Protein AF-0000000080418034 (afdb_homodimer)

Solvent-accessible surface area (backbone atoms only — not comparable to full-atom values): 25223 Å² total; per-residue (Å²): 136,82,79,76,77,75,76,73,76,72,72,72,68,65,73,65,66,76,70,78,61,50,70,44,74,30,42,49,64,51,35,71,76,60,42,58,56,52,62,92,48,43,54,36,32,68,77,41,82,47,77,46,70,57,94,84,42,49,42,38,51,41,26,34,36,29,15,27,78,34,50,16,15,33,41,22,18,31,19,52,29,92,88,34,47,28,36,52,63,53,64,70,66,67,30,55,44,38,30,34,53,46,83,36,33,82,81,27,55,90,40,37,77,34,57,44,50,44,63,61,56,52,50,47,31,73,74,72,41,75,78,56,81,56,22,30,46,33,39,36,39,59,44,38,80,28,55,92,36,48,51,67,31,34,13,90,39,47,84,45,46,41,28,39,21,55,27,68,62,26,50,50,49,49,59,70,65,74,28,52,46,28,42,29,27,22,27,75,43,63,26,60,46,84,75,46,60,46,54,49,56,38,23,66,67,67,20,31,36,34,26,28,25,34,68,80,65,92,71,66,58,66,34,40,28,37,47,41,42,47,40,32,54,82,19,26,25,14,42,28,31,31,38,37,37,83,137,82,78,77,78,74,74,72,76,71,70,71,66,66,74,66,65,76,70,79,61,49,70,44,74,31,41,50,62,52,34,72,75,59,41,57,54,50,61,93,50,42,54,37,33,70,76,40,82,48,77,46,71,58,94,85,42,50,40,37,51,40,25,34,36,29,17,26,76,32,51,17,16,33,41,22,18,30,19,53,28,91,87,34,48,26,36,53,62,53,64,70,68,68,28,53,45,38,29,35,53,46,82,36,35,82,82,26,54,90,42,36,78,34,57,44,51,45,62,61,58,50,50,48,29,73,74,72,40,76,79,57,82,55,22,31,45,33,41,37,40,61,43,38,80,29,57,90,35,46,52,67,30,35,13,90,40,48,83,44,47,41,28,38,22,54,28,66,64,27,51,51,49,51,59,69,66,74,27,52,45,29,42,30,29,24,29,76,44,61,24,59,46,85,76,46,60,48,53,50,56,38,24,68,67,68,21,32,36,36,27,29,25,35,68,80,66,90,72,65,58,64,35,40,30,37,48,41,43,47,40,31,55,81,19,27,24,14,41,28,31,32,39,36,36,83

Nearest PDB structures (foldseek):
  5nmp-assembly5_J  TM=9.209E-01  e=5.733E-23  Ralstonia pseudosolanacearum GMI1000
  4m8d-assembly2_C  TM=9.110E-01  e=1.224E-21  Roseibium aggregatum IAM 12614
  5nna-assembly1_B  TM=8.949E-01  e=2.551E-21  Roseibium aggregatum
  8f9x-assembly2_D  TM=8.580E-01  e=1.053E-17  Ruegeria pomeroyi DSS-3
  8hmo-assembly3_F  TM=8.437E-01  e=5.761E-15  Bacillus smithii

Radius of gyration: 23.84 Å; Cα contacts (8 Å, |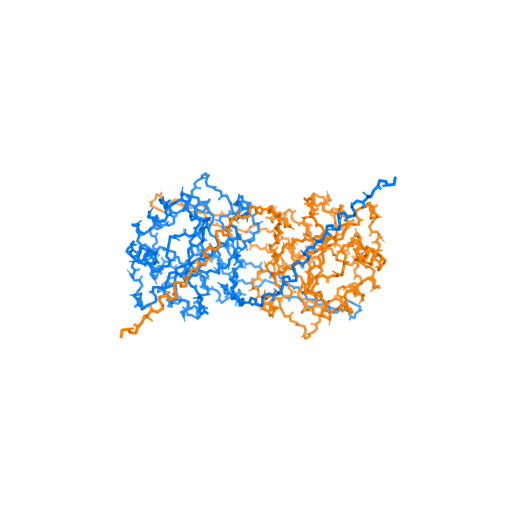Δi|>4): 1241; chains: 2; bounding box: 73×64×50 Å

Structure (mmCIF, N/CA/C/O backbone):
data_AF-0000000080418034-model_v1
#
loop_
_entity.id
_entity.type
_entity.pdbx_description
1 polymer 'Putative metal-dependent hydrolase'
#
loop_
_atom_site.group_PDB
_atom_site.id
_atom_site.type_symbol
_atom_site.label_atom_id
_atom_site.label_alt_id
_atom_site.label_comp_id
_atom_site.label_asym_id
_atom_site.label_entity_id
_atom_site.label_seq_id
_atom_site.pdbx_PDB_ins_code
_atom_site.Cartn_x
_atom_site.Cartn_y
_atom_site.Cartn_z
_atom_site.occupancy
_atom_site.B_iso_or_equiv
_atom_site.auth_seq_id
_atom_site.auth_comp_id
_atom_site.auth_asym_id
_atom_site.auth_atom_id
_atom_site.pdbx_PDB_model_num
ATOM 1 N N . MET A 1 1 ? -52.969 31.906 0.32 1 28.3 1 MET A N 1
ATOM 2 C CA . MET A 1 1 ? -52.375 31.172 1.429 1 28.3 1 MET A CA 1
ATOM 3 C C . MET A 1 1 ? -51.625 29.938 0.923 1 28.3 1 MET A C 1
ATOM 5 O O . MET A 1 1 ? -52.219 28.891 0.682 1 28.3 1 MET A O 1
ATOM 9 N N . LEU A 1 2 ? -50.656 30.109 0.024 1 31.52 2 LEU A N 1
ATOM 10 C CA . LEU A 1 2 ? -49.906 29.125 -0.752 1 31.52 2 LEU A CA 1
ATOM 11 C C . LEU A 1 2 ? -49.031 28.297 0.152 1 31.52 2 LEU A C 1
ATOM 13 O O . LEU A 1 2 ? -48.188 28.828 0.893 1 31.52 2 LEU A O 1
ATOM 17 N N . GLY A 1 3 ? -49.469 27.109 0.587 1 27.91 3 GLY A N 1
ATOM 18 C CA . GLY A 1 3 ? -48.875 26.109 1.45 1 27.91 3 GLY A CA 1
ATOM 19 C C . GLY A 1 3 ? -47.5 25.641 0.947 1 27.91 3 GLY A C 1
ATOM 20 O O . GLY A 1 3 ? -47.406 25.141 -0.176 1 27.91 3 GLY A O 1
ATOM 21 N N . VAL A 1 4 ? -46.406 26.281 1.321 1 25.56 4 VAL A N 1
ATOM 22 C CA . VAL A 1 4 ? -45.031 25.875 1.043 1 25.56 4 VAL A CA 1
ATOM 23 C C . VAL A 1 4 ? -44.781 24.484 1.608 1 25.56 4 VAL A C 1
ATOM 25 O O . VAL A 1 4 ? -44.844 24.281 2.82 1 25.56 4 VAL A O 1
ATOM 28 N N . LYS A 1 5 ? -45.125 23.453 0.783 1 34.12 5 LYS A N 1
ATOM 29 C CA . LYS A 1 5 ? -44.719 22.094 1.113 1 34.12 5 LYS A CA 1
ATOM 30 C C . LYS A 1 5 ? -43.219 22.031 1.426 1 34.12 5 LYS A C 1
ATOM 32 O O . LYS A 1 5 ? -42.406 22.375 0.584 1 34.12 5 LYS A O 1
ATOM 37 N N . GLU A 1 6 ? -42.844 22.188 2.686 1 27.59 6 GLU A N 1
ATOM 38 C CA . GLU A 1 6 ? -41.531 21.922 3.203 1 27.59 6 GLU A CA 1
ATOM 39 C C . GLU A 1 6 ? -41.062 20.516 2.859 1 27.59 6 GLU A C 1
ATOM 41 O O . GLU A 1 6 ? -41.688 19.531 3.277 1 27.59 6 GLU A O 1
ATOM 46 N N . VAL A 1 7 ? -40.688 20.266 1.647 1 27.78 7 VAL A N 1
ATOM 47 C CA . VAL A 1 7 ? -40.094 18.969 1.401 1 27.78 7 VAL A CA 1
ATOM 48 C C . VAL A 1 7 ? -38.875 18.797 2.309 1 27.78 7 VAL A C 1
ATOM 50 O O . VAL A 1 7 ? -37.875 19.516 2.162 1 27.78 7 VAL A O 1
ATOM 53 N N . ALA A 1 8 ? -39.094 18.406 3.518 1 27.05 8 ALA A N 1
ATOM 54 C CA . ALA A 1 8 ? -38 17.906 4.352 1 27.05 8 ALA A CA 1
ATOM 55 C C . ALA A 1 8 ? -37.25 16.766 3.658 1 27.05 8 ALA A C 1
ATOM 57 O O . ALA A 1 8 ? -37.844 15.719 3.373 1 27.05 8 ALA A O 1
ATOM 58 N N . ILE A 1 9 ? -36.312 17.125 2.846 1 25.12 9 ILE A N 1
ATOM 59 C CA . ILE A 1 9 ? -35.375 16.109 2.391 1 25.12 9 ILE A CA 1
ATOM 60 C C . ILE A 1 9 ? -34.812 15.359 3.592 1 25.12 9 ILE A C 1
ATOM 62 O O . ILE A 1 9 ? -34.094 15.938 4.414 1 25.12 9 ILE A O 1
ATOM 66 N N . VAL A 1 10 ? -35.562 14.445 4.133 1 24.62 10 VAL A N 1
ATOM 67 C CA . VAL A 1 10 ? -35 13.492 5.078 1 24.62 10 VAL A CA 1
ATOM 68 C C . VAL A 1 10 ? -33.75 12.852 4.484 1 24.62 10 VAL A C 1
ATOM 70 O O . VAL A 1 10 ? -33.812 12.18 3.449 1 24.62 10 VAL A O 1
ATOM 73 N N . VAL A 1 11 ? -32.656 13.516 4.5 1 26.27 11 VAL A N 1
ATOM 74 C CA . VAL A 1 11 ? -31.391 12.812 4.312 1 26.27 11 VAL A CA 1
ATOM 75 C C . VAL A 1 11 ? -31.359 11.562 5.184 1 26.27 11 VAL A C 1
ATOM 77 O O . VAL A 1 11 ? -31.391 11.648 6.414 1 26.27 11 VAL A O 1
ATOM 80 N N . ALA A 1 12 ? -32.062 10.578 4.773 1 28.56 12 ALA A N 1
ATOM 81 C CA . ALA A 1 12 ? -31.812 9.281 5.387 1 28.56 12 ALA A CA 1
ATOM 82 C C . ALA A 1 12 ? -30.328 9.062 5.652 1 28.56 12 ALA A C 1
ATOM 84 O O . ALA A 1 12 ? -29.531 8.922 4.715 1 28.56 12 ALA A O 1
ATOM 85 N N . ILE A 1 13 ? -29.797 9.875 6.531 1 29.72 13 ILE A N 1
ATOM 86 C CA . ILE A 1 13 ? -28.531 9.383 7.051 1 29.72 13 ILE A CA 1
ATOM 87 C C . ILE A 1 13 ? -28.641 7.898 7.379 1 29.72 13 ILE A C 1
ATOM 89 O O . ILE A 1 13 ? -29.375 7.508 8.297 1 29.72 13 ILE A O 1
ATOM 93 N N . SER A 1 14 ? -29.031 7.105 6.426 1 30.34 14 SER A N 1
ATOM 94 C CA . SER A 1 14 ? -28.906 5.703 6.809 1 30.34 14 SER A CA 1
ATOM 95 C C . SER A 1 14 ? -27.812 5.512 7.859 1 30.34 14 SER A C 1
ATOM 97 O O . SER A 1 14 ? -26.703 6.004 7.695 1 30.34 14 SER A O 1
ATOM 99 N N . LEU A 1 15 ? -28.203 5.586 9.039 1 32.34 15 LEU A N 1
ATOM 100 C CA . LEU A 1 15 ? -27.375 4.996 10.094 1 32.34 15 LEU A CA 1
ATOM 101 C C . LEU A 1 15 ? -26.578 3.805 9.57 1 32.34 15 LEU A C 1
ATOM 103 O O . LEU A 1 15 ? -27.141 2.723 9.367 1 32.34 15 LEU A O 1
ATOM 107 N N . CYS A 1 16 ? -25.953 3.955 8.5 1 34.62 16 CYS A N 1
ATOM 108 C CA . CYS A 1 16 ? -25.047 2.881 8.102 1 34.62 16 CYS A CA 1
ATOM 109 C C . CYS A 1 16 ? -24.438 2.201 9.328 1 34.62 16 CYS A C 1
ATOM 111 O O . CYS A 1 16 ? -23.672 2.822 10.07 1 34.62 16 CYS A O 1
ATOM 113 N N . LEU A 1 17 ? -25.312 1.579 10.125 1 37.91 17 LEU A N 1
ATOM 114 C CA . LEU A 1 17 ? -24.719 0.619 11.055 1 37.91 17 LEU A CA 1
ATOM 115 C C . LEU A 1 17 ? -23.297 0.264 10.641 1 37.91 17 LEU A C 1
ATOM 117 O O . LEU A 1 17 ? -23.062 -0.203 9.523 1 37.91 17 LEU A O 1
ATOM 121 N N . ALA A 1 18 ? -22.406 0.981 11.031 1 45.59 18 ALA A N 1
ATOM 122 C CA . ALA A 1 18 ? -20.984 0.674 10.852 1 45.59 18 ALA A CA 1
ATOM 123 C C . ALA A 1 18 ? -20.75 -0.833 10.789 1 45.59 18 ALA A C 1
ATOM 125 O O . ALA A 1 18 ? -20.859 -1.53 11.797 1 45.59 18 ALA A O 1
ATOM 126 N N . GLU A 1 19 ? -21.516 -1.604 9.969 1 56.12 19 GLU A N 1
ATOM 127 C CA . GLU A 1 19 ? -21.266 -3.033 9.82 1 56.12 19 GLU A CA 1
ATOM 128 C C . GLU A 1 19 ? -19.797 -3.365 10.047 1 56.12 19 GLU A C 1
ATOM 130 O O . GLU A 1 19 ? -18.922 -2.662 9.562 1 56.12 19 GLU A O 1
ATOM 135 N N . SER A 1 20 ? -19.562 -3.9 11.203 1 83.25 20 SER A N 1
ATOM 136 C CA . SER A 1 20 ? -18.25 -4.355 11.641 1 83.25 20 SER A CA 1
ATOM 137 C C . SER A 1 20 ? -17.641 -5.344 10.648 1 83.25 20 SER A C 1
ATOM 139 O O . SER A 1 20 ? -18.266 -6.355 10.312 1 83.25 20 SER A O 1
ATOM 141 N N . PHE A 1 21 ? -16.812 -4.891 9.859 1 93.69 21 PHE A N 1
ATOM 142 C CA . PHE A 1 21 ? -16.078 -5.734 8.922 1 93.69 21 PHE A CA 1
ATOM 143 C C . PHE A 1 21 ? -14.984 -6.52 9.641 1 93.69 21 PHE A C 1
ATOM 145 O O . PHE A 1 21 ? -14.469 -6.082 10.672 1 93.69 21 PHE A O 1
ATOM 152 N N . THR A 1 22 ? -14.859 -7.75 9.172 1 96.88 22 THR A N 1
ATOM 153 C CA . THR A 1 22 ? -13.641 -8.484 9.492 1 96.88 22 THR A CA 1
ATOM 154 C C . THR A 1 22 ? -12.555 -8.195 8.461 1 96.88 22 THR A C 1
ATOM 156 O O . THR A 1 22 ? -12.789 -8.289 7.254 1 96.88 22 THR A O 1
ATOM 159 N N . PHE A 1 23 ? -11.391 -7.773 8.984 1 98.06 23 PHE A N 1
ATOM 160 C CA . PHE A 1 23 ? -10.273 -7.473 8.109 1 98.06 23 PHE A CA 1
ATOM 161 C C . PHE A 1 23 ? -9.203 -8.555 8.195 1 98.06 23 PHE A C 1
ATOM 163 O O . PHE A 1 23 ? -8.93 -9.07 9.281 1 98.06 23 PHE A O 1
ATOM 170 N N . VAL A 1 24 ? -8.609 -8.898 7.027 1 98.69 24 VAL A N 1
ATOM 171 C CA . VAL A 1 24 ? -7.539 -9.883 6.969 1 98.69 24 VAL A CA 1
ATOM 172 C C . VAL A 1 24 ? -6.363 -9.328 6.168 1 98.69 24 VAL A C 1
ATOM 174 O O . VAL A 1 24 ? -6.539 -8.844 5.051 1 98.69 24 VAL A O 1
ATOM 177 N N . ASP A 1 25 ? -5.238 -9.336 6.816 1 98.81 25 ASP A N 1
ATOM 178 C CA . ASP A 1 25 ? -4 -8.961 6.137 1 98.81 25 ASP A CA 1
ATOM 179 C C . ASP A 1 25 ? -3.475 -10.102 5.277 1 98.81 25 ASP A C 1
ATOM 181 O O . ASP A 1 25 ? -3.154 -11.18 5.797 1 98.81 25 ASP A O 1
ATOM 185 N N . LEU A 1 26 ? -3.312 -9.852 3.982 1 98.94 26 LEU A N 1
ATOM 186 C CA . LEU A 1 26 ? -2.898 -10.914 3.078 1 98.94 26 LEU A CA 1
ATOM 187 C C . LEU A 1 26 ? -1.453 -10.719 2.633 1 98.94 26 LEU A C 1
ATOM 189 O O . LEU A 1 26 ? -1.019 -11.312 1.644 1 98.94 26 LEU A O 1
ATOM 193 N N . SER A 1 27 ? -0.727 -9.883 3.324 1 98.88 27 SER A N 1
ATOM 194 C CA . SER A 1 27 ? 0.665 -9.586 3.002 1 98.88 27 SER A CA 1
ATOM 195 C C . SER A 1 27 ? 1.607 -10.109 4.078 1 98.88 27 SER A C 1
ATOM 197 O O . SER A 1 27 ? 1.301 -10.031 5.27 1 98.88 27 SER A O 1
ATOM 199 N N . HIS A 1 28 ? 2.705 -10.609 3.625 1 98.75 28 HIS A N 1
ATOM 200 C CA . HIS A 1 28 ? 3.785 -10.938 4.547 1 98.75 28 HIS A CA 1
ATOM 201 C C . HIS A 1 28 ? 4.566 -9.695 4.949 1 98.75 28 HIS A C 1
ATOM 203 O O . HIS A 1 28 ? 4.688 -8.75 4.16 1 98.75 28 HIS A O 1
ATOM 209 N N . GLY A 1 29 ? 5.098 -9.727 6.168 1 98.56 29 GLY A N 1
ATOM 210 C CA . GLY A 1 29 ? 5.992 -8.656 6.578 1 98.56 29 GLY A CA 1
ATOM 211 C C . GLY A 1 29 ? 7.328 -8.688 5.859 1 98.56 29 GLY A C 1
ATOM 212 O O . GLY A 1 29 ? 7.844 -9.758 5.535 1 98.56 29 GLY A O 1
ATOM 213 N N . LEU A 1 30 ? 7.832 -7.504 5.586 1 98.62 30 LEU A N 1
ATOM 214 C CA . LEU A 1 30 ? 9.195 -7.391 5.082 1 98.62 30 LEU A CA 1
ATOM 215 C C . LEU A 1 30 ? 10.203 -7.422 6.23 1 98.62 30 LEU A C 1
ATOM 217 O O . LEU A 1 30 ? 10.461 -6.398 6.863 1 98.62 30 LEU A O 1
ATOM 221 N N . VAL A 1 31 ? 10.758 -8.57 6.422 1 97.56 31 VAL A N 1
ATOM 222 C CA . VAL A 1 31 ? 11.68 -8.82 7.523 1 97.56 31 VAL A CA 1
ATOM 223 C C . VAL A 1 31 ? 13.117 -8.672 7.043 1 97.56 31 VAL A C 1
ATOM 225 O O . VAL A 1 31 ? 13.484 -9.195 5.988 1 97.56 31 VAL A O 1
ATOM 228 N N . ASN A 1 32 ? 13.906 -8.031 7.844 1 96.31 32 ASN A N 1
ATOM 229 C CA . ASN A 1 32 ? 15.312 -7.801 7.523 1 96.31 32 ASN A CA 1
ATOM 230 C C . ASN A 1 32 ? 16.047 -9.109 7.254 1 96.31 32 ASN A C 1
ATOM 232 O O . ASN A 1 32 ? 16.172 -9.953 8.141 1 96.31 32 ASN A O 1
ATOM 236 N N . PHE A 1 33 ? 16.484 -9.305 6.023 1 91.94 33 PHE A N 1
ATOM 237 C CA . PHE A 1 33 ? 17.234 -10.461 5.539 1 91.94 33 PHE A CA 1
ATOM 238 C C . PHE A 1 33 ? 16.406 -11.734 5.691 1 91.94 33 PHE A C 1
ATOM 240 O O . PHE A 1 33 ? 16.953 -12.836 5.789 1 91.94 33 PHE A O 1
ATOM 247 N N . GLY A 1 34 ? 15.133 -11.562 5.695 1 93.31 34 GLY A N 1
ATOM 248 C CA . GLY A 1 34 ? 14.328 -12.734 6 1 93.31 34 GLY A CA 1
ATOM 249 C C . GLY A 1 34 ? 13.258 -13.008 4.965 1 93.31 34 GLY A C 1
ATOM 250 O O . GLY A 1 34 ? 12.461 -13.938 5.117 1 93.31 34 GLY A O 1
ATOM 251 N N . VAL A 1 35 ? 13.195 -12.25 3.916 1 96.38 35 VAL A N 1
ATOM 252 C CA . VAL A 1 35 ? 12.172 -12.414 2.887 1 96.38 35 VAL A CA 1
ATOM 253 C C . VAL A 1 35 ? 12.688 -13.359 1.801 1 96.38 35 VAL A C 1
ATOM 255 O O . VAL A 1 35 ? 13.727 -13.102 1.189 1 96.38 35 VAL A O 1
ATOM 258 N N . PRO A 1 36 ? 12.008 -14.5 1.563 1 96.25 36 PRO A N 1
ATOM 259 C CA . PRO A 1 36 ? 12.445 -15.391 0.484 1 96.25 36 PRO A CA 1
ATOM 260 C C . PRO A 1 36 ? 12.336 -14.742 -0.895 1 96.25 36 PRO A C 1
ATOM 262 O O . PRO A 1 36 ? 11.383 -14 -1.156 1 96.25 36 PRO A O 1
ATOM 265 N N . THR A 1 37 ? 13.305 -14.969 -1.678 1 94.25 37 THR A N 1
ATOM 266 C CA . THR A 1 37 ? 13.312 -14.438 -3.037 1 94.25 37 THR A CA 1
ATOM 267 C C . THR A 1 37 ? 13.891 -15.461 -4.012 1 94.25 37 THR A C 1
ATOM 269 O O . THR A 1 37 ? 14.609 -16.375 -3.605 1 94.25 37 THR A O 1
ATOM 272 N N . VAL A 1 38 ? 13.5 -15.367 -5.266 1 91.38 38 VAL A N 1
ATOM 273 C CA . VAL A 1 38 ? 14.211 -16.078 -6.32 1 91.38 38 VAL A CA 1
ATOM 274 C C . VAL A 1 38 ? 15.578 -15.438 -6.547 1 91.38 38 VAL A C 1
ATOM 276 O O . VAL A 1 38 ? 15.875 -14.375 -5.996 1 91.38 38 VAL A O 1
ATOM 279 N N . ASP A 1 39 ? 16.281 -16.062 -7.461 1 84.94 39 ASP A N 1
ATOM 280 C CA . ASP A 1 39 ? 17.625 -15.57 -7.766 1 84.94 39 ASP A CA 1
ATOM 281 C C . ASP A 1 39 ? 17.562 -14.188 -8.414 1 84.94 39 ASP A C 1
ATOM 283 O O . ASP A 1 39 ? 16.562 -13.836 -9.055 1 84.94 39 ASP A O 1
ATOM 287 N N . ASP A 1 40 ? 18.422 -13.281 -8.195 1 84.56 40 ASP A N 1
ATOM 288 C CA . ASP A 1 40 ? 18.656 -11.984 -8.836 1 84.56 40 ASP A CA 1
ATOM 289 C C . ASP A 1 40 ? 17.766 -10.906 -8.227 1 84.56 40 ASP A C 1
ATOM 291 O O . ASP A 1 40 ? 17.859 -9.734 -8.594 1 84.56 40 ASP A O 1
ATOM 295 N N . VAL A 1 41 ? 16.781 -11.359 -7.441 1 89.69 41 VAL A N 1
ATOM 296 C CA . VAL A 1 41 ? 15.992 -10.359 -6.738 1 89.69 41 VAL A CA 1
ATOM 297 C C . VAL A 1 41 ? 16.703 -9.945 -5.449 1 89.69 41 VAL A C 1
ATOM 299 O O . VAL A 1 41 ? 17.047 -10.805 -4.625 1 89.69 41 VAL A O 1
ATOM 302 N N . THR A 1 42 ? 16.906 -8.664 -5.328 1 94.62 42 THR A N 1
ATOM 303 C CA . THR A 1 42 ? 17.516 -8.164 -4.105 1 94.62 42 THR A CA 1
ATOM 304 C C . THR A 1 42 ? 16.594 -8.383 -2.908 1 94.62 42 THR A C 1
ATOM 306 O O . THR A 1 42 ? 15.422 -8.016 -2.943 1 94.62 42 THR A O 1
ATOM 309 N N . VAL A 1 43 ? 17.141 -9.016 -1.907 1 95.56 43 VAL A N 1
ATOM 310 C CA . VAL A 1 43 ? 16.391 -9.281 -0.685 1 95.56 43 VAL A CA 1
ATOM 311 C C . VAL A 1 43 ? 16.109 -7.969 0.04 1 95.56 43 VAL A C 1
ATOM 313 O O . VAL A 1 43 ? 16.781 -6.961 -0.193 1 95.56 43 VAL A O 1
ATOM 316 N N . PHE A 1 44 ? 15.156 -7.977 0.838 1 98.31 44 PHE A N 1
ATOM 317 C CA . PHE A 1 44 ? 14.898 -6.812 1.676 1 98.31 44 PHE A CA 1
ATOM 318 C C . PHE A 1 44 ? 15.938 -6.699 2.785 1 98.31 44 PHE A C 1
ATOM 320 O O . PHE A 1 44 ? 16.188 -7.664 3.508 1 98.31 44 PHE A O 1
ATOM 327 N N . ARG A 1 45 ? 16.438 -5.488 2.959 1 97.94 45 ARG A N 1
ATOM 328 C CA . ARG A 1 45 ? 17.328 -5.23 4.09 1 97.94 45 ARG A CA 1
ATOM 329 C C . ARG A 1 45 ? 17.281 -3.762 4.5 1 97.94 45 ARG A C 1
ATOM 331 O O . ARG A 1 45 ? 17.203 -2.875 3.645 1 97.94 45 ARG A O 1
ATOM 338 N N . TYR A 1 46 ? 17.281 -3.566 5.773 1 98.06 46 TYR A N 1
ATOM 339 C CA . TYR A 1 46 ? 17.547 -2.219 6.266 1 98.06 46 TYR A CA 1
ATOM 340 C C . TYR A 1 46 ? 19 -1.833 6.059 1 98.06 46 TYR A C 1
ATOM 342 O O . TYR A 1 46 ? 19.906 -2.6 6.395 1 98.06 46 TYR A O 1
ATOM 350 N N . THR A 1 47 ? 19.219 -0.694 5.512 1 97.56 47 THR A N 1
ATOM 351 C CA . THR A 1 47 ? 20.578 -0.24 5.25 1 97.56 47 THR A CA 1
ATOM 352 C C . THR A 1 47 ? 21.016 0.772 6.301 1 97.56 47 THR A C 1
ATOM 354 O O . THR A 1 47 ? 22.219 1.049 6.441 1 97.56 47 THR A O 1
ATOM 357 N N . LYS A 1 48 ? 20.094 1.39 6.934 1 95.75 48 LYS A N 1
ATOM 358 C CA . LYS A 1 48 ? 20.312 2.332 8.031 1 95.75 48 LYS A CA 1
ATOM 359 C C . LYS A 1 48 ? 19.172 2.268 9.039 1 95.75 48 LYS A C 1
ATOM 361 O O . LYS A 1 48 ? 18 2.238 8.656 1 95.75 48 LYS A O 1
ATOM 366 N N . MET A 1 49 ? 19.5 2.111 10.234 1 94.94 49 MET A N 1
ATOM 367 C CA . MET A 1 49 ? 18.578 2.268 11.352 1 94.94 49 MET A CA 1
ATOM 368 C C . MET A 1 49 ? 19.094 3.305 12.344 1 94.94 49 MET A C 1
ATOM 370 O O . MET A 1 49 ? 20.094 3.072 13.023 1 94.94 49 MET A O 1
ATOM 374 N N . ALA A 1 50 ? 18.328 4.371 12.367 1 94.06 50 ALA A N 1
ATOM 375 C CA . ALA A 1 50 ? 18.844 5.512 13.125 1 94.06 50 ALA A CA 1
ATOM 376 C C . ALA A 1 50 ? 17.906 5.871 14.273 1 94.06 50 ALA A C 1
ATOM 378 O O . ALA A 1 50 ? 16.688 5.711 14.156 1 94.06 50 ALA A O 1
ATOM 379 N N . GLN A 1 51 ? 18.438 6.254 15.336 1 93.12 51 GLN A N 1
ATOM 380 C CA . GLN A 1 51 ? 17.797 6.859 16.484 1 93.12 51 GLN A CA 1
ATOM 381 C C . GLN A 1 51 ? 18.547 8.102 16.953 1 93.12 51 GLN A C 1
ATOM 383 O O . GLN A 1 51 ? 19.75 8.047 17.234 1 93.12 51 GLN A O 1
ATOM 388 N N . GLU A 1 52 ? 17.797 9.125 16.953 1 89.25 52 GLU A N 1
ATOM 389 C CA . GLU A 1 52 ? 18.422 10.383 17.359 1 89.25 52 GLU A CA 1
ATOM 390 C C . GLU A 1 52 ? 17.562 11.109 18.391 1 89.25 52 GLU A C 1
ATOM 392 O O . GLU A 1 52 ? 16.391 10.766 18.594 1 89.25 52 GLU A O 1
ATOM 397 N N . ASP A 1 53 ? 18.25 11.961 19.141 1 82.88 5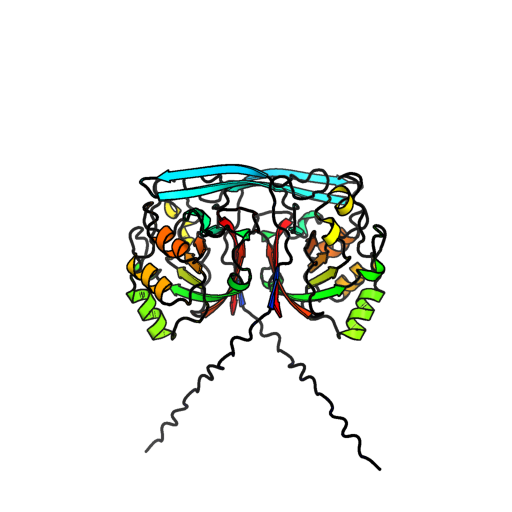3 ASP A N 1
ATOM 398 C CA . ASP A 1 53 ? 17.594 12.859 20.078 1 82.88 53 ASP A CA 1
ATOM 399 C C . ASP A 1 53 ? 17.953 14.312 19.781 1 82.88 53 ASP A C 1
ATOM 401 O O . ASP A 1 53 ? 19.125 14.68 19.75 1 82.88 53 ASP A O 1
ATOM 405 N N . SER A 1 54 ? 16.969 14.969 19.359 1 72.06 54 SER A N 1
ATOM 406 C CA . SER A 1 54 ? 17.172 16.391 19.172 1 72.06 54 SER A CA 1
ATOM 407 C C . SER A 1 54 ? 16.406 17.203 20.203 1 72.06 54 SER A C 1
ATOM 409 O O . SER A 1 54 ? 15.188 17.328 20.125 1 72.06 54 SER A O 1
ATOM 411 N N . GLN A 1 55 ? 17.188 17.844 21.062 1 75.81 55 GLN A N 1
ATOM 412 C CA . GLN A 1 55 ? 16.625 18.703 22.094 1 75.81 55 GLN A CA 1
ATOM 413 C C . GLN A 1 55 ? 15.539 17.969 22.875 1 75.81 55 GLN A C 1
ATOM 415 O O . GLN A 1 55 ? 14.438 18.5 23.078 1 75.81 55 GLN A O 1
ATOM 420 N N . GLY A 1 56 ? 15.758 16.734 23.156 1 79.94 56 GLY A N 1
ATOM 421 C CA . GLY A 1 56 ? 14.859 16 24.031 1 79.94 56 GLY A CA 1
ATOM 422 C C . GLY A 1 56 ? 13.781 15.242 23.266 1 79.94 56 GLY A C 1
ATOM 423 O O . GLY A 1 56 ? 12.977 14.523 23.875 1 79.94 56 GLY A O 1
ATOM 424 N N . THR A 1 57 ? 13.734 15.43 22 1 82.62 57 THR A N 1
ATOM 425 C CA . THR A 1 57 ? 12.727 14.719 21.219 1 82.62 57 THR A CA 1
ATOM 426 C C . THR A 1 57 ? 13.359 13.562 20.453 1 82.62 57 THR A C 1
ATOM 428 O O . THR A 1 57 ? 14.258 13.773 19.641 1 82.62 57 THR A O 1
ATOM 431 N N . LEU A 1 58 ? 12.906 12.414 20.812 1 88.31 58 LEU A N 1
ATOM 432 C CA . LEU A 1 58 ? 13.344 11.195 20.141 1 88.31 58 LEU A CA 1
ATOM 433 C C . LEU A 1 58 ? 12.797 11.117 18.719 1 88.31 58 LEU A C 1
ATOM 435 O O . LEU A 1 58 ? 11.641 11.477 18.484 1 88.31 58 LEU A O 1
ATOM 439 N N . PHE A 1 59 ? 13.609 10.781 17.75 1 91.25 59 PHE A N 1
ATOM 440 C CA . PHE A 1 59 ? 13.07 10.461 16.438 1 91.25 59 PHE A CA 1
ATOM 441 C C . PHE A 1 59 ? 13.867 9.336 15.789 1 91.25 59 PHE A C 1
ATOM 443 O O . PHE A 1 59 ? 15.086 9.266 15.945 1 91.25 59 PHE A O 1
ATOM 450 N N . ARG A 1 60 ? 13.18 8.43 15.266 1 95.88 60 ARG A N 1
ATOM 451 C CA . ARG A 1 60 ? 13.719 7.234 14.625 1 95.88 60 ARG A CA 1
ATOM 452 C C . ARG A 1 60 ? 13.336 7.191 13.148 1 95.88 60 ARG A C 1
ATOM 454 O O . ARG A 1 60 ? 12.227 7.594 12.773 1 95.88 60 ARG A O 1
ATOM 461 N N . TYR A 1 61 ? 14.234 6.719 12.328 1 96.5 61 TYR A N 1
ATOM 462 C CA . TYR A 1 61 ? 13.992 6.535 10.898 1 96.5 61 TYR A CA 1
ATOM 463 C C . TYR A 1 61 ? 14.938 5.484 10.32 1 96.5 61 TYR A C 1
ATOM 465 O O . TYR A 1 61 ? 16.062 5.336 10.781 1 96.5 61 TYR A O 1
ATOM 473 N N . ASN A 1 62 ? 14.445 4.758 9.398 1 97.94 62 ASN A N 1
ATOM 474 C CA . ASN A 1 62 ? 15.234 3.721 8.734 1 97.94 62 ASN A CA 1
ATOM 475 C C . ASN A 1 62 ? 15.273 3.928 7.227 1 97.94 62 ASN A C 1
ATOM 477 O O . ASN A 1 62 ? 14.406 4.594 6.66 1 97.94 62 ASN A O 1
ATOM 481 N N . ASP A 1 63 ? 16.328 3.424 6.617 1 97.94 63 ASP A N 1
ATOM 482 C CA . ASP A 1 63 ? 16.469 3.248 5.176 1 97.94 63 ASP A CA 1
ATOM 483 C C . ASP A 1 63 ? 16.531 1.768 4.805 1 97.94 63 ASP A C 1
ATOM 485 O O . ASP A 1 63 ? 16.953 0.939 5.609 1 97.94 63 ASP A O 1
ATOM 489 N N . TYR A 1 64 ? 16.047 1.481 3.596 1 98.5 64 TYR A N 1
ATOM 490 C CA . TYR A 1 64 ? 16.094 0.081 3.193 1 98.5 64 TYR A CA 1
ATOM 491 C C . TYR A 1 64 ? 16.344 -0.049 1.696 1 98.5 64 TYR A C 1
ATOM 493 O O . TYR A 1 64 ? 16.297 0.941 0.963 1 98.5 64 TYR A O 1
ATOM 501 N N . GLN A 1 65 ? 16.75 -1.218 1.316 1 98.38 65 GLN A N 1
ATOM 502 C CA . GLN A 1 65 ? 16.938 -1.646 -0.066 1 98.38 65 GLN A CA 1
ATOM 503 C C . GLN A 1 65 ? 16.203 -2.963 -0.333 1 98.38 65 GLN A C 1
ATOM 505 O O . GLN A 1 65 ? 16.156 -3.84 0.535 1 98.38 65 GLN A O 1
ATOM 510 N N . THR A 1 66 ? 15.703 -3.096 -1.586 1 98.5 66 THR A N 1
ATOM 511 C CA . THR A 1 66 ? 14.977 -4.309 -1.928 1 98.5 66 THR A CA 1
ATOM 512 C C . THR A 1 66 ? 14.695 -4.371 -3.428 1 98.5 66 THR A C 1
ATOM 514 O O . THR A 1 66 ? 14.883 -3.381 -4.137 1 98.5 66 THR A O 1
ATOM 517 N N . GLY A 1 67 ? 14.359 -5.539 -3.873 1 98.31 67 GLY A N 1
ATOM 518 C CA . GLY A 1 67 ? 13.828 -5.676 -5.219 1 98.31 67 GLY A CA 1
ATOM 519 C C . GLY A 1 67 ? 12.336 -5.426 -5.297 1 98.31 67 GLY A C 1
ATOM 520 O O . GLY A 1 67 ? 11.594 -5.75 -4.363 1 98.31 67 GLY A O 1
ATOM 521 N N . GLU A 1 68 ? 11.859 -5 -6.516 1 97.69 68 GLU A N 1
ATOM 522 C CA . GLU A 1 68 ? 10.445 -4.707 -6.723 1 97.69 68 GLU A CA 1
ATOM 523 C C . GLU A 1 68 ? 9.586 -5.957 -6.535 1 97.69 68 GLU A C 1
ATOM 525 O O . GLU A 1 68 ? 8.414 -5.867 -6.156 1 97.69 68 GLU A O 1
ATOM 530 N N . HIS A 1 69 ? 10.172 -7.066 -6.773 1 97.69 69 HIS A N 1
ATOM 531 C CA . HIS A 1 69 ? 9.43 -8.32 -6.746 1 97.69 69 HIS A CA 1
ATOM 532 C C . HIS A 1 69 ? 9.766 -9.133 -5.496 1 97.69 69 HIS A C 1
ATOM 534 O O . HIS A 1 69 ? 9.758 -10.359 -5.527 1 97.69 69 HIS A O 1
ATOM 540 N N . CYS A 1 70 ? 10.188 -8.469 -4.473 1 98.06 70 CYS A N 1
ATOM 541 C CA . CYS A 1 70 ? 10.461 -9.062 -3.168 1 98.06 70 CYS A CA 1
ATOM 542 C C . CYS A 1 70 ? 9.234 -9.008 -2.275 1 98.06 70 CYS A C 1
ATOM 544 O O . CYS A 1 70 ? 8.562 -7.973 -2.193 1 98.06 70 CYS A O 1
ATOM 546 N N . GLY A 1 71 ? 8.922 -10.211 -1.561 1 98.31 71 GLY A N 1
ATOM 547 C CA . GLY A 1 71 ? 7.77 -10.242 -0.672 1 98.31 71 GLY A CA 1
ATOM 548 C C . GLY A 1 71 ? 6.445 -10.242 -1.411 1 98.31 71 GLY A C 1
ATOM 549 O O . GLY A 1 71 ? 6.387 -10.609 -2.588 1 98.31 71 GLY A O 1
ATOM 550 N N . SER A 1 72 ? 5.371 -10.016 -0.668 1 98.88 72 SER A N 1
ATOM 551 C CA . SER A 1 72 ? 4.086 -9.812 -1.33 1 98.88 72 SER A CA 1
ATOM 552 C C . SER A 1 72 ? 4.145 -8.648 -2.312 1 98.88 72 SER A C 1
ATOM 554 O O . SER A 1 72 ? 4.461 -7.523 -1.927 1 98.88 72 SER A O 1
ATOM 556 N N . HIS A 1 73 ? 3.904 -8.953 -3.588 1 98.94 73 HIS A N 1
ATOM 557 C CA . HIS A 1 73 ? 4.094 -7.914 -4.594 1 98.94 73 HIS A CA 1
ATOM 558 C C . HIS A 1 73 ? 3.154 -8.117 -5.777 1 98.94 73 HIS A C 1
ATOM 560 O O . HIS A 1 73 ? 2.525 -9.172 -5.902 1 98.94 73 HIS A O 1
ATOM 566 N N . MET A 1 74 ? 3.066 -7.062 -6.551 1 98.94 74 MET A N 1
ATOM 567 C CA . MET A 1 74 ? 2.303 -7.066 -7.793 1 98.94 74 MET A CA 1
ATOM 568 C C . MET A 1 74 ? 3.23 -7.004 -9 1 98.94 74 MET A C 1
ATOM 570 O O . MET A 1 74 ? 4.18 -6.219 -9.023 1 98.94 74 MET A O 1
ATOM 574 N N . ASP A 1 75 ? 3.016 -7.883 -9.922 1 98.75 75 ASP A N 1
ATOM 575 C CA . ASP A 1 75 ? 3.676 -7.801 -11.219 1 98.75 75 ASP A CA 1
ATOM 576 C C . ASP A 1 75 ? 2.842 -6.988 -12.211 1 98.75 75 ASP A C 1
ATOM 578 O O . ASP A 1 75 ? 1.664 -7.285 -12.422 1 98.75 75 ASP A O 1
ATOM 582 N N . ALA A 1 76 ? 3.447 -5.977 -12.789 1 98.88 76 ALA A N 1
ATOM 583 C CA . ALA A 1 76 ? 2.799 -5.227 -13.867 1 98.88 76 ALA A CA 1
ATOM 584 C C . ALA A 1 76 ? 3.051 -5.883 -15.219 1 98.88 76 ALA A C 1
ATOM 586 O O . ALA A 1 76 ? 4.02 -6.625 -15.391 1 98.88 76 ALA A O 1
ATOM 587 N N . PRO A 1 77 ? 2.207 -5.582 -16.203 1 98.69 77 PRO A N 1
ATOM 588 C CA . PRO A 1 77 ? 2.416 -6.125 -17.547 1 98.69 77 PRO A CA 1
ATOM 589 C C . PRO A 1 77 ? 3.811 -5.828 -18.094 1 98.69 77 PRO A C 1
ATOM 591 O O . PRO A 1 77 ? 4.418 -6.684 -18.734 1 98.69 77 PRO A O 1
ATOM 594 N N . TYR A 1 78 ? 4.395 -4.75 -17.766 1 98.31 78 TYR A N 1
ATOM 595 C CA . TYR A 1 78 ? 5.703 -4.332 -18.25 1 98.31 78 TYR A CA 1
ATOM 596 C C . TYR A 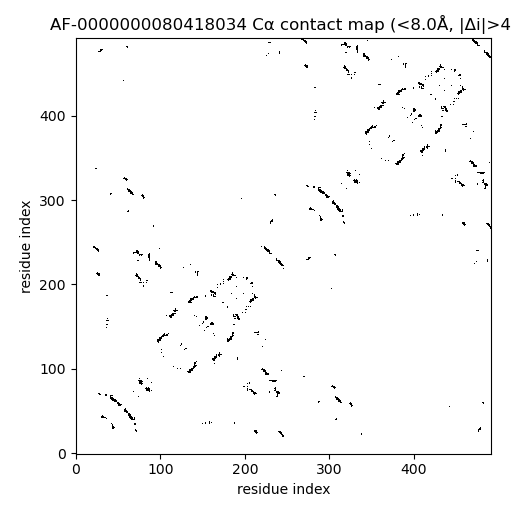1 78 ? 6.789 -5.297 -17.797 1 98.31 78 TYR A C 1
ATOM 598 O O . TYR A 1 78 ? 7.887 -5.324 -18.359 1 98.31 78 TYR A O 1
ATOM 606 N N . HIS A 1 79 ? 6.543 -6.055 -16.797 1 97.75 79 HIS A N 1
ATOM 607 C CA . HIS A 1 79 ? 7.465 -7.062 -16.281 1 97.75 79 HIS A CA 1
ATOM 608 C C . HIS A 1 79 ? 7.887 -8.031 -17.375 1 97.75 79 HIS A C 1
ATOM 610 O O . HIS A 1 79 ? 9.055 -8.414 -17.469 1 97.75 79 HIS A O 1
ATOM 616 N N . LEU A 1 80 ? 6.949 -8.328 -18.359 1 96.69 80 LEU A N 1
ATOM 617 C CA . LEU A 1 80 ? 7.266 -9.312 -19.391 1 96.69 80 LEU A CA 1
ATOM 618 C C . LEU A 1 80 ? 6.832 -8.812 -20.766 1 96.69 80 LEU A C 1
ATOM 620 O O . LEU A 1 80 ? 7.281 -9.344 -21.781 1 96.69 80 LEU A O 1
ATOM 624 N N . ILE A 1 81 ? 5.934 -7.875 -20.766 1 96.56 81 ILE A N 1
ATOM 625 C CA . ILE A 1 81 ? 5.324 -7.461 -22.031 1 96.56 81 ILE A CA 1
ATOM 626 C C . ILE A 1 81 ? 5.922 -6.129 -22.484 1 96.56 81 ILE A C 1
ATOM 628 O O . ILE A 1 81 ? 5.824 -5.129 -21.766 1 96.56 81 ILE A O 1
ATOM 632 N N . GLU A 1 82 ? 6.582 -6 -23.578 1 92.06 82 GLU A N 1
ATOM 633 C CA . GLU A 1 82 ? 7.344 -4.852 -24.062 1 92.06 82 GLU A CA 1
ATOM 634 C C . GLU A 1 82 ? 6.512 -3.576 -24.016 1 92.06 82 GLU A C 1
ATOM 636 O O . GLU A 1 82 ? 6.973 -2.549 -23.516 1 92.06 82 GLU A O 1
ATOM 641 N N . CYS A 1 83 ? 5.281 -3.545 -24.391 1 94.12 83 CYS A N 1
ATOM 642 C CA . CYS A 1 83 ? 4.457 -2.34 -24.391 1 94.12 83 CYS A CA 1
ATOM 643 C C . CYS A 1 83 ? 3.367 -2.43 -23.328 1 94.12 83 CYS A C 1
ATOM 645 O O . CYS A 1 83 ? 2.344 -1.749 -23.422 1 94.12 83 CYS A O 1
ATOM 647 N N . GLY A 1 84 ? 3.707 -3.271 -22.375 1 97.56 84 GLY A N 1
ATOM 648 C CA . GLY A 1 84 ? 2.748 -3.389 -21.281 1 97.56 84 GLY A CA 1
ATOM 649 C C . GLY A 1 84 ? 2.803 -2.227 -20.312 1 97.56 84 GLY A C 1
ATOM 650 O O . GLY A 1 84 ? 3.803 -1.507 -20.25 1 97.56 84 GLY A O 1
ATOM 651 N N . ARG A 1 85 ? 1.775 -2.049 -19.531 1 98.38 85 ARG A N 1
ATOM 652 C CA . ARG A 1 85 ? 1.711 -0.992 -18.531 1 98.38 85 ARG A CA 1
ATOM 653 C C . ARG A 1 85 ? 2.75 -1.215 -17.438 1 98.38 85 ARG A C 1
ATOM 655 O O . ARG A 1 85 ? 2.941 -2.342 -16.969 1 98.38 85 ARG A O 1
ATOM 662 N N . THR A 1 86 ? 3.463 -0.102 -17.094 1 98.69 86 THR A N 1
ATOM 663 C CA . THR A 1 86 ? 4.25 -0.104 -15.859 1 98.69 86 THR A CA 1
ATOM 664 C C . THR A 1 86 ? 3.344 -0.053 -14.633 1 98.69 86 THR A C 1
ATOM 666 O O . THR A 1 86 ? 2.137 0.169 -14.758 1 98.69 86 THR A O 1
ATOM 669 N N . ILE A 1 87 ? 3.951 -0.38 -13.477 1 98.88 87 ILE A N 1
ATOM 670 C CA . ILE A 1 87 ? 3.168 -0.527 -12.258 1 98.88 87 ILE A CA 1
ATOM 671 C C . ILE A 1 87 ? 2.441 0.781 -11.945 1 98.88 87 ILE A C 1
ATOM 673 O O . ILE A 1 87 ? 1.309 0.77 -11.461 1 98.88 87 ILE A O 1
ATOM 677 N N . ASP A 1 88 ? 3.01 1.979 -12.219 1 98.75 88 ASP A N 1
ATOM 678 C CA . ASP A 1 88 ? 2.422 3.279 -11.914 1 98.75 88 ASP A CA 1
ATOM 679 C C . ASP A 1 88 ? 1.311 3.629 -12.898 1 98.75 88 ASP A C 1
ATOM 681 O O . ASP A 1 88 ? 0.528 4.551 -12.664 1 98.75 88 ASP A O 1
ATOM 685 N N . GLU A 1 89 ? 1.2 2.854 -13.969 1 98.62 89 GLU A N 1
ATOM 686 C CA . GLU A 1 89 ? 0.229 3.154 -15.016 1 98.62 89 GLU A CA 1
ATOM 687 C C . GLU A 1 89 ? -1.028 2.301 -14.859 1 98.62 89 GLU A C 1
ATOM 689 O O . GLU A 1 89 ? -2.037 2.549 -15.523 1 98.62 89 GLU A O 1
ATOM 694 N N . ILE A 1 90 ? -0.951 1.272 -14.016 1 98.81 90 ILE A N 1
ATOM 695 C CA . ILE A 1 90 ? -2.148 0.464 -13.812 1 98.81 90 ILE A CA 1
ATOM 696 C C . ILE A 1 90 ? -3.271 1.335 -13.25 1 98.81 90 ILE A C 1
ATOM 698 O O . ILE A 1 90 ? -3.074 2.053 -12.273 1 98.81 90 ILE A O 1
ATOM 702 N N . PRO A 1 91 ? -4.469 1.286 -13.883 1 98.38 91 PRO A N 1
ATOM 703 C CA . PRO A 1 91 ? -5.57 2.111 -13.383 1 98.38 91 PRO A CA 1
ATOM 704 C C . PRO A 1 91 ? -5.91 1.818 -11.922 1 98.38 91 PRO A C 1
ATOM 706 O O . PRO A 1 91 ? -6.051 0.654 -11.539 1 98.38 91 PRO A O 1
ATOM 709 N N . ILE A 1 92 ? -6.102 2.822 -11.133 1 97.69 92 ILE A N 1
ATOM 710 C CA . ILE A 1 92 ? -6.188 2.689 -9.688 1 97.69 92 ILE A CA 1
ATOM 711 C C . ILE A 1 92 ? -7.488 1.99 -9.305 1 97.69 92 ILE A C 1
ATOM 713 O O . ILE A 1 92 ? -7.578 1.364 -8.25 1 97.69 92 ILE A O 1
ATOM 717 N N . GLU A 1 93 ? -8.508 2.059 -10.156 1 96.75 93 GLU A N 1
ATOM 718 C CA . GLU A 1 93 ? -9.781 1.41 -9.859 1 96.75 93 GLU A CA 1
ATOM 719 C C . GLU A 1 93 ? -9.633 -0.107 -9.812 1 96.75 93 GLU A C 1
ATOM 721 O O . GLU A 1 93 ? -10.5 -0.808 -9.289 1 96.75 93 GLU A O 1
ATOM 726 N N . ARG A 1 94 ? -8.547 -0.579 -10.383 1 98.38 94 ARG A N 1
ATOM 727 C CA . ARG A 1 94 ? -8.328 -2.02 -10.43 1 98.38 94 ARG A CA 1
ATOM 728 C C . ARG A 1 94 ? -7.777 -2.535 -9.102 1 98.38 94 ARG A C 1
ATOM 730 O O . ARG A 1 94 ? -7.699 -3.748 -8.883 1 98.38 94 ARG A O 1
ATOM 737 N N . PHE A 1 95 ? -7.43 -1.62 -8.211 1 98.69 95 PHE A N 1
ATOM 738 C CA . PHE A 1 95 ? -6.75 -2.021 -6.984 1 98.69 95 PHE A CA 1
ATOM 739 C C . PHE A 1 95 ? -7.75 -2.281 -5.863 1 98.69 95 PHE A C 1
ATOM 741 O O . PHE A 1 95 ? -7.406 -2.871 -4.84 1 98.69 95 PHE A O 1
ATOM 748 N N . ILE A 1 96 ? -8.945 -1.762 -5.957 1 98.19 96 ILE A N 1
ATOM 749 C CA . ILE A 1 96 ? -9.992 -1.968 -4.961 1 98.19 96 ILE A CA 1
ATOM 750 C C . ILE A 1 96 ? -11.234 -2.549 -5.633 1 98.19 96 ILE A C 1
ATOM 752 O O . ILE A 1 96 ? -11.969 -1.836 -6.32 1 98.19 96 ILE A O 1
ATOM 756 N N . THR A 1 97 ? -11.5 -3.775 -5.391 1 97.38 97 THR A N 1
ATOM 757 C CA . THR A 1 97 ? -12.602 -4.48 -6.035 1 97.38 97 THR A CA 1
ATOM 758 C C . THR A 1 97 ? -12.961 -5.742 -5.262 1 97.38 97 THR A C 1
ATOM 760 O O . THR A 1 97 ? -12.57 -5.898 -4.102 1 97.38 97 THR A O 1
ATOM 763 N N . THR A 1 98 ? -13.758 -6.582 -5.898 1 98.31 98 THR A N 1
ATOM 764 C CA . THR A 1 98 ? -14.148 -7.855 -5.297 1 98.31 98 THR A CA 1
ATOM 765 C C . THR A 1 98 ? -13.047 -8.898 -5.477 1 98.31 98 THR A C 1
ATOM 767 O O . THR A 1 98 ? -12.445 -9 -6.551 1 98.31 98 THR A O 1
ATOM 770 N N . GLY A 1 99 ? -12.711 -9.523 -4.352 1 98.81 99 GLY A N 1
ATOM 771 C CA . GLY A 1 99 ? -11.852 -10.695 -4.406 1 98.81 99 GLY A CA 1
ATOM 772 C C . GLY A 1 99 ? -12.609 -12 -4.281 1 98.81 99 GLY A C 1
ATOM 773 O O . GLY A 1 99 ? -13.641 -12.062 -3.602 1 98.81 99 GLY A O 1
ATOM 774 N N . ILE A 1 100 ? -12.133 -13.023 -4.941 1 98.88 100 ILE A N 1
ATOM 775 C CA . ILE A 1 100 ? -12.664 -14.367 -4.723 1 98.88 100 ILE A CA 1
ATOM 776 C C . ILE A 1 100 ? -11.531 -15.32 -4.359 1 98.88 100 ILE A C 1
ATOM 778 O O . ILE A 1 100 ? -10.383 -15.117 -4.77 1 98.88 100 ILE A O 1
ATOM 782 N N . LEU A 1 101 ? -11.867 -16.312 -3.574 1 98.94 101 LEU A N 1
ATOM 783 C CA . LEU A 1 101 ? -10.875 -17.281 -3.127 1 98.94 101 LEU A CA 1
ATOM 784 C C . LEU A 1 101 ? -11.156 -18.656 -3.723 1 98.94 101 LEU A C 1
ATOM 786 O O . LEU A 1 101 ? -12.242 -19.219 -3.543 1 98.94 101 LEU A O 1
ATOM 790 N N . VAL A 1 102 ? -10.219 -19.156 -4.48 1 98.88 102 VAL A N 1
ATOM 791 C CA . VAL A 1 102 ? -10.211 -20.547 -4.918 1 98.88 102 VAL A CA 1
ATOM 792 C C . VAL A 1 102 ? -9.281 -21.359 -4.02 1 98.88 102 VAL A C 1
ATOM 794 O O . VAL A 1 102 ? -8.055 -21.203 -4.07 1 98.88 102 VAL A O 1
ATOM 797 N N . ASN A 1 103 ? -9.836 -22.203 -3.234 1 98.75 103 ASN A N 1
ATOM 798 C CA . ASN A 1 103 ? -9.062 -23.031 -2.311 1 98.75 103 ASN A CA 1
ATOM 799 C C . ASN A 1 103 ? -8.609 -24.328 -2.961 1 98.75 103 ASN A C 1
ATOM 801 O O . ASN A 1 103 ? -9.43 -25.188 -3.275 1 98.75 103 ASN A O 1
ATOM 805 N N . ALA A 1 104 ? -7.32 -24.484 -3.174 1 98.81 104 ALA A N 1
ATOM 806 C CA . ALA A 1 104 ? -6.762 -25.703 -3.777 1 98.81 104 ALA A CA 1
ATOM 807 C C . ALA A 1 104 ? -5.789 -26.391 -2.824 1 98.81 104 ALA A C 1
ATOM 809 O O . ALA A 1 104 ? -4.91 -27.141 -3.258 1 98.81 104 ALA A O 1
ATOM 810 N N . THR A 1 105 ? -5.84 -26.141 -1.553 1 98.62 105 THR A N 1
ATOM 811 C CA . THR A 1 105 ? -4.898 -26.641 -0.558 1 98.62 105 THR A CA 1
ATOM 812 C C . THR A 1 105 ? -4.918 -28.172 -0.513 1 98.62 105 THR A C 1
ATOM 814 O O . THR A 1 105 ? -3.865 -28.812 -0.456 1 98.62 105 THR A O 1
ATOM 817 N N . ALA A 1 106 ? -6.125 -28.703 -0.562 1 98.25 106 ALA A N 1
ATOM 818 C CA . ALA A 1 106 ? -6.258 -30.156 -0.456 1 98.25 106 ALA A CA 1
ATOM 819 C C . ALA A 1 106 ? -5.68 -30.859 -1.687 1 98.25 106 ALA A C 1
ATOM 821 O O . ALA A 1 106 ? -5.02 -31.891 -1.569 1 98.25 106 ALA A O 1
ATOM 822 N N . GLU A 1 107 ? -5.922 -30.312 -2.84 1 98.5 107 GLU A N 1
ATOM 823 C CA . GLU A 1 107 ? -5.449 -30.922 -4.086 1 98.5 107 GLU A CA 1
ATOM 824 C C . GLU A 1 107 ? -3.941 -30.75 -4.242 1 98.5 107 GLU A C 1
ATOM 826 O O . GLU A 1 107 ? -3.25 -31.672 -4.684 1 98.5 107 GLU A O 1
ATOM 831 N N . ALA A 1 108 ? -3.42 -29.547 -3.871 1 98.31 108 ALA A N 1
ATOM 832 C CA . ALA A 1 108 ? -1.992 -29.266 -4.004 1 98.31 108 ALA A CA 1
ATOM 833 C C . ALA A 1 108 ? -1.181 -30.031 -2.971 1 98.31 108 ALA A C 1
ATOM 835 O O . ALA A 1 108 ? -0.139 -30.609 -3.295 1 98.31 108 ALA A O 1
ATOM 836 N N . GLY A 1 109 ? -1.714 -30.109 -1.753 1 97.31 109 GLY A N 1
ATOM 837 C CA . GLY A 1 109 ? -0.916 -30.688 -0.688 1 97.31 109 GLY A CA 1
ATOM 838 C C . GLY A 1 109 ? 0.49 -30.125 -0.615 1 97.31 109 GLY A C 1
ATOM 839 O O . GLY A 1 109 ? 0.674 -28.906 -0.562 1 97.31 109 GLY A O 1
ATOM 840 N N . ASN A 1 110 ? 1.461 -31.016 -0.652 1 96.75 110 ASN A N 1
ATOM 841 C CA . ASN A 1 110 ? 2.857 -30.594 -0.679 1 96.75 110 ASN A CA 1
ATOM 842 C C . ASN A 1 110 ? 3.486 -30.828 -2.049 1 96.75 110 ASN A C 1
ATOM 844 O O . ASN A 1 110 ? 4.711 -30.891 -2.174 1 96.75 110 ASN A O 1
ATOM 848 N N . ASN A 1 111 ? 2.609 -31 -3.07 1 97.88 111 ASN A N 1
ATOM 849 C CA . ASN A 1 111 ? 3.086 -31.297 -4.418 1 97.88 111 ASN A CA 1
ATOM 850 C C . ASN A 1 111 ? 3.471 -30.031 -5.168 1 97.88 111 ASN A C 1
ATOM 852 O O . ASN A 1 111 ? 2.6 -29.312 -5.656 1 97.88 111 ASN A O 1
ATOM 856 N N . PRO A 1 112 ? 4.723 -29.797 -5.383 1 97.25 112 PRO A N 1
ATOM 857 C CA . PRO A 1 112 ? 5.141 -28.578 -6.074 1 97.25 112 PRO A CA 1
ATOM 858 C C . PRO A 1 112 ? 4.824 -28.609 -7.57 1 97.25 112 PRO A C 1
ATOM 860 O O . PRO A 1 112 ? 4.98 -27.609 -8.258 1 97.25 112 PRO A O 1
ATOM 863 N N . ASN A 1 113 ? 4.355 -29.766 -8.055 1 96.94 113 ASN A N 1
ATOM 864 C CA . ASN A 1 113 ? 4.059 -29.906 -9.477 1 96.94 113 ASN A CA 1
ATOM 865 C C . ASN A 1 113 ? 2.561 -29.844 -9.75 1 96.94 113 ASN A C 1
ATOM 867 O O . ASN A 1 113 ? 2.117 -30.062 -10.875 1 96.94 113 ASN A O 1
ATOM 871 N N . TYR A 1 114 ? 1.829 -29.562 -8.695 1 98.38 114 TYR A N 1
ATOM 872 C CA . TYR A 1 114 ? 0.39 -29.438 -8.898 1 98.38 114 TYR A CA 1
ATOM 873 C C . TYR A 1 114 ? 0.066 -28.297 -9.844 1 98.38 114 TYR A C 1
ATOM 875 O O . TYR A 1 114 ? 0.56 -27.172 -9.664 1 98.38 114 TYR A O 1
ATOM 883 N N . SER A 1 115 ? -0.716 -28.578 -10.875 1 98.56 115 SER A N 1
ATOM 884 C CA . SER A 1 115 ? -1.198 -27.625 -11.875 1 98.56 115 SER A CA 1
ATOM 885 C C . SER A 1 115 ? -2.707 -27.438 -11.766 1 98.56 115 SER A C 1
ATOM 887 O O . SER A 1 115 ? -3.48 -28.344 -12.055 1 98.56 115 SER A O 1
ATOM 889 N N . LEU A 1 116 ? -3.16 -26.266 -11.266 1 98.81 116 LEU A N 1
ATOM 890 C CA . LEU A 1 116 ? -4.586 -26.031 -11.086 1 98.81 116 LEU A CA 1
ATOM 891 C C . LEU A 1 116 ? -5.332 -26.125 -12.414 1 98.81 116 LEU A C 1
ATOM 893 O O . LEU A 1 116 ? -5.078 -25.344 -13.336 1 98.81 116 LEU A O 1
ATOM 897 N N . PRO A 1 117 ? -6.176 -27.062 -12.523 1 98.81 117 PRO A N 1
ATOM 898 C CA . PRO A 1 117 ? -6.914 -27.234 -13.773 1 98.81 117 PRO A CA 1
ATOM 899 C C . PRO A 1 117 ? -8.078 -26.25 -13.906 1 98.81 117 PRO A C 1
ATOM 901 O O . PRO A 1 117 ? -8.539 -25.688 -12.898 1 98.81 117 PRO A O 1
ATOM 904 N N . VAL A 1 118 ? -8.516 -26.047 -15.148 1 98.81 118 VAL A N 1
ATOM 905 C CA . VAL A 1 118 ? -9.625 -25.141 -15.438 1 98.81 118 VAL A CA 1
ATOM 906 C C . VAL A 1 118 ? -10.875 -25.609 -14.703 1 98.81 118 VAL A C 1
ATOM 908 O O . VAL A 1 118 ? -11.688 -24.781 -14.266 1 98.81 118 VAL A O 1
ATOM 911 N N . GLU A 1 119 ? -11.047 -26.891 -14.438 1 98.75 119 GLU A N 1
ATOM 912 C CA . GLU A 1 119 ? -12.211 -27.469 -13.773 1 98.75 119 GLU A CA 1
ATOM 913 C C . GLU A 1 119 ? -12.359 -26.922 -12.352 1 98.75 119 GLU A C 1
ATOM 915 O O . GLU A 1 119 ? -13.469 -26.812 -11.836 1 98.75 119 GLU A O 1
ATOM 920 N N . LYS A 1 120 ? -11.219 -26.625 -11.672 1 98.81 120 LYS A N 1
ATOM 921 C CA . LYS A 1 120 ? -11.273 -26.047 -10.328 1 98.81 120 LYS A CA 1
ATOM 922 C C . LYS A 1 120 ? -11.977 -24.703 -10.336 1 98.81 120 LYS A C 1
ATOM 924 O O . LYS A 1 120 ? -12.734 -24.391 -9.406 1 98.81 120 LYS A O 1
ATOM 929 N N . LEU A 1 121 ? -11.75 -23.891 -11.359 1 98.88 121 LEU A N 1
ATOM 930 C CA . LEU A 1 121 ? -12.406 -22.594 -11.5 1 98.88 121 LEU A CA 1
ATOM 931 C C . LEU A 1 121 ? -13.883 -22.766 -11.836 1 98.88 121 LEU A C 1
ATOM 933 O O . LEU A 1 121 ? -14.734 -22.062 -11.281 1 98.88 121 LEU A O 1
ATOM 937 N N . GLN A 1 122 ? -14.133 -23.719 -12.688 1 98.62 122 GLN A N 1
ATOM 938 C CA . GLN A 1 122 ? -15.516 -24 -13.062 1 98.62 122 GLN A CA 1
ATOM 939 C C . GLN A 1 122 ? -16.328 -24.5 -11.867 1 98.62 122 GLN A C 1
ATOM 941 O O . GLN A 1 122 ? -17.484 -24.125 -11.688 1 98.62 122 GLN A O 1
ATOM 946 N N . LYS A 1 123 ? -15.742 -25.344 -11.141 1 98.62 123 LYS A N 1
ATOM 947 C CA . LYS A 1 123 ? -16.391 -25.844 -9.93 1 98.62 123 LYS A CA 1
ATOM 948 C C . LYS A 1 123 ? -16.672 -24.719 -8.945 1 98.62 123 LYS A C 1
ATOM 950 O O . LYS A 1 123 ? -17.719 -24.703 -8.297 1 98.62 123 LYS A O 1
ATOM 955 N N . TRP A 1 124 ? -15.711 -23.797 -8.82 1 98.75 124 TRP A N 1
ATOM 956 C CA . TRP A 1 124 ? -15.938 -22.641 -7.949 1 98.75 124 TRP A CA 1
ATOM 957 C C . TRP A 1 124 ? -17.188 -21.891 -8.367 1 98.75 124 TRP A C 1
ATOM 959 O O . TRP A 1 124 ? -18.031 -21.547 -7.531 1 98.75 124 TRP A O 1
ATOM 969 N N . GLU A 1 125 ? -17.297 -21.609 -9.672 1 98.75 125 GLU A N 1
ATOM 970 C CA . GLU A 1 125 ? -18.469 -20.875 -10.172 1 98.75 125 GLU A CA 1
ATOM 971 C C . GLU A 1 125 ? -19.75 -21.672 -9.961 1 98.75 125 GLU A C 1
ATOM 973 O O . GLU A 1 125 ? -20.797 -21.078 -9.688 1 98.75 125 GLU A O 1
ATOM 978 N N . ALA A 1 126 ? -19.703 -22.984 -10.133 1 98.56 126 ALA A N 1
ATOM 979 C CA . ALA A 1 126 ? -20.875 -23.812 -9.906 1 98.56 126 ALA A CA 1
ATOM 980 C C . ALA A 1 126 ? -21.359 -23.688 -8.461 1 98.56 126 ALA A C 1
ATOM 982 O O . ALA A 1 126 ? -22.562 -23.719 -8.203 1 98.56 126 ALA A O 1
ATOM 983 N N . GLU A 1 127 ? -20.453 -23.531 -7.562 1 98.44 127 GLU A N 1
ATOM 984 C CA . GLU A 1 127 ? -20.766 -23.5 -6.137 1 98.44 127 GLU A CA 1
ATOM 985 C C . GLU A 1 127 ? -21.141 -22.094 -5.68 1 98.44 127 GLU A C 1
ATOM 987 O O . GLU A 1 127 ? -21.953 -21.938 -4.762 1 98.44 127 GLU A O 1
ATOM 992 N N . ASN A 1 128 ? -20.562 -21.094 -6.324 1 98.56 128 ASN A N 1
ATOM 993 C CA . ASN A 1 128 ? -20.672 -19.75 -5.762 1 98.56 128 ASN A CA 1
ATOM 994 C C . ASN A 1 128 ? -21.375 -18.797 -6.727 1 98.56 128 ASN A C 1
ATOM 996 O O . ASN A 1 128 ? -21.672 -17.656 -6.363 1 98.56 128 ASN A O 1
ATOM 1000 N N . GLY A 1 129 ? -21.641 -19.219 -7.922 1 98.25 129 GLY A N 1
ATOM 1001 C CA . GLY A 1 129 ? -22.156 -18.344 -8.969 1 98.25 129 GLY A CA 1
ATOM 1002 C C . GLY A 1 129 ? -21.062 -17.812 -9.883 1 98.25 129 GLY A C 1
ATOM 1003 O O . GLY A 1 129 ? -19.891 -18.141 -9.711 1 98.25 129 GLY A O 1
ATOM 1004 N N . PRO A 1 130 ? -21.516 -17.016 -10.891 1 97.88 130 PRO A N 1
ATOM 1005 C CA . PRO A 1 130 ? -20.531 -16.484 -11.82 1 97.88 130 PRO A CA 1
ATOM 1006 C C . PRO A 1 130 ? -19.5 -15.586 -11.141 1 97.88 130 PRO A C 1
ATOM 1008 O O . PRO A 1 130 ? -19.812 -14.953 -10.125 1 97.88 130 PRO A O 1
ATOM 1011 N N . LEU A 1 131 ? -18.344 -15.539 -11.742 1 98.31 131 LEU A N 1
ATOM 1012 C CA . LEU A 1 131 ? -17.328 -14.609 -11.234 1 98.31 131 LEU A CA 1
ATOM 1013 C C . LEU A 1 131 ? -17.875 -13.188 -11.164 1 98.31 131 LEU A C 1
ATOM 1015 O O . LEU A 1 131 ? -18.562 -12.742 -12.086 1 98.31 131 LEU A O 1
ATOM 1019 N N . PRO A 1 132 ? -17.609 -12.523 -10.094 1 98 132 PRO A N 1
ATOM 1020 C CA . PRO A 1 132 ? -17.922 -11.094 -10.086 1 98 132 PRO A CA 1
ATOM 1021 C C . PRO A 1 132 ? -17.219 -10.32 -11.195 1 98 132 PRO A C 1
ATOM 1023 O O . PRO A 1 132 ? -16.141 -10.727 -11.648 1 98 132 PRO A O 1
ATOM 1026 N N . ASN A 1 133 ? -17.875 -9.266 -11.594 1 97.06 133 ASN A N 1
ATOM 1027 C CA . ASN A 1 133 ? -17.328 -8.391 -12.617 1 97.06 133 ASN A CA 1
ATOM 1028 C C . ASN A 1 133 ? -17.25 -6.945 -12.141 1 97.06 133 ASN A C 1
ATOM 1030 O O . ASN A 1 133 ? -18.266 -6.262 -12.039 1 97.06 133 ASN A O 1
ATOM 1034 N N . PRO A 1 134 ? -16.047 -6.559 -11.992 1 97.56 134 PRO A N 1
ATOM 1035 C CA . PRO A 1 134 ? -14.727 -7.18 -12.062 1 97.56 134 PRO A CA 1
ATOM 1036 C C . PRO A 1 134 ? -14.352 -7.914 -10.773 1 97.56 134 PRO A C 1
ATOM 1038 O O . PRO A 1 134 ? -15.047 -7.785 -9.758 1 97.56 134 PRO A O 1
ATOM 1041 N N . CYS A 1 135 ? -13.258 -8.672 -10.797 1 98.62 135 CYS A N 1
ATOM 1042 C CA . CYS A 1 135 ? -12.758 -9.32 -9.586 1 98.62 135 CYS A CA 1
ATOM 1043 C C . CYS A 1 135 ? -11.258 -9.578 -9.688 1 98.62 135 CYS A C 1
ATOM 1045 O O . CYS A 1 135 ? -10.656 -9.367 -10.75 1 98.62 135 CYS A O 1
ATOM 1047 N N . VAL A 1 136 ? -10.688 -9.867 -8.57 1 98.94 136 VAL A N 1
ATOM 1048 C CA . VAL A 1 136 ? -9.359 -10.445 -8.438 1 98.94 136 VAL A CA 1
ATOM 1049 C C . VAL A 1 136 ? -9.477 -11.883 -7.922 1 98.94 136 VAL A C 1
ATOM 1051 O O . VAL A 1 136 ? -10.18 -12.141 -6.941 1 98.94 136 VAL A O 1
ATOM 1054 N N . VAL A 1 137 ? -8.828 -12.773 -8.57 1 99 137 VAL A N 1
ATOM 1055 C CA . VAL A 1 137 ? -8.898 -14.18 -8.211 1 99 137 VAL A CA 1
ATOM 1056 C C . VAL A 1 137 ? -7.672 -14.57 -7.387 1 99 137 VAL A C 1
ATOM 1058 O O . VAL A 1 137 ? -6.543 -14.492 -7.871 1 99 137 VAL A O 1
ATOM 1061 N N . LEU A 1 138 ? -7.906 -14.93 -6.156 1 98.94 138 LEU A N 1
ATOM 1062 C CA . LEU A 1 138 ? -6.836 -15.461 -5.316 1 98.94 138 LEU A CA 1
ATOM 1063 C C . LEU A 1 138 ? -6.895 -16.984 -5.254 1 98.94 138 LEU A C 1
ATOM 1065 O O . LEU A 1 138 ? -7.965 -17.562 -5.035 1 98.94 138 LEU A O 1
ATOM 1069 N N . ILE A 1 139 ? -5.797 -17.609 -5.504 1 98.94 139 ILE A N 1
ATOM 1070 C CA . ILE A 1 139 ? -5.684 -19.062 -5.434 1 98.94 139 ILE A CA 1
ATOM 1071 C C . ILE A 1 139 ? -4.805 -19.453 -4.25 1 98.94 139 ILE A C 1
ATOM 1073 O O . ILE A 1 139 ? -3.637 -19.078 -4.18 1 98.94 139 ILE A O 1
ATOM 1077 N N . ASP A 1 140 ? -5.375 -20.219 -3.387 1 98.88 140 ASP A N 1
ATOM 1078 C CA . ASP A 1 140 ? -4.691 -20.703 -2.191 1 98.88 140 ASP A CA 1
ATOM 1079 C C . ASP A 1 140 ? -4.207 -22.141 -2.377 1 98.88 140 ASP A C 1
ATOM 1081 O O . ASP A 1 140 ? -5.008 -23.078 -2.377 1 98.88 140 ASP A O 1
ATOM 1085 N N . PHE A 1 141 ? -2.893 -22.281 -2.484 1 98.88 141 PHE A N 1
ATOM 1086 C CA . PHE A 1 141 ? -2.311 -23.609 -2.619 1 98.88 141 PHE A CA 1
ATOM 1087 C C . PHE A 1 141 ? -1.877 -24.141 -1.261 1 98.88 141 PHE A C 1
ATOM 1089 O O . PHE A 1 141 ? -1.451 -25.297 -1.152 1 98.88 141 PHE A O 1
ATOM 1096 N N . GLY A 1 142 ? -1.977 -23.344 -0.23 1 98.75 142 GLY A N 1
ATOM 1097 C CA . GLY A 1 142 ? -1.479 -23.703 1.088 1 98.75 142 GLY A CA 1
ATOM 1098 C C . GLY A 1 142 ? 0.026 -23.562 1.218 1 98.75 142 GLY A C 1
ATOM 1099 O O . GLY A 1 142 ? 0.622 -24.047 2.178 1 98.75 142 GLY A O 1
ATOM 1100 N N . TRP A 1 143 ? 0.616 -22.938 0.282 1 98.62 143 TRP A N 1
ATOM 1101 C CA . TRP A 1 143 ? 2.07 -22.859 0.221 1 98.62 143 TRP A CA 1
ATOM 1102 C C . TRP A 1 143 ? 2.604 -21.828 1.222 1 98.62 143 TRP A C 1
ATOM 1104 O O . TRP A 1 143 ? 3.773 -21.875 1.609 1 98.62 143 TRP A O 1
ATOM 1114 N N . HIS A 1 144 ? 1.72 -20.859 1.621 1 98.12 144 HIS A N 1
ATOM 1115 C CA . HIS A 1 144 ? 2.074 -19.844 2.613 1 98.12 144 HIS A CA 1
ATOM 1116 C C . HIS A 1 144 ? 2.645 -20.484 3.873 1 98.12 144 HIS A C 1
ATOM 1118 O O . HIS A 1 144 ? 3.418 -19.859 4.602 1 98.12 144 HIS A O 1
ATOM 1124 N N . ARG A 1 145 ? 2.309 -21.734 4.141 1 97.81 145 ARG A N 1
ATOM 1125 C CA . ARG A 1 145 ? 2.777 -22.406 5.34 1 97.81 145 ARG A CA 1
ATOM 1126 C C . ARG A 1 145 ? 4.289 -22.609 5.301 1 97.81 145 ARG A C 1
ATOM 1128 O O . ARG A 1 145 ? 4.918 -22.844 6.336 1 97.81 145 ARG A O 1
ATOM 1135 N N . PHE A 1 146 ? 4.867 -22.547 4.152 1 97.88 146 PHE A N 1
ATOM 1136 C CA . PHE A 1 146 ? 6.293 -22.781 3.986 1 97.88 146 PHE A CA 1
ATOM 1137 C C . PHE A 1 146 ? 7.066 -21.469 3.984 1 97.88 146 PHE A C 1
ATOM 1139 O O . PHE A 1 146 ? 8.297 -21.469 3.896 1 97.88 146 PHE A O 1
ATOM 1146 N N . TYR A 1 147 ? 6.457 -20.328 4.152 1 97.75 147 TYR A N 1
ATOM 1147 C CA . TYR A 1 147 ? 7.062 -19.016 3.977 1 97.75 147 TYR A CA 1
ATOM 1148 C C . TYR A 1 147 ? 8.266 -18.844 4.895 1 97.75 147 TYR A C 1
ATOM 1150 O O . TYR A 1 147 ? 9.242 -18.172 4.531 1 97.75 147 TYR A O 1
ATOM 1158 N N . GLY A 1 148 ? 8.289 -19.438 5.98 1 95.62 148 GLY A N 1
ATOM 1159 C CA . GLY A 1 148 ? 9.367 -19.281 6.949 1 95.62 148 GLY A CA 1
ATOM 1160 C C . GLY A 1 148 ? 10.594 -20.109 6.609 1 95.62 148 GLY A C 1
ATOM 1161 O O . GLY A 1 148 ? 11.633 -19.984 7.258 1 95.62 148 GLY A O 1
ATOM 1162 N N . ASP A 1 149 ? 10.492 -20.922 5.598 1 95.56 149 ASP A N 1
ATOM 1163 C CA . ASP A 1 149 ? 11.578 -21.766 5.113 1 95.56 149 ASP A CA 1
ATOM 1164 C C . ASP A 1 149 ? 11.797 -21.578 3.613 1 95.56 149 ASP A C 1
ATOM 1166 O O . ASP A 1 149 ? 11.062 -22.125 2.797 1 95.56 149 ASP A O 1
ATOM 1170 N N . SER A 1 150 ? 12.836 -20.875 3.281 1 93.94 150 SER A N 1
ATOM 1171 C CA . SER A 1 150 ? 13.078 -20.484 1.9 1 93.94 150 SER A CA 1
ATOM 1172 C C . SER A 1 150 ? 13.219 -21.688 0.987 1 93.94 150 SER A C 1
ATOM 1174 O O . SER A 1 150 ? 12.773 -21.656 -0.162 1 93.94 150 SER A O 1
ATOM 1176 N N . GLN A 1 151 ? 13.867 -22.719 1.465 1 94.31 151 GLN A N 1
ATOM 1177 C CA . GLN A 1 151 ? 14.047 -23.906 0.641 1 94.31 151 GLN A CA 1
ATOM 1178 C C . GLN A 1 151 ? 12.711 -24.578 0.331 1 94.31 151 GLN A C 1
ATOM 1180 O O . GLN A 1 151 ? 12.5 -25.078 -0.778 1 94.31 151 GLN A O 1
ATOM 1185 N N . LEU A 1 152 ? 11.867 -24.609 1.307 1 95.5 152 LEU A N 1
ATOM 1186 C CA . LEU A 1 152 ? 10.547 -25.203 1.096 1 95.5 152 LEU A CA 1
ATOM 1187 C C . LEU A 1 152 ? 9.648 -24.25 0.305 1 95.5 152 LEU A C 1
ATOM 1189 O O . LEU A 1 152 ? 8.859 -24.703 -0.534 1 95.5 152 LEU A O 1
ATOM 1193 N N . PHE A 1 153 ? 9.781 -23 0.525 1 97.69 153 PHE A N 1
ATOM 1194 C CA . PHE A 1 153 ? 8.891 -22.016 -0.081 1 97.69 153 PHE A CA 1
ATOM 1195 C C . PHE A 1 153 ? 9.281 -21.75 -1.531 1 97.69 153 PHE A C 1
ATOM 1197 O O . PHE A 1 153 ? 8.414 -21.656 -2.404 1 97.69 153 PHE A O 1
ATOM 1204 N N . VAL A 1 154 ? 10.539 -21.594 -1.808 1 96.31 154 VAL A N 1
ATOM 1205 C CA . VAL A 1 154 ? 11.031 -21.219 -3.129 1 96.31 154 VAL A CA 1
ATOM 1206 C C . VAL A 1 154 ? 11.422 -22.469 -3.916 1 96.31 154 VAL A C 1
ATOM 1208 O O . VAL A 1 154 ? 10.984 -22.641 -5.055 1 96.31 154 VAL A O 1
ATOM 1211 N N . GLY A 1 155 ? 12.156 -23.344 -3.316 1 93.88 155 GLY A N 1
ATOM 1212 C CA . GLY A 1 155 ? 12.75 -24.516 -3.947 1 93.88 155 GLY A CA 1
ATOM 1213 C C . GLY A 1 155 ? 14.156 -24.812 -3.455 1 93.88 155 GLY A C 1
ATOM 1214 O O . GLY A 1 155 ? 14.688 -24.078 -2.615 1 93.88 155 GLY A O 1
ATOM 1215 N N . PRO A 1 156 ? 14.727 -25.891 -4.043 1 90.19 156 PRO A N 1
ATOM 1216 C CA . PRO A 1 156 ? 16.047 -26.312 -3.568 1 90.19 156 PRO A CA 1
ATOM 1217 C C . PRO A 1 156 ? 17.109 -25.234 -3.764 1 90.19 156 PRO A C 1
ATOM 1219 O O . PRO A 1 156 ? 18.016 -25.094 -2.943 1 90.19 156 PRO A O 1
ATOM 1222 N N . THR A 1 157 ? 16.984 -24.578 -4.828 1 88.12 157 THR A N 1
ATOM 1223 C CA . THR A 1 157 ? 17.812 -23.406 -5.09 1 88.12 157 THR A CA 1
ATOM 1224 C C . THR A 1 157 ? 16.969 -22.25 -5.609 1 88.12 157 THR A C 1
ATOM 1226 O O . THR A 1 157 ? 15.898 -22.453 -6.172 1 88.12 157 THR A O 1
ATOM 1229 N N . PRO A 1 158 ? 17.453 -21.016 -5.336 1 85.25 158 PRO A N 1
ATOM 1230 C CA . PRO A 1 158 ? 16.672 -19.859 -5.742 1 85.25 158 PRO A CA 1
ATOM 1231 C C . PRO A 1 158 ? 16.484 -19.75 -7.254 1 85.25 158 PRO A C 1
ATOM 1233 O O . PRO A 1 158 ? 15.648 -18.984 -7.73 1 85.25 158 PRO A O 1
ATOM 1236 N N . ASP A 1 159 ? 17.219 -20.453 -7.984 1 87.25 159 ASP A N 1
ATOM 1237 C CA . ASP A 1 159 ? 17.125 -20.391 -9.438 1 87.25 159 ASP A CA 1
ATOM 1238 C C . ASP A 1 159 ? 16.25 -21.547 -9.969 1 87.25 159 ASP A C 1
ATOM 1240 O O . ASP A 1 159 ? 16.031 -21.641 -11.18 1 87.25 159 ASP A O 1
ATOM 1244 N N . GLU A 1 160 ? 15.742 -22.312 -9.078 1 89 160 GLU A N 1
ATOM 1245 C CA . GLU A 1 160 ? 14.867 -23.438 -9.438 1 89 160 GLU A CA 1
ATOM 1246 C C . GLU A 1 160 ? 13.625 -23.469 -8.555 1 89 160 GLU A C 1
ATOM 1248 O O . GLU A 1 160 ? 13.43 -24.406 -7.777 1 89 160 GLU A O 1
ATOM 1253 N N . PRO A 1 161 ? 12.797 -22.484 -8.797 1 93.62 161 PRO A N 1
ATOM 1254 C CA . PRO A 1 161 ? 11.57 -22.484 -7.996 1 93.62 161 PRO A CA 1
ATOM 1255 C C . PRO A 1 161 ? 10.727 -23.734 -8.227 1 93.62 161 PRO A C 1
ATOM 1257 O O . PRO A 1 161 ? 10.617 -24.219 -9.359 1 93.62 161 PRO A O 1
ATOM 1260 N N . GLN A 1 162 ? 10.25 -24.344 -7.078 1 95.75 162 GLN A N 1
ATOM 1261 C CA . GLN A 1 162 ? 9.367 -25.516 -7.086 1 95.75 162 GLN A CA 1
ATOM 1262 C C . GLN A 1 162 ? 8.094 -25.25 -6.293 1 95.75 162 GLN A C 1
ATOM 1264 O O . GLN A 1 162 ? 8.086 -25.359 -5.066 1 95.75 162 GLN A O 1
ATOM 1269 N N . ASN A 1 163 ? 7.109 -24.906 -6.914 1 97.81 163 ASN A N 1
ATOM 1270 C CA . ASN A 1 163 ? 5.809 -24.625 -6.324 1 97.81 163 ASN A CA 1
ATOM 1271 C C . ASN A 1 163 ? 4.668 -24.938 -7.289 1 97.81 163 ASN A C 1
ATOM 1273 O O . ASN A 1 163 ? 4.871 -24.969 -8.5 1 97.81 163 ASN A O 1
ATOM 1277 N N . PRO A 1 164 ? 3.449 -25.219 -6.746 1 98.38 164 PRO A N 1
ATOM 1278 C CA . PRO A 1 164 ? 2.283 -25.344 -7.625 1 98.38 164 PRO A CA 1
ATOM 1279 C C . PRO A 1 164 ? 1.941 -24.047 -8.352 1 98.38 164 PRO A C 1
ATOM 1281 O O . PRO A 1 164 ? 2.432 -22.969 -7.973 1 98.38 164 PRO A O 1
ATOM 1284 N N . GLY A 1 165 ? 1.193 -24.125 -9.414 1 98.44 165 GLY A N 1
ATOM 1285 C CA . GLY A 1 165 ? 0.778 -22.984 -10.234 1 98.44 165 GLY A CA 1
ATOM 1286 C C . GLY A 1 165 ? -0.472 -23.266 -11.047 1 98.44 165 GLY A C 1
ATOM 1287 O O . GLY A 1 165 ? -1.177 -24.25 -10.789 1 98.44 165 GLY A O 1
ATOM 1288 N N . LEU A 1 166 ? -0.778 -22.406 -11.898 1 98.56 166 LEU A N 1
ATOM 1289 C CA . LEU A 1 166 ? -1.948 -22.547 -12.758 1 98.56 166 LEU A CA 1
ATOM 1290 C C . LEU A 1 166 ? -1.592 -23.297 -14.039 1 98.56 166 LEU A C 1
ATOM 1292 O O . LEU A 1 166 ? -0.481 -23.156 -14.555 1 98.56 166 LEU A O 1
ATOM 1296 N N . SER A 1 167 ? -2.561 -24.078 -14.547 1 98.38 167 SER A N 1
ATOM 1297 C CA . SER A 1 167 ? -2.426 -24.594 -15.906 1 98.38 167 SER A CA 1
ATOM 1298 C C . SER A 1 167 ? -2.666 -23.484 -16.938 1 98.38 167 SER A C 1
ATOM 1300 O O . SER A 1 167 ? -3.301 -22.469 -16.625 1 98.38 167 SER A O 1
ATOM 1302 N N . LYS A 1 168 ? -2.119 -23.703 -18.125 1 98.19 168 LYS A N 1
ATOM 1303 C CA . LYS A 1 168 ? -2.375 -22.781 -19.219 1 98.19 168 LYS A CA 1
ATOM 1304 C C . LYS A 1 168 ? -3.871 -22.672 -19.516 1 98.19 168 LYS A C 1
ATOM 1306 O O . LYS A 1 168 ? -4.371 -21.578 -19.797 1 98.19 168 LYS A O 1
ATOM 1311 N N . GLU A 1 169 ? -4.598 -23.75 -19.438 1 98.62 169 GLU A N 1
ATOM 1312 C CA . GLU A 1 169 ? -6.039 -23.75 -19.656 1 98.62 169 GLU A CA 1
ATOM 1313 C C . GLU A 1 169 ? -6.758 -22.875 -18.625 1 98.62 169 GLU A C 1
ATOM 1315 O O . GLU A 1 169 ? -7.688 -22.141 -18.969 1 98.62 169 GLU A O 1
ATOM 1320 N N . ALA A 1 170 ? -6.344 -23 -17.375 1 98.88 170 ALA A N 1
ATOM 1321 C CA . ALA A 1 170 ? -6.941 -22.172 -16.312 1 98.88 170 ALA A CA 1
ATOM 1322 C C . ALA A 1 170 ? -6.68 -20.688 -16.562 1 98.88 170 ALA A C 1
ATOM 1324 O O . ALA A 1 170 ? -7.586 -19.875 -16.422 1 98.88 170 ALA A O 1
ATOM 1325 N N . ALA A 1 171 ? -5.434 -20.359 -16.922 1 98.88 171 ALA A N 1
ATOM 1326 C CA . ALA A 1 171 ? -5.09 -18.969 -17.219 1 98.88 171 ALA A CA 1
ATOM 1327 C C . ALA A 1 171 ? -5.906 -18.438 -18.391 1 98.88 171 ALA A C 1
ATOM 1329 O O . ALA A 1 171 ? -6.449 -17.328 -18.312 1 98.88 171 ALA A O 1
ATOM 1330 N N . ASP A 1 172 ? -5.98 -19.234 -19.422 1 98.88 172 ASP A N 1
ATOM 1331 C CA . ASP A 1 172 ? -6.754 -18.844 -20.594 1 98.88 172 ASP A CA 1
ATOM 1332 C C . ASP A 1 172 ? -8.219 -18.625 -20.25 1 98.88 172 ASP A C 1
ATOM 1334 O O . ASP A 1 172 ? -8.859 -17.688 -20.75 1 98.88 172 ASP A O 1
ATOM 1338 N N . TYR A 1 173 ? -8.719 -19.453 -19.422 1 98.88 173 TYR A N 1
ATOM 1339 C CA . TYR A 1 173 ? -10.102 -19.328 -18.984 1 98.88 173 TYR A CA 1
ATOM 1340 C C . TYR A 1 173 ? -10.328 -18 -18.281 1 98.88 173 TYR A C 1
ATOM 1342 O O . TYR A 1 173 ? -11.273 -17.281 -18.609 1 98.88 173 TYR A O 1
ATOM 1350 N N . LEU A 1 174 ? -9.484 -17.641 -17.328 1 98.94 174 LEU A N 1
ATOM 1351 C CA . LEU A 1 174 ? -9.602 -16.375 -16.609 1 98.94 174 LEU A CA 1
ATOM 1352 C C . LEU A 1 174 ? -9.547 -15.195 -17.578 1 98.94 174 LEU A C 1
ATOM 1354 O O . LEU A 1 174 ? -10.297 -14.227 -17.438 1 98.94 174 LEU A O 1
ATOM 1358 N N . VAL A 1 175 ? -8.664 -15.258 -18.594 1 98.94 175 VAL A N 1
ATOM 1359 C CA . VAL A 1 175 ? -8.531 -14.203 -19.609 1 98.94 175 VAL A CA 1
ATOM 1360 C C . VAL A 1 175 ? -9.836 -14.07 -20.391 1 98.94 175 VAL A C 1
ATOM 1362 O O . VAL A 1 175 ? -10.32 -12.961 -20.609 1 98.94 175 VAL A O 1
ATOM 1365 N N . GLN A 1 176 ? -10.398 -15.148 -20.734 1 98.69 176 GLN A N 1
ATOM 1366 C CA . GLN A 1 176 ? -11.562 -15.18 -21.609 1 98.69 176 GLN A CA 1
ATOM 1367 C C . GLN A 1 176 ? -12.789 -14.609 -20.906 1 98.69 176 GLN A C 1
ATOM 1369 O O . GLN A 1 176 ? -13.703 -14.094 -21.562 1 98.69 176 GLN A O 1
ATOM 1374 N N . THR A 1 177 ? -12.828 -14.703 -19.625 1 98.38 177 THR A N 1
ATOM 1375 C CA . THR A 1 177 ? -13.977 -14.18 -18.891 1 98.38 177 THR A CA 1
ATOM 1376 C C . THR A 1 177 ? -14.094 -12.672 -19.062 1 98.38 177 THR A C 1
ATOM 1378 O O . THR A 1 177 ? -15.188 -12.117 -18.969 1 98.38 177 THR A O 1
ATOM 1381 N N . LYS A 1 178 ? -12.977 -11.953 -19.219 1 98.25 178 LYS A N 1
ATOM 1382 C CA . LYS A 1 178 ? -12.867 -10.508 -19.344 1 98.25 178 LYS A CA 1
ATOM 1383 C C . LYS A 1 178 ? -13.328 -9.805 -18.062 1 98.25 178 LYS A C 1
ATOM 1385 O O . LYS A 1 178 ? -13.711 -8.633 -18.094 1 98.25 178 LYS A O 1
ATOM 1390 N N . LYS A 1 179 ? -13.281 -10.562 -16.953 1 98.44 179 LYS A N 1
ATOM 1391 C CA . LYS A 1 179 ? -13.797 -10.047 -15.695 1 98.44 179 LYS A CA 1
ATOM 1392 C C . LYS A 1 179 ? -12.68 -9.867 -14.672 1 98.44 179 LYS A C 1
ATOM 1394 O O . LYS A 1 179 ? -12.875 -9.25 -13.625 1 98.44 179 LYS A O 1
ATOM 1399 N N . VAL A 1 180 ? -11.516 -10.305 -14.992 1 98.88 180 VAL A N 1
ATOM 1400 C CA . VAL A 1 180 ? -10.461 -10.461 -13.992 1 98.88 180 VAL A CA 1
ATOM 1401 C C . VAL A 1 180 ? -9.445 -9.328 -14.141 1 98.88 180 VAL A C 1
ATOM 1403 O O . VAL A 1 180 ? -8.859 -9.148 -15.203 1 98.88 180 VAL A O 1
ATOM 1406 N N . TYR A 1 181 ? -9.195 -8.547 -13.055 1 98.81 181 TYR A N 1
ATOM 1407 C CA . TYR A 1 181 ? -8.195 -7.492 -13.016 1 98.81 181 TYR A CA 1
ATOM 1408 C C . TYR A 1 181 ? -6.828 -8.055 -12.625 1 98.81 181 TYR A C 1
ATOM 1410 O O . TYR A 1 181 ? -5.793 -7.535 -13.047 1 98.81 181 TYR A O 1
ATOM 1418 N N . GLY A 1 182 ? -6.844 -9.07 -11.789 1 98.94 182 GLY A N 1
ATOM 1419 C CA . GLY A 1 182 ? -5.613 -9.641 -11.266 1 98.94 182 GLY A CA 1
ATOM 1420 C C . GLY A 1 182 ? -5.781 -11.062 -10.758 1 98.94 182 GLY A C 1
ATOM 1421 O O . GLY A 1 182 ? -6.898 -11.492 -10.469 1 98.94 182 GLY A O 1
ATOM 1422 N N . VAL A 1 183 ? -4.711 -11.773 -10.695 1 99 183 VAL A N 1
ATOM 1423 C CA . VAL A 1 183 ? -4.648 -13.117 -10.133 1 99 183 VAL A CA 1
ATOM 1424 C C . VAL A 1 183 ? -3.547 -13.18 -9.07 1 99 183 VAL A C 1
ATOM 1426 O O . VAL A 1 183 ? -2.43 -12.711 -9.305 1 99 183 VAL A O 1
ATOM 1429 N N . GLY A 1 184 ? -3.883 -13.711 -7.922 1 98.94 184 GLY A N 1
ATOM 1430 C CA . GLY A 1 184 ? -2.934 -13.805 -6.824 1 98.94 184 GLY A CA 1
ATOM 1431 C C . GLY A 1 184 ? -2.729 -15.219 -6.328 1 98.94 184 GLY A C 1
ATOM 1432 O O . GLY A 1 184 ? -3.656 -16.031 -6.352 1 98.94 184 GLY A O 1
ATOM 1433 N N . VAL A 1 185 ? -1.531 -15.484 -5.836 1 98.94 185 VAL A N 1
ATOM 1434 C CA . VAL A 1 185 ? -1.178 -16.812 -5.32 1 98.94 185 VAL A CA 1
ATOM 1435 C C . VAL A 1 185 ? -0.337 -16.656 -4.051 1 98.94 185 VAL A C 1
ATOM 1437 O O . VAL A 1 185 ? 0.24 -15.594 -3.803 1 98.94 185 VAL A O 1
ATOM 1440 N N . ASP A 1 186 ? -0.282 -17.75 -3.27 1 98.88 186 ASP A N 1
ATOM 1441 C CA . ASP A 1 186 ? 0.536 -17.75 -2.061 1 98.88 186 ASP A CA 1
ATOM 1442 C C . ASP A 1 186 ? 1.904 -18.375 -2.32 1 98.88 186 ASP A C 1
ATOM 1444 O O . ASP A 1 186 ? 2.604 -18.766 -1.384 1 98.88 186 ASP A O 1
ATOM 1448 N N . THR A 1 187 ? 2.328 -18.516 -3.58 1 98.5 187 THR A N 1
ATOM 1449 C CA . THR A 1 187 ? 3.605 -19.094 -3.98 1 98.5 187 THR A CA 1
ATOM 1450 C C . THR A 1 187 ? 4.562 -18 -4.461 1 98.5 187 THR A C 1
ATOM 1452 O O . THR A 1 187 ? 4.152 -16.859 -4.684 1 98.5 187 THR A O 1
ATOM 1455 N N . ILE A 1 188 ? 5.824 -18.375 -4.633 1 97.56 188 ILE A N 1
ATOM 1456 C CA . ILE A 1 188 ? 6.863 -17.438 -5.059 1 97.56 188 ILE A CA 1
ATOM 1457 C C . ILE A 1 188 ? 6.605 -17 -6.496 1 97.56 188 ILE A C 1
ATOM 1459 O O . ILE A 1 188 ? 6.953 -15.883 -6.879 1 97.56 188 ILE A O 1
ATOM 1463 N N . THR A 1 189 ? 6.055 -17.828 -7.27 1 96.75 189 THR A N 1
ATOM 1464 C CA . THR A 1 189 ? 5.66 -17.516 -8.641 1 96.75 189 THR A CA 1
ATOM 1465 C C . THR A 1 189 ? 4.355 -18.234 -9 1 96.75 189 THR A C 1
ATOM 1467 O O . THR A 1 189 ? 4.039 -19.281 -8.438 1 96.75 189 THR A O 1
ATOM 1470 N N . ILE A 1 190 ? 3.66 -17.656 -9.891 1 98 190 ILE A N 1
ATOM 1471 C CA . ILE A 1 190 ? 2.365 -18.172 -10.312 1 98 190 ILE A CA 1
ATOM 1472 C C . ILE A 1 190 ? 2.566 -19.328 -11.289 1 98 190 ILE A C 1
ATOM 1474 O O . ILE A 1 190 ? 1.638 -20.109 -11.555 1 98 190 ILE A O 1
ATOM 1478 N N . ASP A 1 191 ? 3.734 -19.484 -11.859 1 96.81 191 ASP A N 1
ATOM 1479 C CA . ASP A 1 191 ? 4.086 -20.547 -12.789 1 96.81 191 ASP A CA 1
ATOM 1480 C C . ASP A 1 191 ? 4.574 -21.781 -12.039 1 96.81 191 ASP A C 1
ATOM 1482 O O . ASP A 1 191 ? 4.93 -21.703 -10.867 1 96.81 191 ASP A O 1
ATOM 1486 N N . ILE A 1 192 ? 4.469 -22.906 -12.688 1 95.06 192 ILE A N 1
ATOM 1487 C CA . ILE A 1 192 ? 5.227 -24.094 -12.281 1 95.06 192 ILE A CA 1
ATOM 1488 C C . ILE A 1 192 ? 6.598 -24.078 -12.953 1 95.06 192 ILE A C 1
ATOM 1490 O O . ILE A 1 192 ? 6.699 -24.25 -14.172 1 95.06 192 ILE A O 1
ATOM 1494 N N . GLY A 1 193 ? 7.633 -23.828 -12.195 1 83.44 193 GLY A N 1
ATOM 1495 C CA . GLY A 1 193 ? 8.961 -23.656 -12.766 1 83.44 193 GLY A CA 1
ATOM 1496 C C . GLY A 1 193 ? 9.18 -22.281 -13.352 1 83.44 193 GLY A C 1
ATOM 1497 O O . GLY A 1 193 ? 8.547 -21.312 -12.93 1 83.44 193 GLY A O 1
ATOM 1498 N N . LEU A 1 194 ? 10.133 -22.156 -14.281 1 77.19 194 LEU A N 1
ATOM 1499 C CA . LEU A 1 194 ? 10.547 -20.828 -14.711 1 77.19 194 LEU A CA 1
ATOM 1500 C C . LEU A 1 194 ? 10.172 -20.594 -16.172 1 77.19 194 LEU A C 1
ATOM 1502 O O . LEU A 1 194 ? 10.758 -19.734 -16.828 1 77.19 194 LEU A O 1
ATOM 1506 N N . GLU A 1 195 ? 9.227 -21.359 -16.719 1 80.75 195 GLU A N 1
ATOM 1507 C CA . GLU A 1 195 ? 8.859 -21.172 -18.125 1 80.75 195 GLU A CA 1
ATOM 1508 C C . GLU A 1 195 ? 8.047 -19.891 -18.312 1 80.75 195 GLU A C 1
ATOM 1510 O O . GLU A 1 195 ? 7.934 -19.375 -19.422 1 80.75 195 GLU A O 1
ATOM 1515 N N . LEU A 1 196 ? 7.508 -19.266 -17.375 1 92.56 196 LEU A N 1
ATOM 1516 C CA . LEU A 1 196 ? 6.824 -17.984 -17.297 1 92.56 196 LEU A CA 1
ATOM 1517 C C . LEU A 1 196 ? 5.637 -17.938 -18.25 1 92.56 196 LEU A C 1
ATOM 1519 O O . LEU A 1 196 ? 5.297 -16.875 -18.781 1 92.56 196 LEU A O 1
ATOM 1523 N N . THR A 1 197 ? 5.066 -19.109 -18.625 1 94.5 197 THR A N 1
ATOM 1524 C CA . THR A 1 197 ? 3.934 -19.219 -19.547 1 94.5 197 THR A CA 1
ATOM 1525 C C . THR A 1 197 ? 2.699 -18.531 -18.953 1 94.5 197 THR A C 1
ATOM 1527 O O . THR A 1 197 ? 2.002 -17.797 -19.656 1 94.5 197 THR A O 1
ATOM 1530 N N . ILE A 1 198 ? 2.455 -18.75 -17.719 1 97.62 198 ILE A N 1
ATOM 1531 C CA . ILE A 1 198 ? 1.277 -18.188 -17.062 1 97.62 198 ILE A CA 1
ATOM 1532 C C . ILE A 1 198 ? 1.448 -16.672 -16.906 1 97.62 198 ILE A C 1
ATOM 1534 O O . ILE A 1 198 ? 0.521 -15.906 -17.172 1 97.62 198 ILE A O 1
ATOM 1538 N N . HIS A 1 199 ? 2.643 -16.25 -16.531 1 97.25 199 HIS A N 1
ATOM 1539 C CA . HIS A 1 199 ? 2.963 -14.836 -16.5 1 97.25 199 HIS A CA 1
ATOM 1540 C C . HIS A 1 199 ? 2.631 -14.164 -17.828 1 97.25 199 HIS A C 1
ATOM 1542 O O . HIS A 1 199 ? 1.917 -13.164 -17.859 1 97.25 199 HIS A O 1
ATOM 1548 N N . THR A 1 200 ? 3.186 -14.758 -18.859 1 96.44 200 THR A N 1
ATOM 1549 C CA . THR A 1 200 ? 3.039 -14.172 -20.188 1 96.44 200 THR A CA 1
ATOM 1550 C C . THR A 1 200 ? 1.569 -14.102 -20.594 1 96.44 200 THR A C 1
ATOM 1552 O O . THR A 1 200 ? 1.115 -13.094 -21.141 1 96.44 200 THR A O 1
ATOM 1555 N N . THR A 1 201 ? 0.833 -15.109 -20.312 1 98.12 201 THR A N 1
ATOM 1556 C CA . THR A 1 201 ? -0.579 -15.172 -20.672 1 98.12 201 THR A CA 1
ATOM 1557 C C . THR A 1 201 ? -1.375 -14.094 -19.953 1 98.12 201 THR A C 1
ATOM 1559 O O . THR A 1 201 ? -2.109 -13.328 -20.578 1 98.12 201 THR A O 1
ATOM 1562 N N . LEU A 1 202 ? -1.246 -13.984 -18.672 1 98.81 202 LEU A N 1
ATOM 1563 C CA . LEU A 1 202 ? -2.064 -13.086 -17.875 1 98.81 202 LEU A CA 1
ATOM 1564 C C . LEU A 1 202 ? -1.615 -11.641 -18.047 1 98.81 202 LEU A C 1
ATOM 1566 O O . LEU A 1 202 ? -2.43 -10.766 -18.344 1 98.81 202 LEU A O 1
ATOM 1570 N N . LEU A 1 203 ? -0.33 -11.391 -17.922 1 98.69 203 LEU A N 1
ATOM 1571 C CA . LEU A 1 203 ? 0.183 -10.031 -18.094 1 98.69 203 LEU A CA 1
ATOM 1572 C C . LEU A 1 203 ? -0.056 -9.531 -19.516 1 98.69 203 LEU A C 1
ATOM 1574 O O . LEU A 1 203 ? -0.313 -8.344 -19.719 1 98.69 203 LEU A O 1
ATOM 1578 N N . GLY A 1 204 ? 0.094 -10.438 -20.438 1 98.31 204 GLY A N 1
ATOM 1579 C CA . GLY A 1 204 ? -0.141 -10.078 -21.828 1 98.31 204 GLY A CA 1
ATOM 1580 C C . GLY A 1 204 ? -1.567 -9.641 -22.094 1 98.31 204 GLY A C 1
ATOM 1581 O O . GLY A 1 204 ? -1.847 -9.016 -23.125 1 98.31 204 GLY A O 1
ATOM 1582 N N . ASN A 1 205 ? -2.445 -9.984 -21.234 1 98.75 205 ASN A N 1
ATOM 1583 C CA . ASN A 1 205 ? -3.842 -9.586 -21.359 1 98.75 205 ASN A CA 1
ATOM 1584 C C . ASN A 1 205 ? -4.219 -8.555 -20.297 1 98.75 205 ASN A C 1
ATOM 1586 O O . ASN A 1 205 ? -5.387 -8.445 -19.922 1 98.75 205 ASN A O 1
ATOM 1590 N N . ASP A 1 206 ? -3.254 -7.879 -19.766 1 98.62 206 ASP A N 1
ATOM 1591 C CA . ASP A 1 206 ? -3.385 -6.746 -18.844 1 98.62 206 ASP A CA 1
ATOM 1592 C C . ASP A 1 206 ? -4.008 -7.176 -17.516 1 98.62 206 ASP A C 1
ATOM 1594 O O . ASP A 1 206 ? -4.797 -6.434 -16.938 1 98.62 206 ASP A O 1
ATOM 1598 N N . ILE A 1 207 ? -3.775 -8.414 -17.141 1 98.88 207 ILE A N 1
ATOM 1599 C CA . ILE A 1 207 ? -4.125 -8.945 -15.82 1 98.88 207 ILE A CA 1
ATOM 1600 C C . ILE A 1 207 ? -2.889 -8.945 -14.922 1 98.88 207 ILE A C 1
ATOM 1602 O O . ILE A 1 207 ? -1.924 -9.664 -15.188 1 98.88 207 ILE A O 1
ATOM 1606 N N . TYR A 1 208 ? -2.896 -8.07 -13.852 1 98.94 208 TYR A N 1
ATOM 1607 C CA . TYR A 1 208 ? -1.719 -8.016 -12.992 1 98.94 208 TYR A CA 1
ATOM 1608 C C . TYR A 1 208 ? -1.639 -9.25 -12.102 1 98.94 208 TYR A C 1
ATOM 1610 O O . TYR A 1 208 ? -2.631 -9.961 -11.922 1 98.94 208 TYR A O 1
ATOM 1618 N N . LEU A 1 209 ? -0.475 -9.5 -11.586 1 98.94 209 LEU A N 1
ATOM 1619 C CA . LEU A 1 209 ? -0.262 -10.664 -10.734 1 98.94 209 LEU A CA 1
ATOM 1620 C C . LEU A 1 209 ? 0.064 -10.242 -9.305 1 98.94 209 LEU A C 1
ATOM 1622 O O . LEU A 1 209 ? 0.732 -9.234 -9.094 1 98.94 209 LEU A O 1
ATOM 1626 N N . LEU A 1 210 ? -0.418 -11.008 -8.383 1 98.94 210 LEU A N 1
ATOM 1627 C CA . LEU A 1 210 ? 0.001 -10.945 -6.992 1 98.94 210 LEU A CA 1
ATOM 1628 C C . LEU A 1 210 ? 0.688 -12.234 -6.566 1 98.94 210 LEU A C 1
ATOM 1630 O O . LEU A 1 210 ? 0.113 -13.32 -6.695 1 98.94 210 LEU A O 1
ATOM 1634 N N . GLU A 1 211 ? 1.894 -12.078 -6.109 1 98.81 211 GLU A N 1
ATOM 1635 C CA . GLU A 1 211 ? 2.643 -13.258 -5.676 1 98.81 211 GLU A CA 1
ATOM 1636 C C . GLU A 1 211 ? 3.066 -13.133 -4.215 1 98.81 211 GLU A C 1
ATOM 1638 O O . GLU A 1 211 ? 3.127 -12.031 -3.672 1 98.81 211 GLU A O 1
ATOM 1643 N N . THR A 1 212 ? 3.328 -14.297 -3.59 1 98.75 212 THR A N 1
ATOM 1644 C CA . THR A 1 212 ? 3.793 -14.391 -2.211 1 98.75 212 THR A CA 1
ATOM 1645 C C . THR A 1 212 ? 2.773 -13.789 -1.251 1 98.75 212 THR A C 1
ATOM 1647 O O . THR A 1 212 ? 3.135 -13.023 -0.35 1 98.75 212 THR A O 1
ATOM 1650 N N . LEU A 1 213 ? 1.509 -14.156 -1.455 1 98.94 213 LEU A N 1
ATOM 1651 C CA . LEU A 1 213 ? 0.464 -13.703 -0.543 1 98.94 213 LEU A CA 1
ATOM 1652 C C . LEU A 1 213 ? 0.415 -14.578 0.706 1 98.94 213 LEU A C 1
ATOM 1654 O O . LEU A 1 213 ? 0.759 -15.758 0.656 1 98.94 213 LEU A O 1
ATOM 1658 N N . ASP A 1 214 ? 0.04 -13.984 1.788 1 98.94 214 ASP A N 1
ATOM 1659 C CA . ASP A 1 214 ? -0.271 -14.711 3.012 1 98.94 214 ASP A CA 1
ATOM 1660 C C . ASP A 1 214 ? -1.749 -15.094 3.064 1 98.94 214 ASP A C 1
ATOM 1662 O O . ASP A 1 214 ? -2.586 -14.289 3.482 1 98.94 214 ASP A O 1
ATOM 1666 N N . LEU A 1 215 ? -2.043 -16.312 2.699 1 98.88 215 LEU A N 1
ATOM 1667 C CA . LEU A 1 215 ? -3.428 -16.766 2.678 1 98.88 215 LEU A CA 1
ATOM 1668 C C . LEU A 1 215 ? -3.697 -17.75 3.82 1 98.88 215 LEU A C 1
ATOM 1670 O O . LEU A 1 215 ? -4.484 -18.688 3.67 1 98.88 215 LEU A O 1
ATOM 1674 N N . SER A 1 216 ? -2.996 -17.516 4.922 1 98.5 216 SER A N 1
ATOM 1675 C CA . SER A 1 216 ? -3.078 -18.406 6.074 1 98.5 216 SER A CA 1
ATOM 1676 C C . SER A 1 216 ? -4.379 -18.203 6.844 1 98.5 216 SER A C 1
ATOM 1678 O O . SER A 1 216 ? -4.816 -19.094 7.582 1 98.5 216 SER A O 1
ATOM 1680 N N . THR A 1 217 ? -5.008 -17.016 6.781 1 98.31 217 THR A N 1
ATOM 1681 C CA . THR A 1 217 ? -6.266 -16.719 7.465 1 98.31 217 THR A CA 1
ATOM 1682 C C . THR A 1 217 ? -7.453 -17.078 6.578 1 98.31 217 THR A C 1
ATOM 1684 O O . THR A 1 217 ? -7.52 -16.672 5.422 1 98.31 217 THR A O 1
ATOM 1687 N N . PRO A 1 218 ? -8.398 -17.875 7.105 1 96.88 218 PRO A N 1
ATOM 1688 C CA . PRO A 1 218 ? -9.555 -18.281 6.301 1 96.88 218 PRO A CA 1
ATOM 1689 C C . PRO A 1 218 ? -10.359 -17.078 5.781 1 96.88 218 PRO A C 1
ATOM 1691 O O . PRO A 1 218 ? -10.539 -16.094 6.5 1 96.88 218 PRO A O 1
ATOM 1694 N N . LEU A 1 219 ? -10.742 -17.156 4.59 1 98.38 219 LEU A N 1
ATOM 1695 C CA . LEU A 1 219 ? -11.578 -16.156 3.926 1 98.38 219 LEU A CA 1
ATOM 1696 C C . LEU A 1 219 ? -12.852 -16.797 3.373 1 98.38 219 LEU A C 1
ATOM 1698 O O . LEU A 1 219 ? -12.852 -17.984 3.021 1 98.38 219 LEU A O 1
ATOM 1702 N N . PRO A 1 220 ? -13.969 -16.047 3.352 1 98.38 220 PRO A N 1
ATOM 1703 C CA . PRO A 1 220 ? -15.109 -16.516 2.555 1 98.38 220 PRO A CA 1
ATOM 1704 C C . PRO A 1 220 ? -14.805 -16.547 1.058 1 98.38 220 PRO A C 1
ATOM 1706 O O . PRO A 1 220 ? -13.773 -16.016 0.622 1 98.38 220 PRO A O 1
ATOM 1709 N N . PRO A 1 221 ? -15.664 -17.172 0.284 1 98.69 221 PRO A N 1
ATOM 1710 C CA . PRO A 1 221 ? -15.375 -17.312 -1.146 1 98.69 221 PRO A CA 1
ATOM 1711 C C . PRO A 1 221 ? -15.367 -15.961 -1.867 1 98.69 221 PRO A C 1
ATOM 1713 O O . PRO A 1 221 ? -14.742 -15.828 -2.922 1 98.69 221 PRO A O 1
ATOM 1716 N N . ILE A 1 222 ? -16.172 -14.984 -1.321 1 98.75 222 ILE A N 1
ATOM 1717 C CA . ILE A 1 222 ? -16.266 -13.656 -1.906 1 98.75 222 ILE A CA 1
ATOM 1718 C C . ILE A 1 222 ? -16.062 -12.602 -0.823 1 98.75 222 ILE A C 1
ATOM 1720 O O . ILE A 1 222 ? -16.625 -12.703 0.269 1 98.75 222 ILE A O 1
ATOM 1724 N N . PHE A 1 223 ? -15.242 -11.586 -1.064 1 98.62 223 PHE A N 1
ATOM 1725 C CA . PHE A 1 223 ? -14.914 -10.547 -0.097 1 98.62 223 PHE A CA 1
ATOM 1726 C C . PHE A 1 223 ? -14.5 -9.258 -0.804 1 98.62 223 PHE A C 1
ATOM 1728 O O . PHE A 1 223 ? -14.297 -9.25 -2.02 1 98.62 223 PHE A O 1
ATOM 1735 N N . ASN A 1 224 ? -14.375 -8.141 -0.089 1 98.19 224 ASN A N 1
ATOM 1736 C CA . ASN A 1 224 ? -13.766 -6.922 -0.596 1 98.19 224 ASN A CA 1
ATOM 1737 C C . ASN A 1 224 ? -12.242 -7 -0.552 1 98.19 224 ASN A C 1
ATOM 1739 O O . ASN A 1 224 ? -11.672 -7.594 0.363 1 98.19 224 ASN A O 1
ATOM 1743 N N . LEU A 1 225 ? -11.664 -6.422 -1.542 1 98.75 225 LEU A N 1
ATOM 1744 C CA . LEU A 1 225 ? -10.211 -6.539 -1.636 1 98.75 225 LEU A CA 1
ATOM 1745 C C . LEU A 1 225 ? -9.578 -5.211 -2.031 1 98.75 225 LEU A C 1
ATOM 1747 O O . LEU A 1 225 ? -10.055 -4.543 -2.953 1 98.75 225 LEU A O 1
ATOM 1751 N N . ALA A 1 226 ? -8.586 -4.809 -1.258 1 98.88 226 ALA A N 1
ATOM 1752 C CA . ALA A 1 226 ? -7.668 -3.74 -1.651 1 98.88 226 ALA A CA 1
ATOM 1753 C C . ALA A 1 226 ? -6.246 -4.273 -1.83 1 98.88 226 ALA A C 1
ATOM 1755 O O . ALA A 1 226 ? -5.684 -4.879 -0.915 1 98.88 226 ALA A O 1
ATOM 1756 N N . ALA A 1 227 ? -5.719 -4.184 -2.959 1 98.94 227 ALA A N 1
ATOM 1757 C CA . ALA A 1 227 ? -4.316 -4.453 -3.271 1 98.94 227 ALA A CA 1
ATOM 1758 C C . ALA A 1 227 ? -3.625 -3.201 -3.807 1 98.94 227 ALA A C 1
ATOM 1760 O O . ALA A 1 227 ? -3.779 -2.855 -4.98 1 98.94 227 ALA A O 1
ATOM 1761 N N . LEU A 1 228 ? -2.887 -2.549 -2.975 1 98.94 228 LEU A N 1
ATOM 1762 C CA . LEU A 1 228 ? -2.32 -1.258 -3.35 1 98.94 228 LEU A CA 1
ATOM 1763 C C . LEU A 1 228 ? -0.803 -1.348 -3.48 1 98.94 228 LEU A C 1
ATOM 1765 O O . LEU A 1 228 ? -0.093 -1.421 -2.475 1 98.94 228 LEU A O 1
ATOM 1769 N N . PRO A 1 229 ? -0.291 -1.316 -4.66 1 98.94 229 PRO A N 1
ATOM 1770 C CA . PRO A 1 229 ? 1.16 -1.316 -4.863 1 98.94 229 PRO A CA 1
ATOM 1771 C C . PRO A 1 229 ? 1.791 0.051 -4.609 1 98.94 229 PRO A C 1
ATOM 1773 O O . PRO A 1 229 ? 1.125 1.079 -4.758 1 98.94 229 PRO A O 1
ATOM 1776 N N . LEU A 1 230 ? 3.051 -0.014 -4.191 1 98.81 230 LEU A N 1
ATOM 1777 C CA . LEU A 1 230 ? 3.797 1.236 -4.277 1 98.81 230 LEU A CA 1
ATOM 1778 C C . LEU A 1 230 ? 3.711 1.826 -5.68 1 98.81 230 LEU A C 1
ATOM 1780 O O . LEU A 1 230 ? 3.721 1.09 -6.668 1 98.81 230 LEU A O 1
ATOM 1784 N N . LYS A 1 231 ? 3.646 3.133 -5.695 1 98.75 231 LYS A N 1
ATOM 1785 C CA . LYS A 1 231 ? 3.582 3.814 -6.984 1 98.75 231 LYS A CA 1
ATOM 1786 C C . LYS A 1 231 ? 4.98 4.078 -7.535 1 98.75 231 LYS A C 1
ATOM 1788 O O . LYS A 1 231 ? 5.418 5.23 -7.605 1 98.75 231 LYS A O 1
ATOM 1793 N N . LEU A 1 232 ? 5.668 3.059 -7.945 1 98.81 232 LEU A N 1
ATOM 1794 C CA . LEU A 1 232 ? 6.996 3.158 -8.539 1 98.81 232 LEU A CA 1
ATOM 1795 C C . LEU A 1 232 ? 6.91 3.598 -9.992 1 98.81 232 LEU A C 1
ATOM 1797 O O . LEU A 1 232 ? 6.465 2.834 -10.852 1 98.81 232 LEU A O 1
ATOM 1801 N N . VAL A 1 233 ? 7.352 4.797 -10.266 1 98.62 233 VAL A N 1
ATOM 1802 C CA . VAL A 1 233 ? 7.289 5.301 -11.633 1 98.62 233 VAL A CA 1
ATOM 1803 C C . VAL A 1 233 ? 8.195 4.465 -12.531 1 98.62 233 VAL A C 1
ATOM 1805 O O . VAL A 1 233 ? 9.367 4.234 -12.203 1 98.62 233 VAL A O 1
ATOM 1808 N N . ASN A 1 234 ? 7.633 3.945 -13.594 1 97.88 234 ASN A N 1
ATOM 1809 C CA . ASN A 1 234 ? 8.32 3.102 -14.562 1 97.88 234 ASN A CA 1
ATOM 1810 C C . ASN A 1 234 ? 8.664 1.736 -13.977 1 97.88 234 ASN A C 1
ATOM 1812 O O . ASN A 1 234 ? 9.586 1.067 -14.453 1 97.88 234 ASN A O 1
ATOM 1816 N N . GLY A 1 235 ? 7.996 1.333 -12.945 1 98.56 235 GLY A N 1
ATOM 1817 C CA . GLY A 1 235 ? 8.289 0.069 -12.289 1 98.56 235 GLY A CA 1
ATOM 1818 C C . GLY A 1 235 ? 7.75 -1.133 -13.047 1 98.56 235 GLY A C 1
ATOM 1819 O O . GLY A 1 235 ? 6.719 -1.043 -13.711 1 98.56 235 GLY A O 1
ATOM 1820 N N . THR A 1 236 ? 8.422 -2.287 -12.906 1 98.5 236 THR A N 1
ATOM 1821 C CA . THR A 1 236 ? 8.008 -3.557 -13.5 1 98.5 236 THR A CA 1
ATOM 1822 C C . THR A 1 236 ? 7.047 -4.293 -12.57 1 98.5 236 THR A C 1
ATOM 1824 O O . THR A 1 236 ? 6.355 -5.223 -12.992 1 98.5 236 THR A O 1
ATOM 1827 N N . GLY A 1 237 ? 7.004 -3.99 -11.383 1 98.69 237 GLY A N 1
ATOM 1828 C CA . GLY A 1 237 ? 6.23 -4.438 -10.234 1 98.69 237 GLY A CA 1
ATOM 1829 C C . GLY A 1 237 ? 6.465 -3.604 -8.992 1 98.69 237 GLY A C 1
ATOM 1830 O O . GLY A 1 237 ? 7.148 -2.578 -9.047 1 98.69 237 GLY A O 1
ATOM 1831 N N . ALA A 1 238 ? 5.859 -4.027 -7.926 1 98.88 238 ALA A N 1
ATOM 1832 C CA . ALA A 1 238 ? 6.066 -3.314 -6.668 1 98.88 238 ALA A CA 1
ATOM 1833 C C . ALA A 1 238 ? 5.559 -4.129 -5.484 1 98.88 238 ALA A C 1
ATOM 1835 O O . ALA A 1 238 ? 4.57 -4.859 -5.602 1 98.88 238 ALA A O 1
ATOM 1836 N N . GLN A 1 239 ? 6.262 -3.955 -4.344 1 98.81 239 GLN A N 1
ATOM 1837 C CA . GLN A 1 239 ? 5.664 -4.43 -3.102 1 98.81 239 GLN A CA 1
ATOM 1838 C C . GLN A 1 239 ? 4.246 -3.895 -2.93 1 98.81 239 GLN A C 1
ATOM 1840 O O . GLN A 1 239 ? 3.969 -2.744 -3.273 1 98.81 239 GLN A O 1
ATOM 1845 N N . THR A 1 240 ? 3.404 -4.762 -2.469 1 98.88 240 THR A N 1
ATOM 1846 C CA . THR A 1 240 ? 1.979 -4.457 -2.42 1 98.88 240 THR A CA 1
ATOM 1847 C C . THR A 1 240 ? 1.381 -4.871 -1.079 1 98.88 240 THR A C 1
ATOM 1849 O O . THR A 1 240 ? 1.651 -5.969 -0.585 1 98.88 240 THR A O 1
ATOM 1852 N N . ARG A 1 241 ? 0.708 -3.936 -0.468 1 98.94 241 ARG A N 1
ATOM 1853 C CA . ARG A 1 241 ? -0.109 -4.305 0.684 1 98.94 241 ARG A CA 1
ATOM 1854 C C . ARG A 1 241 ? -1.499 -4.754 0.247 1 98.94 241 ARG A C 1
ATOM 1856 O O . ARG A 1 241 ? -2.166 -4.062 -0.528 1 98.94 241 ARG A O 1
ATOM 1863 N N . VAL A 1 242 ? -1.926 -5.91 0.686 1 98.94 242 VAL A N 1
ATOM 1864 C CA . VAL A 1 242 ? -3.186 -6.52 0.27 1 98.94 242 VAL A CA 1
ATOM 1865 C C . VAL A 1 242 ? -4.047 -6.812 1.495 1 98.94 242 VAL A C 1
ATOM 1867 O O . VAL A 1 242 ? -3.617 -7.52 2.41 1 98.94 242 VAL A O 1
ATOM 1870 N N . ILE A 1 243 ? -5.25 -6.266 1.532 1 98.88 243 ILE A N 1
ATOM 1871 C CA . ILE A 1 243 ? -6.172 -6.445 2.65 1 98.88 243 ILE A CA 1
ATOM 1872 C C . ILE A 1 243 ? -7.535 -6.895 2.129 1 98.88 243 ILE A C 1
ATOM 1874 O O . ILE A 1 243 ? -8.039 -6.348 1.146 1 98.88 243 ILE A O 1
ATOM 1878 N N . ALA A 1 244 ? -8.094 -7.875 2.742 1 98.81 244 ALA A N 1
ATOM 1879 C CA . A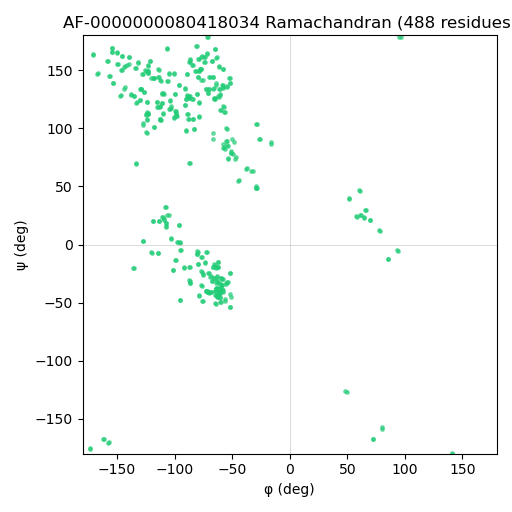LA A 1 244 ? -9.469 -8.312 2.508 1 98.81 244 ALA A CA 1
ATOM 1880 C C . ALA A 1 244 ? -10.383 -7.879 3.652 1 98.81 244 ALA A C 1
ATOM 1882 O O . ALA A 1 244 ? -9.945 -7.785 4.801 1 98.81 244 ALA A O 1
ATOM 1883 N N . TRP A 1 245 ? -11.617 -7.594 3.328 1 98.12 245 TRP A N 1
ATOM 1884 C CA . TRP A 1 245 ? -12.594 -7.375 4.391 1 98.12 245 TRP A CA 1
ATOM 1885 C C . TRP A 1 245 ? -13.977 -7.855 3.961 1 98.12 245 TRP A C 1
ATOM 1887 O O . TRP A 1 245 ? -14.281 -7.918 2.766 1 98.12 245 TRP A O 1
ATOM 1897 N N . TYR A 1 246 ? -14.844 -8.312 4.98 1 97.06 246 TYR A N 1
ATOM 1898 C CA . TYR A 1 246 ? -16.156 -8.898 4.754 1 97.06 246 TYR A CA 1
ATOM 1899 C C . TYR A 1 246 ? -17.031 -8.789 6 1 97.06 246 TYR A C 1
ATOM 1901 O O . TYR A 1 246 ? -16.516 -8.609 7.105 1 97.06 246 TYR A O 1
ATOM 1909 N N . MET B 1 1 ? -51.094 -33.969 5.484 1 28.91 1 MET B N 1
ATOM 1910 C CA . MET B 1 1 ? -50.719 -33.25 4.281 1 28.91 1 MET B CA 1
ATOM 1911 C C . MET B 1 1 ? -49.969 -31.969 4.641 1 28.91 1 MET B C 1
ATOM 1913 O O . MET B 1 1 ? -50.562 -30.938 4.945 1 28.91 1 MET B O 1
ATOM 1917 N N . LEU B 1 2 ? -48.844 -32.094 5.34 1 31.34 2 LEU B N 1
ATOM 1918 C CA . LEU B 1 2 ? -47.969 -31.109 5.98 1 31.34 2 LEU B CA 1
ATOM 1919 C C . LEU B 1 2 ? -47.281 -30.234 4.941 1 31.34 2 LEU B C 1
ATOM 1921 O O . LEU B 1 2 ? -46.594 -30.75 4.062 1 31.34 2 LEU B O 1
ATOM 1925 N N . GLY B 1 3 ? -47.906 -29.094 4.586 1 28.36 3 GLY B N 1
ATOM 1926 C CA . GLY B 1 3 ? -47.469 -28.078 3.639 1 28.36 3 GLY B CA 1
ATOM 1927 C C . GLY B 1 3 ? -46.094 -27.531 3.939 1 28.36 3 GLY B C 1
ATOM 1928 O O . GLY B 1 3 ? -45.844 -27.016 5.031 1 28.36 3 GLY B O 1
ATOM 1929 N N . VAL B 1 4 ? -45.031 -28.156 3.4 1 25.91 4 VAL B N 1
ATOM 1930 C CA . VAL B 1 4 ? -43.625 -27.688 3.479 1 25.91 4 VAL B CA 1
ATOM 1931 C C . VAL B 1 4 ? -43.531 -26.281 2.891 1 25.91 4 VAL B C 1
ATOM 1933 O O . VAL B 1 4 ? -43.781 -26.078 1.705 1 25.91 4 VAL B O 1
ATOM 1936 N N . LYS B 1 5 ? -43.844 -25.281 3.771 1 33.72 5 LYS B N 1
ATOM 1937 C CA . LYS B 1 5 ? -43.531 -23.906 3.4 1 33.72 5 LYS B CA 1
ATOM 1938 C C . LYS B 1 5 ? -42.125 -23.766 2.893 1 33.72 5 LYS B C 1
ATOM 1940 O O . LYS B 1 5 ? -41.156 -24.062 3.615 1 33.72 5 LYS B O 1
ATOM 1945 N N . GLU B 1 6 ? -41.906 -23.953 1.565 1 27.11 6 GLU B N 1
ATOM 1946 C CA . GLU B 1 6 ? -40.656 -23.641 0.878 1 27.11 6 GLU B CA 1
ATOM 1947 C C . GLU B 1 6 ? -40.219 -22.203 1.136 1 27.11 6 GLU B C 1
ATOM 1949 O O . GLU B 1 6 ? -40.938 -21.266 0.789 1 27.11 6 GLU B O 1
ATOM 1954 N N . VAL B 1 7 ? -39.75 -21.922 2.299 1 27.41 7 VAL B N 1
ATOM 1955 C CA . VAL B 1 7 ? -39.188 -20.594 2.451 1 27.41 7 VAL B CA 1
ATOM 1956 C C . VAL B 1 7 ? -38.094 -20.391 1.401 1 27.41 7 VAL B C 1
ATOM 1958 O O . VAL B 1 7 ? -37.062 -21.062 1.426 1 27.41 7 VAL B O 1
ATOM 1961 N N . ALA B 1 8 ? -38.469 -20.047 0.21 1 26.25 8 ALA B N 1
ATOM 1962 C CA . ALA B 1 8 ? -37.531 -19.531 -0.756 1 26.25 8 ALA B CA 1
ATOM 1963 C C . ALA B 1 8 ? -36.75 -18.344 -0.173 1 26.25 8 ALA B C 1
ATOM 1965 O O . ALA B 1 8 ? -37.312 -17.328 0.174 1 26.25 8 ALA B O 1
ATOM 1966 N N . ILE B 1 9 ? -35.719 -18.688 0.528 1 24.72 9 ILE B N 1
ATOM 1967 C CA . ILE B 1 9 ? -34.75 -17.641 0.852 1 24.72 9 ILE B CA 1
ATOM 1968 C C . ILE B 1 9 ? -34.375 -16.875 -0.415 1 24.72 9 ILE B C 1
ATOM 1970 O O . ILE B 1 9 ? -33.75 -17.438 -1.327 1 24.72 9 ILE B O 1
ATOM 1974 N N . VAL B 1 10 ? -35.219 -16 -0.838 1 24.48 10 VAL B N 1
ATOM 1975 C CA . VAL B 1 10 ? -34.812 -15.039 -1.854 1 24.48 10 VAL B CA 1
ATOM 1976 C C . VAL B 1 10 ? -33.531 -14.367 -1.438 1 24.48 10 VAL B C 1
ATOM 1978 O O . VAL B 1 10 ? -33.469 -13.688 -0.409 1 24.48 10 VAL B O 1
ATOM 1981 N N . VAL B 1 11 ? -32.438 -15.031 -1.644 1 26.62 11 VAL B N 1
ATOM 1982 C CA . VAL B 1 11 ? -31.188 -14.297 -1.616 1 26.62 11 VAL B CA 1
ATOM 1983 C C . VAL B 1 11 ? -31.297 -13.023 -2.453 1 26.62 11 VAL B C 1
ATOM 1985 O O . VAL B 1 11 ? -31.5 -13.094 -3.67 1 26.62 11 VAL B O 1
ATOM 1988 N N . ALA B 1 12 ? -32 -12.07 -1.948 1 29.08 12 ALA B N 1
ATOM 1989 C CA . ALA B 1 12 ? -31.875 -10.758 -2.574 1 29.08 12 ALA B CA 1
ATOM 1990 C C . ALA B 1 12 ? -30.438 -10.5 -3.014 1 29.08 12 ALA B C 1
ATOM 1992 O O . ALA B 1 12 ? -29.547 -10.32 -2.178 1 29.08 12 ALA B O 1
ATOM 1993 N N . ILE B 1 13 ? -30.016 -11.297 -3.965 1 29.98 13 ILE B N 1
ATOM 1994 C CA . ILE B 1 13 ? -28.828 -10.766 -4.629 1 29.98 13 ILE B CA 1
ATOM 1995 C C . ILE B 1 13 ? -29.016 -9.281 -4.926 1 29.98 13 ILE B C 1
ATOM 1997 O O . ILE B 1 13 ? -29.859 -8.906 -5.746 1 29.98 13 ILE B O 1
ATOM 2001 N N . SER B 1 14 ? -29.328 -8.508 -3.916 1 30.69 14 SER B N 1
ATOM 2002 C CA . SER B 1 14 ? -29.281 -7.098 -4.301 1 30.69 14 SER B CA 1
ATOM 2003 C C . SER B 1 14 ? -28.328 -6.879 -5.469 1 30.69 14 SER B C 1
ATOM 2005 O O . SER B 1 14 ? -27.172 -7.336 -5.434 1 30.69 14 SER B O 1
ATOM 2007 N N . LEU B 1 15 ? -28.828 -6.961 -6.586 1 32.53 15 LEU B N 1
ATOM 2008 C CA . LEU B 1 15 ? -28.141 -6.348 -7.723 1 32.53 15 LEU B CA 1
ATOM 2009 C C . LEU B 1 15 ? -27.328 -5.145 -7.277 1 32.53 15 LEU B C 1
ATOM 2011 O O . LEU B 1 15 ? -27.875 -4.082 -6.992 1 32.53 15 LEU B O 1
ATOM 2015 N N . CYS B 1 16 ? -26.547 -5.305 -6.305 1 34.84 16 CYS B N 1
ATOM 2016 C CA . CYS B 1 16 ? -25.625 -4.219 -5.996 1 34.84 16 CYS B CA 1
ATOM 2017 C C . CYS B 1 16 ? -25.188 -3.496 -7.266 1 34.84 16 CYS B C 1
ATOM 2019 O O . CYS B 1 16 ? -24.516 -4.078 -8.117 1 34.84 16 CYS B O 1
ATOM 2021 N N . LEU B 1 17 ? -26.172 -2.881 -7.941 1 38.06 17 LEU B N 1
ATOM 2022 C CA . LEU B 1 17 ? -25.734 -1.886 -8.922 1 38.06 17 LEU B CA 1
ATOM 2023 C C . LEU B 1 17 ? -24.281 -1.479 -8.68 1 38.06 17 LEU B C 1
ATOM 2025 O O . LEU B 1 17 ? -23.938 -1.033 -7.586 1 38.06 17 LEU B O 1
ATOM 2029 N N . ALA B 1 18 ? -23.422 -2.139 -9.211 1 45.94 18 ALA B N 1
ATOM 2030 C CA . ALA B 1 18 ? -22 -1.779 -9.203 1 45.94 18 ALA B CA 1
ATOM 2031 C C . ALA B 1 18 ? -21.812 -0.266 -9.125 1 45.94 18 ALA B C 1
ATOM 2033 O O . ALA B 1 18 ? -22.078 0.447 -10.102 1 45.94 18 ALA B O 1
ATOM 2034 N N . GLU B 1 19 ? -22.5 0.457 -8.195 1 56.91 19 GLU B N 1
ATOM 2035 C CA . GLU B 1 19 ? -22.297 1.894 -8.047 1 56.91 19 GLU B CA 1
ATOM 2036 C C . GLU B 1 19 ? -20.875 2.287 -8.445 1 56.91 19 GLU B C 1
ATOM 2038 O O . GLU B 1 19 ? -19.906 1.608 -8.078 1 56.91 19 GLU B O 1
ATOM 2043 N N . SER B 1 20 ? -20.797 2.85 -9.609 1 83.5 20 SER B N 1
ATOM 2044 C CA . SER B 1 20 ? -19.562 3.361 -10.195 1 83.5 20 SER B CA 1
ATOM 2045 C C . SER B 1 20 ? -18.891 4.371 -9.273 1 83.5 20 SER B C 1
ATOM 2047 O O . SER B 1 20 ? -19.5 5.363 -8.875 1 83.5 20 SER B O 1
ATOM 2049 N N . PHE B 1 21 ? -17.938 3.965 -8.594 1 93.75 21 PHE B N 1
ATOM 2050 C CA . PHE B 1 21 ? -17.141 4.836 -7.738 1 93.75 21 PHE B CA 1
ATOM 2051 C C . PHE B 1 21 ? -16.172 5.664 -8.562 1 93.75 21 PHE B C 1
ATOM 2053 O O . PHE B 1 21 ? -15.75 5.242 -9.641 1 93.75 21 PHE B O 1
ATOM 2060 N N . THR B 1 22 ? -16.047 6.898 -8.109 1 96.88 22 THR B N 1
ATOM 2061 C CA . THR B 1 22 ? -14.891 7.676 -8.547 1 96.88 22 THR B CA 1
ATOM 2062 C C . THR B 1 22 ? -13.688 7.43 -7.637 1 96.88 22 THR B C 1
ATOM 2064 O O . THR B 1 22 ? -13.805 7.516 -6.414 1 96.88 22 THR B O 1
ATOM 2067 N N . PHE B 1 23 ? -12.578 7.047 -8.281 1 98.06 23 PHE B N 1
ATOM 2068 C CA . PHE B 1 23 ? -11.359 6.793 -7.52 1 98.06 23 PHE B CA 1
ATOM 2069 C C . PHE B 1 23 ? -10.352 7.918 -7.719 1 98.06 23 PHE B C 1
ATOM 2071 O O . PHE B 1 23 ? -10.203 8.445 -8.828 1 98.06 23 PHE B O 1
ATOM 2078 N N . VAL B 1 24 ? -9.648 8.297 -6.613 1 98.69 24 VAL B N 1
ATOM 2079 C CA . VAL B 1 24 ? -8.617 9.328 -6.668 1 98.69 24 VAL B CA 1
ATOM 2080 C C . VAL B 1 24 ? -7.344 8.812 -5.996 1 98.69 24 VAL B C 1
ATOM 2082 O O . VAL B 1 24 ? -7.387 8.328 -4.863 1 98.69 24 VAL B O 1
ATOM 2085 N N . ASP B 1 25 ? -6.293 8.859 -6.754 1 98.81 25 ASP B N 1
ATOM 2086 C CA . ASP B 1 25 ? -4.98 8.531 -6.207 1 98.81 25 ASP B CA 1
ATOM 2087 C C . ASP B 1 25 ? -4.41 9.703 -5.406 1 98.81 25 ASP B C 1
ATOM 2089 O O . ASP B 1 25 ? -4.191 10.789 -5.949 1 98.81 25 ASP B O 1
ATOM 2093 N N . LEU B 1 26 ? -4.105 9.453 -4.137 1 98.94 26 LEU B N 1
ATOM 2094 C CA . LEU B 1 26 ? -3.641 10.539 -3.277 1 98.94 26 LEU B CA 1
ATOM 2095 C C . LEU B 1 26 ? -2.15 10.398 -2.986 1 98.94 26 LEU B C 1
ATOM 2097 O O . LEU B 1 26 ? -1.636 11.016 -2.053 1 98.94 26 LEU B O 1
ATOM 2101 N N . SER B 1 27 ? -1.465 9.578 -3.748 1 98.88 27 SER B N 1
ATOM 2102 C CA . SER B 1 27 ? -0.037 9.328 -3.57 1 98.88 27 SER B CA 1
ATOM 2103 C C . SER B 1 27 ? 0.768 9.891 -4.738 1 98.88 27 SER B C 1
ATOM 2105 O O . SER B 1 27 ? 0.344 9.797 -5.891 1 98.88 27 SER B O 1
ATOM 2107 N N . HIS B 1 28 ? 1.886 10.445 -4.395 1 98.75 28 HIS B N 1
ATOM 2108 C CA . HIS B 1 28 ? 2.85 10.812 -5.426 1 98.75 28 HIS B CA 1
ATOM 2109 C C . HIS B 1 28 ? 3.631 9.594 -5.91 1 98.75 28 HIS B C 1
AT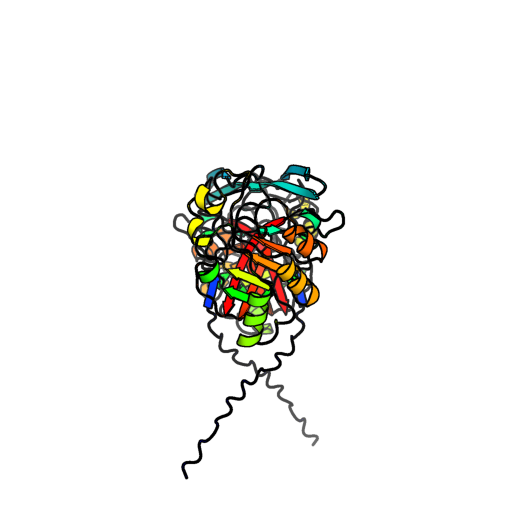OM 2111 O O . HIS B 1 28 ? 3.867 8.656 -5.145 1 98.75 28 HIS B O 1
ATOM 2117 N N . GLY B 1 29 ? 4.027 9.641 -7.176 1 98.56 29 GLY B N 1
ATOM 2118 C CA . GLY B 1 29 ? 4.918 8.609 -7.684 1 98.56 29 GLY B CA 1
ATOM 2119 C C . GLY B 1 29 ? 6.316 8.695 -7.102 1 98.56 29 GLY B C 1
ATOM 2120 O O . GLY B 1 29 ? 6.82 9.789 -6.832 1 98.56 29 GLY B O 1
ATOM 2121 N N . LEU B 1 30 ? 6.895 7.527 -6.891 1 98.62 30 LEU B N 1
ATOM 2122 C CA . LEU B 1 30 ? 8.305 7.469 -6.527 1 98.62 30 LEU B CA 1
ATOM 2123 C C . LEU B 1 30 ? 9.188 7.535 -7.77 1 98.62 30 LEU B C 1
ATOM 2125 O O . LEU B 1 30 ? 9.422 6.52 -8.43 1 98.62 30 LEU B O 1
ATOM 2129 N N . VAL B 1 31 ? 9.68 8.719 -8.016 1 97.5 31 VAL B N 1
ATOM 2130 C CA . VAL B 1 31 ? 10.469 9 -9.203 1 97.5 31 VAL B CA 1
ATOM 2131 C C . VAL B 1 31 ? 11.953 8.906 -8.875 1 97.5 31 VAL B C 1
ATOM 2133 O O . VAL B 1 31 ? 12.406 9.445 -7.863 1 97.5 31 VAL B O 1
ATOM 2136 N N . ASN B 1 32 ? 12.68 8.289 -9.758 1 96.25 32 ASN B N 1
ATOM 2137 C CA . ASN B 1 32 ? 14.117 8.109 -9.578 1 96.25 32 ASN B CA 1
ATOM 2138 C C . ASN B 1 32 ? 14.828 9.445 -9.383 1 96.25 32 ASN B C 1
ATOM 2140 O O . ASN B 1 32 ? 14.828 10.289 -10.281 1 96.25 32 ASN B O 1
ATOM 2144 N N . PHE B 1 33 ? 15.391 9.664 -8.211 1 91.81 33 PHE B N 1
ATOM 2145 C CA . PHE B 1 33 ? 16.125 10.844 -7.805 1 91.81 33 PHE B CA 1
ATOM 2146 C C . PHE B 1 33 ? 15.25 12.086 -7.863 1 91.81 33 PHE B C 1
ATOM 2148 O O . PHE B 1 33 ? 15.75 13.203 -8.008 1 91.81 33 PHE B O 1
ATOM 2155 N N . GLY B 1 34 ? 13.984 11.867 -7.738 1 93.25 34 GLY B N 1
ATOM 2156 C CA . GLY B 1 34 ? 13.109 13.008 -7.961 1 93.25 34 GLY B CA 1
ATOM 2157 C C . GLY B 1 34 ? 12.141 13.25 -6.82 1 93.25 34 GLY B C 1
ATOM 2158 O O . GLY B 1 34 ? 11.305 14.148 -6.887 1 93.25 34 GLY B O 1
ATOM 2159 N N . VAL B 1 35 ? 12.227 12.484 -5.77 1 96.38 35 VAL B N 1
ATOM 2160 C CA . VAL B 1 35 ? 11.305 12.609 -4.641 1 96.38 35 VAL B CA 1
ATOM 2161 C C . VAL B 1 35 ? 11.891 13.578 -3.611 1 96.38 35 VAL B C 1
ATOM 2163 O O . VAL B 1 35 ? 13 13.367 -3.111 1 96.38 35 VAL B O 1
ATOM 2166 N N . PRO B 1 36 ? 11.195 14.695 -3.299 1 96.25 36 PRO B N 1
ATOM 2167 C CA . PRO B 1 36 ? 11.703 15.602 -2.27 1 96.25 36 PRO B CA 1
ATOM 2168 C C . PRO B 1 36 ? 11.758 14.961 -0.887 1 96.25 36 PRO B C 1
ATOM 2170 O O . PRO B 1 36 ? 10.875 14.18 -0.531 1 96.25 36 PRO B O 1
ATOM 2173 N N . THR B 1 37 ? 12.797 15.203 -0.214 1 94.19 37 THR B N 1
ATOM 2174 C CA . THR B 1 37 ? 12.969 14.68 1.136 1 94.19 37 THR B CA 1
ATOM 2175 C C . THR B 1 37 ? 13.602 15.727 2.049 1 94.19 37 THR B C 1
ATOM 2177 O O . THR B 1 37 ? 14.234 16.672 1.573 1 94.19 37 THR B O 1
ATOM 2180 N N . VAL B 1 38 ? 13.359 15.609 3.336 1 91.25 38 VAL B N 1
ATOM 2181 C CA . VAL B 1 38 ? 14.148 16.359 4.312 1 91.25 38 VAL B CA 1
ATOM 2182 C C . VAL B 1 38 ? 15.555 15.773 4.398 1 91.25 38 VAL B C 1
ATOM 2184 O O . VAL B 1 38 ? 15.836 14.719 3.809 1 91.25 38 VAL B O 1
ATOM 2187 N N . ASP B 1 39 ? 16.312 16.422 5.23 1 84.88 39 ASP B N 1
ATOM 2188 C CA . ASP B 1 39 ? 17.703 15.977 5.395 1 84.88 39 ASP B CA 1
ATOM 2189 C C . ASP B 1 39 ? 17.766 14.594 6.039 1 84.88 39 ASP B C 1
ATOM 2191 O O . ASP B 1 39 ? 16.859 14.211 6.781 1 84.88 39 ASP B O 1
ATOM 2195 N N . ASP B 1 40 ? 18.625 13.734 5.738 1 84.44 40 ASP B N 1
ATOM 2196 C CA . ASP B 1 40 ? 18.969 12.453 6.352 1 84.44 40 ASP B CA 1
ATOM 2197 C C . ASP B 1 40 ? 18.062 11.336 5.832 1 84.44 40 ASP B C 1
ATOM 2199 O O . ASP B 1 40 ? 18.25 10.172 6.188 1 84.44 40 ASP B O 1
ATOM 2203 N N . VAL B 1 41 ? 17 11.742 5.148 1 89.56 41 VAL B N 1
ATOM 2204 C CA . VAL B 1 41 ? 16.172 10.711 4.531 1 89.56 41 VAL B CA 1
ATOM 2205 C C . VAL B 1 41 ? 16.75 10.328 3.176 1 89.56 41 VAL B C 1
ATOM 2207 O O . VAL B 1 41 ? 16.984 11.188 2.324 1 89.56 41 VAL B O 1
ATOM 2210 N N . THR B 1 42 ? 16.984 9.055 3.025 1 94.56 42 THR B N 1
ATOM 2211 C CA . THR B 1 42 ? 17.484 8.57 1.746 1 94.56 42 THR B CA 1
ATOM 2212 C C . THR B 1 42 ? 16.453 8.758 0.649 1 94.56 42 THR B C 1
ATOM 2214 O O . THR B 1 42 ? 15.297 8.328 0.802 1 94.56 42 THR B O 1
ATOM 2217 N N . VAL B 1 43 ? 16.859 9.414 -0.396 1 95.56 43 VAL B N 1
ATOM 2218 C CA . VAL B 1 43 ? 15.977 9.648 -1.532 1 95.56 43 VAL B CA 1
ATOM 2219 C C . VAL B 1 43 ? 15.68 8.328 -2.232 1 95.56 43 VAL B C 1
ATOM 2221 O O . VAL B 1 43 ? 16.422 7.359 -2.092 1 95.56 43 VAL B O 1
ATOM 2224 N N . PHE B 1 44 ? 14.641 8.297 -2.918 1 98.31 44 PHE B N 1
ATOM 2225 C CA . PHE B 1 44 ? 14.344 7.117 -3.729 1 98.31 44 PHE B CA 1
ATOM 2226 C C . PHE B 1 44 ? 15.266 7.047 -4.938 1 98.31 44 PHE B C 1
ATOM 2228 O O . PHE B 1 44 ? 15.398 8.023 -5.68 1 98.31 44 PHE B O 1
ATOM 2235 N N . ARG B 1 45 ? 15.805 5.848 -5.16 1 97.94 45 ARG B N 1
ATOM 2236 C CA . ARG B 1 45 ? 16.578 5.625 -6.375 1 97.94 45 ARG B CA 1
ATOM 2237 C C . ARG B 1 45 ? 16.547 4.156 -6.785 1 97.94 45 ARG B C 1
ATOM 2239 O O . ARG B 1 45 ? 16.594 3.268 -5.93 1 97.94 45 ARG B O 1
ATOM 2246 N N . TYR B 1 46 ? 16.422 3.957 -8.062 1 98.06 46 TYR B N 1
ATOM 2247 C CA . TYR B 1 46 ? 16.688 2.619 -8.586 1 98.06 46 TYR B CA 1
ATOM 2248 C C . TYR B 1 46 ? 18.172 2.291 -8.531 1 98.06 46 TYR B C 1
ATOM 2250 O O . TYR B 1 46 ? 19 3.088 -8.961 1 98.06 46 TYR B O 1
ATOM 2258 N N . THR B 1 47 ? 18.484 1.164 -8.008 1 97.62 47 THR B N 1
ATOM 2259 C CA . THR B 1 47 ? 19.875 0.763 -7.887 1 97.62 47 THR B CA 1
ATOM 2260 C C . THR B 1 47 ? 20.25 -0.24 -8.977 1 97.62 47 THR B C 1
ATOM 2262 O O . THR B 1 47 ? 21.422 -0.477 -9.234 1 97.62 47 THR B O 1
ATOM 2265 N N . LYS B 1 48 ? 19.297 -0.892 -9.508 1 96 48 LYS B N 1
ATOM 2266 C CA . LYS B 1 48 ? 19.422 -1.828 -10.625 1 96 48 LYS B CA 1
ATOM 2267 C C . LYS B 1 48 ? 18.188 -1.808 -11.508 1 96 48 LYS B C 1
ATOM 2269 O O . LYS B 1 48 ? 17.062 -1.819 -11.008 1 96 48 LYS B O 1
ATOM 2274 N N . MET B 1 49 ? 18.391 -1.652 -12.734 1 94.94 49 MET B N 1
ATOM 2275 C CA . MET B 1 49 ? 17.359 -1.845 -13.75 1 94.94 49 MET B CA 1
ATOM 2276 C C . MET B 1 49 ? 17.812 -2.867 -14.789 1 94.94 49 MET B C 1
ATOM 2278 O O . MET B 1 49 ? 18.734 -2.607 -15.562 1 94.94 49 MET B O 1
ATOM 2282 N N . ALA B 1 50 ? 17.078 -3.951 -14.75 1 94.19 50 ALA B N 1
ATOM 2283 C CA . ALA B 1 50 ? 17.547 -5.07 -15.562 1 94.19 50 ALA B CA 1
ATOM 2284 C C . ALA B 1 50 ? 16.516 -5.473 -16.594 1 94.19 50 ALA B C 1
ATOM 2286 O O . ALA B 1 50 ? 15.305 -5.359 -16.359 1 94.19 50 ALA B O 1
ATOM 2287 N N . GLN B 1 51 ? 16.953 -5.844 -17.703 1 93.25 51 GLN B N 1
ATOM 2288 C CA . GLN B 1 51 ? 16.203 -6.477 -18.797 1 93.25 51 GLN B CA 1
ATOM 2289 C C . GLN B 1 51 ? 16.953 -7.688 -19.344 1 93.25 51 GLN B C 1
ATOM 2291 O O . GLN B 1 51 ? 18.109 -7.582 -19.734 1 93.25 51 GLN B O 1
ATOM 2296 N N . GLU B 1 52 ? 16.25 -8.75 -19.266 1 89.5 52 GLU B N 1
ATOM 2297 C CA . GLU B 1 52 ? 16.875 -9.984 -19.719 1 89.5 52 GLU B CA 1
ATOM 2298 C C . GLU B 1 52 ? 15.945 -10.75 -20.656 1 89.5 52 GLU B C 1
ATOM 2300 O O . GLU B 1 52 ? 14.75 -10.453 -20.75 1 89.5 52 GLU B O 1
ATOM 2305 N N . ASP B 1 53 ? 16.578 -11.578 -21.469 1 83.44 53 ASP B N 1
ATOM 2306 C CA . ASP B 1 53 ? 15.867 -12.5 -22.328 1 83.44 53 ASP B CA 1
ATOM 2307 C C . ASP B 1 53 ? 16.297 -13.945 -22.078 1 83.44 53 ASP B C 1
ATOM 2309 O O . ASP B 1 53 ? 17.484 -14.266 -22.141 1 83.44 53 ASP B O 1
ATOM 2313 N N . SER B 1 54 ? 15.398 -14.641 -21.562 1 72.25 54 SER B N 1
ATOM 2314 C CA . SER B 1 54 ? 15.664 -16.062 -21.391 1 72.25 54 SER B CA 1
ATOM 2315 C C . SER B 1 54 ? 14.82 -16.906 -22.344 1 72.25 54 SER B C 1
ATOM 2317 O O . SER B 1 54 ? 13.617 -17.062 -22.141 1 72.25 54 SER B O 1
ATOM 2319 N N . GLN B 1 55 ? 15.531 -17.531 -23.25 1 76 55 GLN B N 1
ATOM 2320 C CA . GLN B 1 55 ? 14.883 -18.422 -24.203 1 76 55 GLN B CA 1
ATOM 2321 C C . GLN B 1 55 ? 13.703 -17.734 -24.891 1 76 55 GLN B C 1
ATOM 2323 O O . GLN B 1 55 ? 12.609 -18.297 -24.969 1 76 55 GLN B O 1
ATOM 2328 N N . GLY B 1 56 ? 13.852 -16.5 -25.203 1 80.12 56 GLY B N 1
ATOM 2329 C CA . GLY B 1 56 ? 12.852 -15.789 -25.984 1 80.12 56 GLY B CA 1
ATOM 2330 C C . GLY B 1 56 ? 11.828 -15.062 -25.125 1 80.12 56 GLY B C 1
ATOM 2331 O O . GLY B 1 56 ? 10.945 -14.383 -25.641 1 80.12 56 GLY B O 1
ATOM 2332 N N . THR B 1 57 ? 11.914 -15.242 -23.859 1 82.81 57 THR B N 1
ATOM 2333 C CA . THR B 1 57 ? 10.969 -14.562 -22.984 1 82.81 57 THR B CA 1
ATOM 2334 C C . THR B 1 57 ? 11.641 -13.383 -22.281 1 82.81 57 THR B C 1
ATOM 2336 O O . THR B 1 57 ? 12.617 -13.562 -21.547 1 82.81 57 THR B O 1
ATOM 2339 N N . LEU B 1 58 ? 11.125 -12.234 -22.594 1 88.38 58 LEU B N 1
ATOM 2340 C CA . LEU B 1 58 ? 11.586 -11 -21.969 1 88.38 58 LEU B CA 1
ATOM 2341 C C . LEU B 1 58 ? 11.172 -10.938 -20.5 1 88.38 58 LEU B C 1
ATOM 2343 O O . LEU B 1 58 ? 10.055 -11.32 -20.156 1 88.38 58 LEU B O 1
ATOM 2347 N N . PHE B 1 59 ? 12.07 -10.578 -19.609 1 91.44 59 PHE B N 1
ATOM 2348 C CA . PHE B 1 59 ? 11.648 -10.25 -18.25 1 91.44 59 PHE B CA 1
ATOM 2349 C C . PHE B 1 59 ? 12.469 -9.102 -17.688 1 91.44 59 PHE B C 1
ATOM 2351 O O . PHE B 1 59 ? 13.664 -8.984 -17.969 1 91.44 59 PHE B O 1
ATOM 2358 N N . ARG B 1 60 ? 11.812 -8.219 -17.094 1 96 60 ARG B N 1
ATOM 2359 C CA . ARG B 1 60 ? 12.375 -7.004 -16.516 1 96 60 ARG B CA 1
ATOM 2360 C C . ARG B 1 60 ? 12.141 -6.969 -15 1 96 60 ARG B C 1
ATOM 2362 O O . ARG B 1 60 ? 11.109 -7.422 -14.516 1 96 60 ARG B O 1
ATOM 2369 N N . TYR B 1 61 ? 13.109 -6.465 -14.289 1 96.62 61 TYR B N 1
ATOM 2370 C CA . TYR B 1 61 ? 13.016 -6.289 -12.844 1 96.62 61 TYR B CA 1
ATOM 2371 C C . TYR B 1 61 ? 13.977 -5.203 -12.367 1 96.62 61 TYR B C 1
ATOM 2373 O O . TYR B 1 61 ? 15.047 -5.012 -12.945 1 96.62 61 TYR B O 1
ATOM 2381 N N . ASN B 1 62 ? 13.555 -4.484 -11.391 1 97.94 62 ASN B N 1
ATOM 2382 C CA . ASN B 1 62 ? 14.367 -3.418 -10.812 1 97.94 62 ASN B CA 1
ATOM 2383 C C . ASN B 1 62 ? 14.578 -3.619 -9.312 1 97.94 62 ASN B C 1
ATOM 2385 O O . ASN B 1 62 ? 13.797 -4.324 -8.664 1 97.94 62 ASN B O 1
ATOM 2389 N N . ASP B 1 63 ? 15.664 -3.074 -8.805 1 98 63 ASP B N 1
ATOM 2390 C CA . ASP B 1 63 ? 15.938 -2.889 -7.383 1 98 63 ASP B CA 1
ATOM 2391 C C . ASP B 1 63 ? 15.984 -1.406 -7.023 1 98 63 ASP B C 1
ATOM 2393 O O . ASP B 1 63 ? 16.297 -0.564 -7.867 1 98 63 ASP B O 1
ATOM 2397 N N . TYR B 1 64 ? 15.617 -1.132 -5.773 1 98.5 64 TYR B N 1
ATOM 2398 C CA . TYR B 1 64 ? 15.648 0.271 -5.375 1 98.5 64 TYR B CA 1
ATOM 2399 C C . TYR B 1 64 ? 16.047 0.414 -3.914 1 98.5 64 TYR B C 1
ATOM 2401 O O . TYR B 1 64 ? 16.109 -0.575 -3.18 1 98.5 64 TYR B O 1
ATOM 2409 N N . GLN B 1 65 ? 16.453 1.589 -3.572 1 98.38 65 GLN B N 1
ATOM 2410 C CA . GLN B 1 65 ? 16.75 2.027 -2.215 1 98.38 65 GLN B CA 1
ATOM 2411 C C . GLN B 1 65 ? 16 3.316 -1.874 1 98.38 65 GLN B C 1
ATOM 2413 O O . GLN B 1 65 ? 15.836 4.188 -2.73 1 98.38 65 GLN B O 1
ATOM 2418 N N . THR B 1 66 ? 15.625 3.441 -0.582 1 98.5 66 THR B N 1
ATOM 2419 C CA . THR B 1 66 ? 14.883 4.625 -0.165 1 98.5 66 THR B CA 1
ATOM 2420 C C . THR B 1 66 ? 14.758 4.676 1.354 1 98.5 66 THR B C 1
ATOM 2422 O O . THR B 1 66 ? 15.031 3.691 2.039 1 98.5 66 THR B O 1
ATOM 2425 N N . GLY B 1 67 ? 14.438 5.832 1.836 1 98.25 67 GLY B N 1
ATOM 2426 C CA . GLY B 1 67 ? 14.039 5.945 3.229 1 98.25 67 GLY B CA 1
ATOM 2427 C C . GLY B 1 67 ? 12.57 5.633 3.459 1 98.25 67 GLY B C 1
ATOM 2428 O O . GLY B 1 67 ? 11.727 5.922 2.605 1 98.25 67 GLY B O 1
ATOM 2429 N N . GLU B 1 68 ? 12.234 5.195 4.711 1 97.62 68 GLU B N 1
ATOM 2430 C CA . GLU B 1 68 ? 10.867 4.852 5.062 1 97.62 68 GLU B CA 1
ATOM 2431 C C . GLU B 1 68 ? 9.945 6.066 4.965 1 97.62 68 GLU B C 1
ATOM 2433 O O . GLU B 1 68 ? 8.75 5.93 4.703 1 97.62 68 GLU B O 1
ATOM 2438 N N . HIS B 1 69 ? 10.516 7.203 5.164 1 97.69 69 HIS B N 1
ATOM 2439 C CA . HIS B 1 69 ? 9.727 8.43 5.215 1 97.69 69 HIS B CA 1
ATOM 2440 C C . HIS B 1 69 ? 9.898 9.25 3.938 1 97.69 69 HIS B C 1
ATOM 2442 O O . HIS B 1 69 ? 9.867 10.484 3.977 1 97.69 69 HIS B O 1
ATOM 2448 N N . CYS B 1 70 ? 10.234 8.602 2.875 1 98 70 CYS B N 1
ATOM 2449 C CA . CYS B 1 70 ? 10.352 9.195 1.55 1 98 70 CYS B CA 1
ATOM 2450 C C . CYS B 1 70 ? 9.039 9.094 0.786 1 98 70 CYS B C 1
ATOM 2452 O O . CYS B 1 70 ? 8.406 8.039 0.767 1 98 70 CYS B O 1
ATOM 2454 N N . GLY B 1 71 ? 8.617 10.297 0.109 1 98.31 71 GLY B N 1
ATOM 2455 C CA . GLY B 1 71 ? 7.379 10.281 -0.655 1 98.31 71 GLY B CA 1
ATOM 2456 C C . GLY B 1 71 ? 6.137 10.234 0.218 1 98.31 71 GLY B C 1
ATOM 2457 O O . GLY B 1 71 ? 6.188 10.586 1.397 1 98.31 71 GLY B O 1
ATOM 2458 N N . SER B 1 72 ? 5.004 9.961 -0.411 1 98.88 72 SER B N 1
ATOM 2459 C CA . SER B 1 72 ? 3.805 9.719 0.38 1 98.88 72 SER B CA 1
ATOM 2460 C C . SER B 1 72 ? 4.008 8.555 1.349 1 98.88 72 SER B C 1
ATOM 2462 O O . SER B 1 72 ? 4.328 7.441 0.931 1 98.88 72 SER B O 1
ATOM 2464 N N . HIS B 1 73 ? 3.891 8.852 2.646 1 98.94 73 HIS B N 1
ATOM 2465 C CA . HIS B 1 73 ? 4.227 7.828 3.627 1 98.94 73 HIS B CA 1
ATOM 2466 C C . HIS B 1 73 ? 3.408 7.996 4.902 1 98.94 73 HIS B C 1
ATOM 2468 O O . HIS B 1 73 ? 2.754 9.023 5.094 1 98.94 73 HIS B O 1
ATOM 2474 N N . MET B 1 74 ? 3.434 6.934 5.672 1 98.94 74 MET B N 1
ATOM 2475 C CA . MET B 1 74 ? 2.803 6.91 6.988 1 98.94 74 MET B CA 1
ATOM 2476 C C . MET B 1 74 ? 3.852 6.887 8.094 1 98.94 74 MET B C 1
ATOM 2478 O O . MET B 1 74 ? 4.832 6.145 8.008 1 98.94 74 MET B O 1
ATOM 2482 N N . ASP B 1 75 ? 3.701 7.758 9.023 1 98.75 75 ASP B N 1
ATOM 2483 C CA . ASP B 1 75 ? 4.492 7.703 10.25 1 98.75 75 ASP B CA 1
ATOM 2484 C C . ASP B 1 75 ? 3.799 6.867 11.32 1 98.75 75 ASP B C 1
ATOM 2486 O O . ASP B 1 75 ? 2.639 7.117 11.656 1 98.75 75 ASP B O 1
ATOM 2490 N N . ALA B 1 76 ? 4.5 5.871 11.844 1 98.88 76 ALA B N 1
ATOM 2491 C CA . ALA B 1 76 ? 3.994 5.098 12.977 1 98.88 76 ALA B CA 1
ATOM 2492 C C . ALA B 1 76 ? 4.363 5.762 14.297 1 98.88 76 ALA B C 1
ATOM 2494 O O . ALA B 1 76 ? 5.316 6.543 14.367 1 98.88 76 ALA B O 1
ATOM 2495 N N . PRO B 1 77 ? 3.635 5.438 15.359 1 98.69 77 PRO B N 1
ATOM 2496 C CA . PRO B 1 77 ? 3.963 5.988 16.672 1 98.69 77 PRO B CA 1
ATOM 2497 C C . PRO B 1 77 ? 5.418 5.746 17.078 1 98.69 77 PRO B C 1
ATOM 2499 O O . PRO B 1 77 ? 6.059 6.621 17.656 1 98.69 77 PRO B O 1
ATOM 2502 N N . TYR B 1 78 ? 6 4.684 16.688 1 98.31 78 TYR B N 1
ATOM 2503 C CA . TYR B 1 78 ? 7.371 4.312 17.031 1 98.31 78 TYR B CA 1
ATOM 2504 C C . TYR B 1 78 ? 8.367 5.316 16.453 1 98.31 78 TYR B C 1
ATOM 2506 O O . TYR B 1 78 ? 9.516 5.383 16.906 1 98.31 78 TYR B O 1
ATOM 2514 N N . HIS B 1 79 ? 7.988 6.059 15.5 1 97.69 79 HIS B N 1
ATOM 2515 C CA . HIS B 1 79 ? 8.812 7.102 14.898 1 97.69 79 HIS B CA 1
ATOM 2516 C C . HIS B 1 79 ? 9.312 8.086 15.953 1 97.69 79 HIS B C 1
ATOM 2518 O O . HIS B 1 79 ? 10.469 8.516 15.914 1 97.69 79 HIS B O 1
ATOM 2524 N N . LEU B 1 80 ? 8.469 8.359 17.016 1 96.62 80 LEU B N 1
ATOM 2525 C CA . LEU B 1 80 ? 8.859 9.359 18 1 96.62 80 LEU B CA 1
ATOM 2526 C C . LEU B 1 80 ? 8.594 8.852 19.422 1 96.62 80 LEU B C 1
ATOM 2528 O O . LEU B 1 80 ? 9.125 9.391 20.391 1 96.62 80 LEU B O 1
ATOM 2532 N N . ILE B 1 81 ? 7.727 7.879 19.516 1 96.62 81 ILE B N 1
ATOM 2533 C CA . ILE B 1 81 ? 7.266 7.445 20.844 1 96.62 81 ILE B CA 1
ATOM 2534 C C . ILE B 1 81 ? 7.957 6.141 21.219 1 96.62 81 ILE B C 1
ATOM 2536 O O . ILE B 1 81 ? 7.832 5.133 20.516 1 96.62 81 ILE B O 1
ATOM 2540 N N . GLU B 1 82 ? 8.711 6.051 22.25 1 92.38 82 GLU B N 1
ATOM 2541 C CA . GLU B 1 82 ? 9.562 4.938 22.656 1 92.38 82 GLU B CA 1
ATOM 2542 C C . GLU B 1 82 ? 8.789 3.623 22.672 1 92.38 82 GLU B C 1
ATOM 2544 O O . GLU B 1 82 ? 9.242 2.621 22.109 1 92.38 82 GLU B O 1
ATOM 2549 N N . CYS B 1 83 ? 7.609 3.533 23.188 1 94.31 83 CYS B N 1
ATOM 2550 C CA . CYS B 1 83 ? 6.848 2.291 23.25 1 94.31 83 CYS B CA 1
ATOM 2551 C C . CYS B 1 83 ? 5.652 2.334 22.312 1 94.31 83 CYS B C 1
ATOM 2553 O O . CYS B 1 83 ? 4.672 1.614 22.516 1 94.31 83 CYS B O 1
ATOM 2555 N N . GLY B 1 84 ? 5.848 3.199 21.328 1 97.62 84 GLY B N 1
ATOM 2556 C CA . GLY B 1 84 ? 4.777 3.275 20.344 1 97.62 84 GLY B CA 1
ATOM 2557 C C . GLY B 1 84 ? 4.781 2.113 19.375 1 97.62 84 GLY B C 1
ATOM 2558 O O . GLY B 1 84 ? 5.797 1.437 19.203 1 97.62 84 GLY B O 1
ATOM 2559 N N . ARG B 1 85 ? 3.684 1.89 18.688 1 98.38 85 ARG B N 1
ATOM 2560 C CA . ARG B 1 85 ? 3.562 0.826 17.703 1 98.38 85 ARG B CA 1
ATOM 2561 C C . ARG B 1 85 ? 4.473 1.085 16.5 1 98.38 85 ARG B C 1
ATOM 2563 O O . ARG B 1 85 ? 4.57 2.217 16.031 1 98.38 85 ARG B O 1
ATOM 2570 N N . THR B 1 86 ? 5.188 0.004 16.094 1 98.75 86 THR B N 1
ATOM 2571 C CA . THR B 1 86 ? 5.844 0.032 14.797 1 98.75 86 THR B CA 1
ATOM 2572 C C . THR B 1 86 ? 4.816 -0.058 13.672 1 98.75 86 THR B C 1
ATOM 2574 O O . THR B 1 86 ? 3.639 -0.331 13.922 1 98.75 86 THR B O 1
ATOM 2577 N N . ILE B 1 87 ? 5.289 0.302 12.453 1 98.88 87 ILE B N 1
ATOM 2578 C CA . ILE B 1 87 ? 4.379 0.417 11.32 1 98.88 87 ILE B CA 1
ATOM 2579 C C . ILE B 1 87 ? 3.678 -0.919 11.086 1 98.88 87 ILE B C 1
ATOM 2581 O O . ILE B 1 87 ? 2.502 -0.953 10.711 1 98.88 87 ILE B O 1
ATOM 2585 N N . ASP B 1 88 ? 4.312 -2.094 11.305 1 98.75 88 ASP B N 1
ATOM 2586 C CA . ASP B 1 88 ? 3.75 -3.418 11.055 1 98.75 88 ASP B CA 1
ATOM 2587 C C . ASP B 1 88 ? 2.76 -3.809 12.148 1 98.75 88 ASP B C 1
ATOM 2589 O O . ASP B 1 88 ? 1.993 -4.762 11.984 1 98.75 88 ASP B O 1
ATOM 2593 N N . GLU B 1 89 ? 2.721 -3.039 13.219 1 98.62 89 GLU B N 1
ATOM 2594 C CA . GLU B 1 89 ? 1.876 -3.377 14.359 1 98.62 89 GLU B CA 1
ATOM 2595 C C . GLU B 1 89 ? 0.577 -2.576 14.336 1 98.62 89 GLU B C 1
ATOM 2597 O O . GLU B 1 89 ? -0.348 -2.865 15.102 1 98.62 89 GLU B O 1
ATOM 2602 N N . ILE B 1 90 ? 0.527 -1.541 13.5 1 98.88 90 ILE B N 1
ATOM 2603 C CA . ILE B 1 90 ? -0.715 -0.78 13.43 1 98.88 90 ILE B CA 1
ATOM 2604 C C . ILE B 1 90 ? -1.855 -1.693 12.984 1 98.88 90 ILE B C 1
ATOM 2606 O O . ILE B 1 90 ? -1.735 -2.408 11.984 1 98.88 90 ILE B O 1
ATOM 2610 N N . PRO B 1 91 ? -2.98 -1.689 13.727 1 98.38 91 PRO B N 1
ATOM 2611 C CA . PRO B 1 91 ? -4.098 -2.557 13.344 1 98.38 91 PRO B CA 1
ATOM 2612 C C . PRO B 1 91 ? -4.598 -2.279 11.93 1 98.38 91 PRO B C 1
ATOM 2614 O O . PRO B 1 91 ? -4.828 -1.121 11.562 1 98.38 91 PRO B O 1
ATOM 2617 N N . ILE B 1 92 ? -4.832 -3.295 11.164 1 97.69 92 ILE B N 1
ATOM 2618 C CA . ILE B 1 92 ? -5.07 -3.17 9.734 1 97.69 92 ILE B CA 1
ATOM 2619 C C . ILE B 1 92 ? -6.434 -2.52 9.492 1 97.69 92 ILE B C 1
ATOM 2621 O O . ILE B 1 92 ? -6.656 -1.9 8.445 1 97.69 92 ILE B O 1
ATOM 2625 N N . GLU B 1 93 ? -7.355 -2.627 10.445 1 96.75 93 GLU B N 1
ATOM 2626 C CA . GLU B 1 93 ? -8.68 -2.029 10.273 1 96.75 93 GLU B CA 1
ATOM 2627 C C . GLU B 1 93 ? -8.594 -0.506 10.219 1 96.75 93 GLU B C 1
ATOM 2629 O O . GLU B 1 93 ? -9.539 0.159 9.789 1 96.75 93 GLU B O 1
ATOM 2634 N N . ARG B 1 94 ? -7.473 0.011 10.672 1 98.38 94 ARG B N 1
ATOM 2635 C CA . ARG B 1 94 ? -7.301 1.46 10.703 1 98.38 94 ARG B CA 1
ATOM 2636 C C . ARG B 1 94 ? -6.91 1.996 9.328 1 98.38 94 ARG B C 1
ATOM 2638 O O . ARG B 1 94 ? -6.895 3.209 9.109 1 98.38 94 ARG B O 1
ATOM 2645 N N . PHE B 1 95 ? -6.621 1.088 8.398 1 98.69 95 PHE B N 1
ATOM 2646 C CA . PHE B 1 95 ? -6.086 1.514 7.113 1 98.69 95 PHE B CA 1
ATOM 2647 C C . PHE B 1 95 ? -7.207 1.732 6.102 1 98.69 95 PHE B C 1
ATOM 2649 O O . PHE B 1 95 ? -6.992 2.332 5.047 1 98.69 95 PHE B O 1
ATOM 2656 N N . ILE B 1 96 ? -8.367 1.174 6.32 1 98.25 96 ILE B N 1
ATOM 2657 C CA . ILE B 1 96 ? -9.516 1.336 5.438 1 98.25 96 ILE B CA 1
ATOM 2658 C C . ILE B 1 96 ? -10.703 1.872 6.23 1 98.25 96 ILE B C 1
ATOM 2660 O O . ILE B 1 96 ? -11.336 1.133 6.988 1 98.25 96 ILE B O 1
ATOM 2664 N N . THR B 1 97 ? -11.031 3.09 6.031 1 97.38 97 THR B N 1
ATOM 2665 C CA . THR B 1 97 ? -12.094 3.754 6.785 1 97.38 97 THR B CA 1
ATOM 2666 C C . THR B 1 97 ? -12.578 5.004 6.055 1 97.38 97 THR B C 1
ATOM 2668 O O . THR B 1 97 ? -12.312 5.172 4.863 1 97.38 97 THR B O 1
ATOM 2671 N N . THR B 1 98 ? -13.336 5.809 6.773 1 98.31 98 THR B N 1
ATOM 2672 C CA . THR B 1 98 ? -13.836 7.062 6.219 1 98.31 98 THR B CA 1
ATOM 2673 C C . THR B 1 98 ? -12.758 8.148 6.281 1 98.31 98 THR B C 1
ATOM 2675 O O . THR B 1 98 ? -12.062 8.281 7.289 1 98.31 98 THR B O 1
ATOM 2678 N N . GLY B 1 99 ? -12.57 8.773 5.129 1 98.81 99 GLY B N 1
ATOM 2679 C CA . GLY B 1 99 ? -11.75 9.977 5.094 1 98.81 99 GLY B CA 1
ATOM 2680 C C . GLY B 1 99 ? -12.57 11.258 5.051 1 98.81 99 GLY B C 1
ATOM 2681 O O . GLY B 1 99 ? -13.664 11.281 4.488 1 98.81 99 GLY B O 1
ATOM 2682 N N . ILE B 1 100 ? -12.07 12.312 5.652 1 98.88 100 ILE B N 1
ATOM 2683 C CA . ILE B 1 100 ? -12.664 13.633 5.492 1 98.88 100 ILE B CA 1
ATOM 2684 C C . ILE B 1 100 ? -11.609 14.625 5.016 1 98.88 100 ILE B C 1
ATOM 2686 O O . ILE B 1 100 ? -10.422 14.461 5.305 1 98.88 100 ILE B O 1
ATOM 2690 N N . LEU B 1 101 ? -12.062 15.602 4.273 1 98.94 101 LEU B N 1
ATOM 2691 C CA . LEU B 1 101 ? -11.164 16.609 3.73 1 98.94 101 LEU B CA 1
ATOM 2692 C C . LEU B 1 101 ? -11.43 17.969 4.355 1 98.94 101 LEU B C 1
ATOM 2694 O O . LEU B 1 101 ? -12.555 18.484 4.293 1 98.94 101 LEU B O 1
ATOM 2698 N N . VAL B 1 102 ? -10.438 18.5 5.02 1 98.88 102 VAL B N 1
ATOM 2699 C CA . VAL B 1 102 ? -10.438 19.891 5.457 1 98.88 102 VAL B CA 1
ATOM 2700 C C . VAL B 1 102 ? -9.641 20.734 4.473 1 98.88 102 VAL B C 1
ATOM 2702 O O . VAL B 1 102 ? -8.422 20.625 4.391 1 98.88 102 VAL B O 1
ATOM 2705 N N . ASN B 1 103 ? -10.312 21.562 3.754 1 98.75 103 ASN B N 1
ATOM 2706 C CA . ASN B 1 103 ? -9.672 22.406 2.754 1 98.75 103 ASN B CA 1
ATOM 2707 C C . ASN B 1 103 ? -9.203 23.734 3.357 1 98.75 103 ASN B C 1
ATOM 2709 O O . ASN B 1 103 ? -10.023 24.547 3.764 1 98.75 103 ASN B O 1
ATOM 2713 N N . ALA B 1 104 ? -7.91 23.938 3.439 1 98.81 104 ALA B N 1
ATOM 2714 C CA . ALA B 1 104 ? -7.336 25.172 3.982 1 98.81 104 ALA B CA 1
ATOM 2715 C C . ALA B 1 104 ? -6.496 25.891 2.934 1 98.81 104 ALA B C 1
ATOM 2717 O O . ALA B 1 104 ? -5.605 26.672 3.275 1 98.81 104 ALA B O 1
ATOM 2718 N N . THR B 1 105 ? -6.676 25.641 1.67 1 98.62 105 THR B N 1
ATOM 2719 C CA . THR B 1 105 ? -5.863 26.172 0.581 1 98.62 105 THR B CA 1
ATOM 2720 C C . THR B 1 105 ? -5.941 27.688 0.541 1 98.62 105 THR B C 1
ATOM 2722 O O . THR B 1 105 ? -4.926 28.375 0.376 1 98.62 105 THR B O 1
ATOM 2725 N N . ALA B 1 106 ? -7.152 28.188 0.722 1 98.25 106 ALA B N 1
ATOM 2726 C CA . ALA B 1 106 ? -7.348 29.625 0.632 1 98.25 106 ALA B CA 1
ATOM 2727 C C . ALA B 1 106 ? -6.672 30.344 1.798 1 98.25 106 ALA B C 1
ATOM 2729 O O . ALA B 1 106 ? -6.07 31.406 1.616 1 98.25 106 ALA B O 1
ATOM 2730 N N . GLU B 1 107 ? -6.766 29.812 2.971 1 98.44 107 GLU B N 1
ATOM 2731 C CA . GLU B 1 107 ? -6.191 30.422 4.16 1 98.44 107 GLU B CA 1
ATOM 2732 C C . GLU B 1 107 ? -4.668 30.312 4.164 1 98.44 107 GLU B C 1
ATOM 2734 O O . GLU B 1 107 ? -3.971 31.266 4.531 1 98.44 107 GLU B O 1
ATOM 2739 N N . ALA B 1 108 ? -4.145 29.141 3.734 1 98.31 108 ALA B N 1
ATOM 2740 C CA . ALA B 1 108 ? -2.703 28.906 3.717 1 98.31 108 ALA B CA 1
ATOM 2741 C C . ALA B 1 108 ? -2.033 29.703 2.605 1 98.31 108 ALA B C 1
ATOM 2743 O O . ALA B 1 108 ? -0.987 30.328 2.818 1 98.31 108 ALA B O 1
ATOM 2744 N N . GLY B 1 109 ? -2.697 29.75 1.453 1 97.25 109 GLY B N 1
ATOM 2745 C CA . GLY B 1 109 ? -2.037 30.375 0.312 1 97.25 109 GLY B CA 1
ATOM 2746 C C . GLY B 1 109 ? -0.625 29.859 0.092 1 97.25 109 GLY B C 1
ATOM 2747 O O . GLY B 1 109 ? -0.4 28.656 0.022 1 97.25 109 GLY B O 1
ATOM 2748 N N . ASN B 1 110 ? 0.309 30.797 0.025 1 96.69 110 ASN B N 1
ATOM 2749 C CA . ASN B 1 110 ? 1.717 30.422 -0.093 1 96.69 110 ASN B CA 1
ATOM 2750 C C . ASN B 1 110 ? 2.473 30.688 1.207 1 96.69 110 ASN B C 1
ATOM 2752 O O . ASN B 1 110 ? 3.701 30.781 1.206 1 96.69 110 ASN B O 1
ATOM 2756 N N . ASN B 1 111 ? 1.707 30.828 2.314 1 97.88 111 ASN B N 1
ATOM 2757 C CA . ASN B 1 111 ? 2.307 31.141 3.605 1 97.88 111 ASN B CA 1
ATOM 2758 C C . ASN B 1 111 ? 2.812 29.891 4.316 1 97.88 111 ASN B C 1
ATOM 2760 O O . ASN B 1 111 ? 2.023 29.141 4.883 1 97.88 111 ASN B O 1
ATOM 2764 N N . PRO B 1 112 ? 4.09 29.703 4.391 1 97.25 112 PRO B N 1
ATOM 2765 C CA . PRO B 1 112 ? 4.625 28.5 5.035 1 97.25 112 PRO B CA 1
ATOM 2766 C C . PRO B 1 112 ? 4.461 28.531 6.555 1 97.25 112 PRO B C 1
ATOM 2768 O O . PRO B 1 112 ? 4.719 27.516 7.223 1 97.25 112 PRO B O 1
ATOM 2771 N N . ASN B 1 113 ? 4 29.672 7.086 1 96.94 113 ASN B N 1
ATOM 2772 C CA . ASN B 1 113 ? 3.85 29.797 8.531 1 96.94 113 ASN B CA 1
ATOM 2773 C C . ASN B 1 113 ? 2.389 29.672 8.953 1 96.94 113 ASN B C 1
ATOM 2775 O O . ASN B 1 113 ? 2.057 29.875 10.125 1 96.94 113 ASN B O 1
ATOM 2779 N N . TYR B 1 114 ? 1.56 29.375 7.988 1 98.38 114 TYR B N 1
ATOM 2780 C CA . TYR B 1 114 ? 0.154 29.188 8.336 1 98.38 114 TYR B CA 1
ATOM 2781 C C . TYR B 1 114 ? -0.025 28.031 9.305 1 98.38 114 TYR B C 1
ATOM 2783 O O . TYR B 1 114 ? 0.494 26.938 9.078 1 98.38 114 TYR B O 1
ATOM 2791 N N . SER B 1 115 ? -0.71 28.297 10.422 1 98.56 115 SER B N 1
ATOM 2792 C CA . SER B 1 115 ? -1.05 27.328 11.461 1 98.56 115 SER B CA 1
ATOM 2793 C C . SER B 1 115 ? -2.553 27.078 11.508 1 98.56 115 SER B C 1
ATOM 2795 O O . SER B 1 115 ? -3.326 27.953 11.883 1 98.56 115 SER B O 1
ATOM 2797 N N . LEU B 1 116 ? -3.002 25.891 11.055 1 98.81 116 LEU B N 1
ATOM 2798 C CA . LEU B 1 116 ? -4.43 25.594 11.023 1 98.81 116 LEU B CA 1
ATOM 2799 C C . LEU B 1 116 ? -5.035 25.672 12.414 1 98.81 116 LEU B C 1
ATOM 2801 O O . LEU B 1 116 ? -4.656 24.906 13.305 1 98.81 116 LEU B O 1
ATOM 2805 N N . PRO B 1 117 ? -5.906 26.562 12.617 1 98.81 117 PRO B N 1
ATOM 2806 C CA . PRO B 1 117 ? -6.52 26.703 13.938 1 98.81 117 PRO B CA 1
ATOM 2807 C C . PRO B 1 117 ? -7.625 25.672 14.188 1 98.81 117 PRO B C 1
ATOM 2809 O O . PRO B 1 117 ? -8.156 25.094 13.234 1 98.81 117 PRO B O 1
ATOM 2812 N N . VAL B 1 118 ? -7.922 25.469 15.477 1 98.81 118 VAL B N 1
ATOM 2813 C CA . VAL B 1 118 ? -8.953 24.516 15.875 1 98.81 118 VAL B CA 1
ATOM 2814 C C . VAL B 1 118 ? -10.297 24.922 15.266 1 98.81 118 VAL B C 1
ATOM 2816 O O . VAL B 1 118 ? -11.117 24.078 14.922 1 98.81 118 VAL B O 1
ATOM 2819 N N . GLU B 1 119 ? -10.539 26.219 15.023 1 98.75 119 GLU B N 1
ATOM 2820 C CA . GLU B 1 119 ? -11.797 26.734 14.484 1 98.75 119 GLU B CA 1
ATOM 2821 C C . GLU B 1 119 ? -12.062 26.188 13.086 1 98.75 119 GLU B C 1
ATOM 2823 O O . GLU B 1 119 ? -13.219 26.031 12.68 1 98.75 119 GLU B O 1
ATOM 2828 N N . LYS B 1 120 ? -10.992 25.922 12.297 1 98.81 120 LYS B N 1
ATOM 2829 C CA . LYS B 1 120 ? -11.164 25.344 10.961 1 98.81 120 LYS B CA 1
ATOM 2830 C C . LYS B 1 120 ? -11.812 23.969 11.039 1 98.81 120 LYS B C 1
ATOM 2832 O O . LYS B 1 120 ? -12.648 23.625 10.195 1 98.81 120 LYS B O 1
ATOM 2837 N N . LEU B 1 121 ? -11.445 23.172 12.031 1 98.88 121 LEU B N 1
ATOM 2838 C CA . LEU B 1 121 ? -12.031 21.859 12.242 1 98.88 121 LEU B CA 1
ATOM 2839 C C . LEU B 1 121 ? -13.477 21.969 12.727 1 98.88 121 LEU B C 1
ATOM 2841 O O . LEU B 1 121 ? -14.352 21.234 12.258 1 98.88 121 LEU B O 1
ATOM 2845 N N . GLN B 1 122 ? -13.672 22.922 13.602 1 98.62 122 GLN B N 1
ATOM 2846 C CA . GLN B 1 122 ? -15.016 23.141 14.125 1 98.62 122 GLN B CA 1
ATOM 2847 C C . GLN B 1 122 ? -15.961 23.609 13.016 1 98.62 122 GLN B C 1
ATOM 2849 O O . GLN B 1 122 ? -17.109 23.188 12.953 1 98.62 122 GLN B O 1
ATOM 2854 N N . LYS B 1 123 ? -15.492 24.484 12.234 1 98.62 123 LYS B N 1
ATOM 2855 C CA . LYS B 1 123 ? -16.281 24.953 11.102 1 98.62 123 LYS B CA 1
ATOM 2856 C C . LYS B 1 123 ? -16.625 23.812 10.148 1 98.62 123 LYS B C 1
ATOM 2858 O O . LYS B 1 123 ? -17.734 23.75 9.617 1 98.62 123 LYS B O 1
ATOM 2863 N N . TRP B 1 124 ? -15.641 22.922 9.906 1 98.75 124 TRP B N 1
ATOM 2864 C CA . TRP B 1 124 ? -15.922 21.766 9.062 1 98.75 124 TRP B CA 1
ATOM 2865 C C . TRP B 1 124 ? -17.094 20.953 9.609 1 98.75 124 TRP B C 1
ATOM 2867 O O . TRP B 1 124 ? -18 20.578 8.859 1 98.75 124 TRP B O 1
ATOM 2877 N N . GLU B 1 125 ? -17.047 20.688 10.922 1 98.75 125 GLU B N 1
ATOM 2878 C CA . GLU B 1 125 ? -18.109 19.906 11.539 1 98.75 125 GLU B CA 1
ATOM 2879 C C . GLU B 1 125 ? -19.453 20.641 11.461 1 98.75 125 GLU B C 1
ATOM 2881 O O . GLU B 1 125 ? -20.5 20.016 11.297 1 98.75 125 GLU B O 1
ATOM 2886 N N . ALA B 1 126 ? -19.422 21.969 11.633 1 98.56 126 ALA B N 1
ATOM 2887 C CA . ALA B 1 126 ? -20.656 22.75 11.523 1 98.56 126 ALA B CA 1
ATOM 2888 C C . ALA B 1 126 ? -21.281 22.609 10.141 1 98.56 126 ALA B C 1
ATOM 2890 O O . ALA B 1 126 ? -22.5 22.594 10.008 1 98.56 126 ALA B O 1
ATOM 2891 N N . GLU B 1 127 ? -20.469 22.469 9.156 1 98.44 127 GLU B N 1
ATOM 2892 C CA . GLU B 1 127 ? -20.922 22.438 7.77 1 98.44 127 GLU B CA 1
ATOM 2893 C C . GLU B 1 127 ? -21.297 21.016 7.352 1 98.44 127 GLU B C 1
ATOM 2895 O O . GLU B 1 127 ? -22.188 20.828 6.52 1 98.44 127 GLU B O 1
ATOM 2900 N N . ASN B 1 128 ? -20.625 20.016 7.934 1 98.56 128 ASN B N 1
ATOM 2901 C CA . ASN B 1 128 ? -20.734 18.672 7.379 1 98.56 128 ASN B CA 1
ATOM 2902 C C . ASN B 1 128 ? -21.281 17.688 8.406 1 98.56 128 ASN B C 1
ATOM 2904 O O . ASN B 1 128 ? -21.578 16.547 8.078 1 98.56 128 ASN B O 1
ATOM 2908 N N . GLY B 1 129 ? -21.453 18.125 9.633 1 98.25 129 GLY B N 1
ATOM 2909 C CA . GLY B 1 129 ? -21.812 17.234 10.727 1 98.25 129 GLY B CA 1
ATOM 2910 C C . GLY B 1 129 ? -20.625 16.75 11.516 1 98.25 129 GLY B C 1
ATOM 2911 O O . GLY B 1 129 ? -19.484 17.109 11.219 1 98.25 129 GLY B O 1
ATOM 2912 N N . PRO B 1 130 ? -20.938 15.938 12.562 1 97.88 130 PRO B N 1
ATOM 2913 C CA . PRO B 1 130 ? -19.828 15.438 13.391 1 97.88 130 PRO B CA 1
ATOM 2914 C C . PRO B 1 130 ? -18.844 14.578 12.594 1 97.88 130 PRO B C 1
ATOM 2916 O O . PRO B 1 130 ? -19.219 13.938 11.609 1 97.88 130 PRO B O 1
ATOM 2919 N N . LEU B 1 131 ? -17.625 14.562 13.062 1 98.38 131 LEU B N 1
ATOM 2920 C CA . LEU B 1 131 ? -16.641 13.68 12.445 1 98.38 131 LEU B CA 1
ATOM 2921 C C . LEU B 1 131 ? -17.141 12.242 12.43 1 98.38 131 LEU B C 1
ATOM 2923 O O . LEU B 1 131 ? -17.703 11.766 13.422 1 98.38 131 LEU B O 1
ATOM 2927 N N . PRO B 1 132 ? -16.953 11.594 11.328 1 98 132 PRO B N 1
ATOM 2928 C CA . PRO B 1 132 ? -17.203 10.156 11.352 1 98 132 PRO B CA 1
ATOM 2929 C C . PRO B 1 132 ? -16.359 9.414 12.383 1 98 132 PRO B C 1
ATOM 2931 O O . PRO B 1 132 ? -15.266 9.867 12.727 1 98 132 PRO B O 1
ATOM 2934 N N . ASN B 1 133 ? -16.938 8.336 12.852 1 97.06 133 ASN B N 1
ATOM 2935 C CA . ASN B 1 133 ? -16.25 7.48 13.82 1 97.06 133 ASN B CA 1
ATOM 2936 C C . ASN B 1 133 ? -16.172 6.039 13.328 1 97.06 133 ASN B C 1
ATOM 2938 O O . ASN B 1 133 ? -17.172 5.316 13.336 1 97.06 133 ASN B O 1
ATOM 2942 N N . PRO B 1 134 ? -14.977 5.691 13.062 1 97.56 134 PRO B N 1
ATOM 2943 C CA . PRO B 1 134 ? -13.68 6.367 12.992 1 97.56 134 PRO B CA 1
ATOM 2944 C C . PRO B 1 134 ? -13.469 7.113 11.672 1 97.56 134 PRO B C 1
ATOM 2946 O O . PRO B 1 134 ? -14.258 6.953 10.742 1 97.56 134 PRO B O 1
ATOM 2949 N N . CYS B 1 135 ? -12.406 7.918 11.594 1 98.62 135 CYS B N 1
ATOM 2950 C CA . CYS B 1 135 ? -12.055 8.578 10.344 1 98.62 135 CYS B CA 1
ATOM 2951 C C . CYS B 1 135 ? -10.57 8.898 10.289 1 98.62 135 CYS B C 1
ATOM 2953 O O . CYS B 1 135 ? -9.852 8.711 11.273 1 98.62 135 CYS B O 1
ATOM 2955 N N . VAL B 1 136 ? -10.133 9.203 9.117 1 98.94 136 VAL B N 1
ATOM 2956 C CA . VAL B 1 136 ? -8.844 9.836 8.844 1 98.94 136 VAL B CA 1
ATOM 2957 C C . VAL B 1 136 ? -9.07 11.266 8.344 1 98.94 136 VAL B C 1
ATOM 2959 O O . VAL B 1 136 ? -9.883 11.492 7.445 1 98.94 136 VAL B O 1
ATOM 2962 N N . VAL B 1 137 ? -8.406 12.188 8.93 1 99 137 VAL B N 1
ATOM 2963 C CA . VAL B 1 137 ? -8.562 13.594 8.586 1 99 137 VAL B CA 1
ATOM 2964 C C . VAL B 1 137 ? -7.445 14.023 7.641 1 99 137 VAL B C 1
ATOM 2966 O O . VAL B 1 137 ? -6.27 14 8.008 1 99 137 VAL B O 1
ATOM 2969 N N . LEU B 1 138 ? -7.812 14.367 6.441 1 98.94 138 LEU B N 1
ATOM 2970 C CA . LEU B 1 138 ? -6.859 14.938 5.496 1 98.94 138 LEU B CA 1
ATOM 2971 C C . LEU B 1 138 ? -6.98 16.453 5.438 1 98.94 138 LEU B C 1
ATOM 2973 O O . LEU B 1 138 ? -8.086 16.984 5.328 1 98.94 138 LEU B O 1
ATOM 2977 N N . ILE B 1 139 ? -5.887 17.125 5.574 1 98.94 139 ILE B N 1
ATOM 2978 C CA . ILE B 1 139 ? -5.84 18.594 5.496 1 98.94 139 ILE B CA 1
ATOM 2979 C C . ILE B 1 139 ? -5.109 19.016 4.223 1 98.94 139 ILE B C 1
ATOM 2981 O O . ILE B 1 139 ? -3.938 18.672 4.031 1 98.94 139 ILE B O 1
ATOM 2985 N N . ASP B 1 140 ? -5.789 19.75 3.426 1 98.88 140 ASP B N 1
ATOM 2986 C CA . ASP B 1 140 ? -5.25 20.266 2.166 1 98.88 140 ASP B CA 1
ATOM 2987 C C . ASP B 1 140 ? -4.809 21.719 2.305 1 98.88 140 ASP B C 1
ATOM 2989 O O . ASP B 1 140 ? -5.645 22.609 2.389 1 98.88 140 ASP B O 1
ATOM 2993 N N . PHE B 1 141 ? -3.496 21.891 2.283 1 98.88 141 PHE B N 1
ATOM 2994 C CA . PHE B 1 141 ? -2.957 23.25 2.359 1 98.88 141 PHE B CA 1
ATOM 2995 C C . PHE B 1 141 ? -2.691 23.797 0.966 1 98.88 141 PHE B C 1
ATOM 2997 O O . PHE B 1 141 ? -2.328 24.969 0.817 1 98.88 141 PHE B O 1
ATOM 3004 N N . GLY B 1 142 ? -2.867 23 -0.05 1 98.75 142 GLY B N 1
ATOM 3005 C CA . GLY B 1 142 ? -2.523 23.375 -1.411 1 98.75 142 GLY B CA 1
ATOM 3006 C C . GLY B 1 142 ? -1.035 23.281 -1.696 1 98.75 142 GLY B C 1
ATOM 3007 O O . GLY B 1 142 ? -0.56 23.797 -2.709 1 98.75 142 GLY B O 1
ATOM 3008 N N . TRP B 1 143 ? -0.327 22.688 -0.83 1 98.62 143 TRP B N 1
ATOM 3009 C CA . TRP B 1 143 ? 1.129 22.656 -0.919 1 98.62 143 TRP B CA 1
ATOM 3010 C C . TRP B 1 143 ? 1.595 21.656 -1.971 1 98.62 143 TRP B C 1
ATOM 3012 O O . TRP B 1 143 ? 2.713 21.766 -2.482 1 98.62 143 TRP B O 1
ATOM 3022 N N . HIS B 1 144 ? 0.721 20.656 -2.275 1 98.12 144 HIS B N 1
ATOM 3023 C CA . HIS B 1 144 ? 1.012 19.656 -3.301 1 98.12 144 HIS B CA 1
ATOM 3024 C C . HIS B 1 144 ? 1.424 20.312 -4.613 1 98.12 144 HIS B C 1
ATOM 3026 O O . HIS B 1 144 ? 2.146 19.719 -5.414 1 98.12 144 HIS B O 1
ATOM 3032 N N . ARG B 1 145 ? 1.009 21.547 -4.836 1 97.81 145 ARG B N 1
ATOM 3033 C CA . ARG B 1 145 ? 1.324 22.234 -6.078 1 97.81 145 ARG B CA 1
ATOM 3034 C C . ARG B 1 145 ? 2.822 22.5 -6.195 1 97.81 145 ARG B C 1
ATOM 3036 O O . ARG B 1 145 ? 3.332 22.75 -7.293 1 97.81 145 ARG B O 1
ATOM 3043 N N . PHE B 1 146 ? 3.523 22.469 -5.113 1 97.94 146 PHE B N 1
ATOM 3044 C CA . PHE B 1 146 ? 4.953 22.75 -5.098 1 97.94 146 PHE B CA 1
ATOM 3045 C C . PHE B 1 146 ? 5.77 21.469 -5.18 1 97.94 146 PHE B C 1
ATOM 3047 O O . PHE B 1 146 ? 7 21.516 -5.219 1 97.94 146 PHE B O 1
ATOM 3054 N N . TYR B 1 147 ? 5.184 20.312 -5.289 1 97.75 147 TYR B N 1
ATOM 3055 C CA . TYR B 1 147 ? 5.852 19.016 -5.176 1 97.75 147 TYR B CA 1
ATOM 3056 C C . TYR B 1 147 ? 6.961 18.891 -6.215 1 97.75 147 TYR B C 1
ATOM 3058 O O . TYR B 1 147 ? 7.996 18.266 -5.953 1 97.75 147 TYR B O 1
ATOM 3066 N N . GLY B 1 148 ? 6.855 19.484 -7.297 1 95.62 148 GLY B N 1
ATOM 3067 C CA . GLY B 1 148 ? 7.828 19.375 -8.367 1 95.62 148 GLY B CA 1
ATOM 3068 C C . GLY B 1 148 ? 9.055 20.234 -8.156 1 95.62 148 GLY B C 1
ATOM 3069 O O . GLY B 1 148 ? 10.023 20.156 -8.906 1 95.62 148 GLY B O 1
ATOM 3070 N N . ASP B 1 149 ? 9.031 21.047 -7.145 1 95.62 149 ASP B N 1
ATOM 3071 C CA . ASP B 1 149 ? 10.117 21.953 -6.77 1 95.62 149 ASP B CA 1
ATOM 3072 C C . ASP B 1 149 ? 10.5 21.766 -5.305 1 95.62 149 ASP B C 1
ATOM 3074 O O . ASP B 1 149 ? 9.836 22.297 -4.41 1 95.62 149 ASP B O 1
ATOM 3078 N N . SER B 1 150 ? 11.586 21.094 -5.078 1 93.94 150 SER B N 1
ATOM 3079 C CA . SER B 1 150 ? 11.992 20.703 -3.73 1 93.94 150 SER B CA 1
ATOM 3080 C C . SER B 1 150 ? 12.18 21.922 -2.834 1 93.94 150 SER B C 1
ATOM 3082 O O . SER B 1 150 ? 11.852 21.875 -1.645 1 93.94 150 SER B O 1
ATOM 3084 N N . GLN B 1 151 ? 12.734 22.984 -3.379 1 94.31 151 GLN B N 1
ATOM 3085 C CA . GLN B 1 151 ? 12.953 24.188 -2.576 1 94.31 151 GLN B CA 1
ATOM 3086 C C . GLN B 1 151 ? 11.633 24.797 -2.127 1 94.31 151 GLN B C 1
ATOM 3088 O O . GLN B 1 151 ? 11.523 25.281 -1.002 1 94.31 151 GLN B O 1
ATOM 3093 N N . LEU B 1 152 ? 10.688 24.781 -3.012 1 95.56 152 LEU B N 1
ATOM 3094 C CA . LEU B 1 152 ? 9.383 25.328 -2.664 1 95.56 152 LEU B CA 1
ATOM 3095 C C . LEU B 1 152 ? 8.609 24.344 -1.786 1 95.56 152 LEU B C 1
ATOM 3097 O O . LEU B 1 152 ? 7.895 24.766 -0.87 1 95.56 152 LEU B O 1
ATOM 3101 N N . PHE B 1 153 ? 8.766 23.094 -2.018 1 97.69 153 PHE B N 1
ATOM 3102 C CA . PHE B 1 153 ? 7.98 22.078 -1.327 1 97.69 153 PHE B CA 1
ATOM 3103 C C . PHE B 1 153 ? 8.523 21.828 0.076 1 97.69 153 PHE B C 1
ATOM 3105 O O . PHE B 1 153 ? 7.758 21.703 1.031 1 97.69 153 PHE B O 1
ATOM 3112 N N . VAL B 1 154 ? 9.812 21.734 0.224 1 96.25 154 VAL B N 1
ATOM 3113 C CA . VAL B 1 154 ? 10.453 21.375 1.486 1 96.25 154 VAL B CA 1
ATOM 3114 C C . VAL B 1 154 ? 10.867 22.641 2.232 1 96.25 154 VAL B C 1
ATOM 3116 O O . VAL B 1 154 ? 10.547 22.797 3.412 1 96.25 154 VAL B O 1
ATOM 3119 N N . GLY B 1 155 ? 11.5 23.547 1.567 1 93.94 155 GLY B N 1
ATOM 3120 C CA . GLY B 1 155 ? 12.109 24.734 2.137 1 93.94 155 GLY B CA 1
ATOM 3121 C C . GLY B 1 155 ? 13.445 25.078 1.501 1 93.94 155 GLY B C 1
ATOM 3122 O O . GLY B 1 155 ? 13.914 24.375 0.613 1 93.94 155 GLY B O 1
ATOM 3123 N N . PRO B 1 156 ? 14.031 26.188 2.027 1 90.25 156 PRO B N 1
ATOM 3124 C CA . PRO B 1 156 ? 15.281 26.656 1.416 1 90.25 156 PRO B CA 1
ATOM 3125 C C . PRO B 1 156 ? 16.391 25.625 1.499 1 90.25 156 PRO B C 1
ATOM 3127 O O . PRO B 1 156 ? 17.219 25.531 0.587 1 90.25 156 PRO B O 1
ATOM 3130 N N . THR B 1 157 ? 16.406 24.969 2.562 1 88 157 THR B N 1
ATOM 3131 C CA . THR B 1 157 ? 17.312 23.828 2.734 1 88 157 THR B CA 1
ATOM 3132 C C . THR B 1 157 ? 16.578 22.641 3.33 1 88 157 THR B C 1
ATOM 3134 O O . THR B 1 157 ? 15.555 22.797 4.008 1 88 157 THR B O 1
ATOM 3137 N N . PRO B 1 158 ? 17.062 21.422 3.01 1 85.06 158 PRO B N 1
ATOM 3138 C CA . PRO B 1 158 ? 16.375 20.234 3.486 1 85.06 158 PRO B CA 1
ATOM 3139 C C . PRO B 1 158 ? 16.359 20.125 5.012 1 85.06 158 PRO B C 1
ATOM 3141 O O . PRO B 1 158 ? 15.602 19.328 5.57 1 85.06 158 PRO B O 1
ATOM 3144 N N . ASP B 1 159 ? 17.125 20.844 5.664 1 87.12 159 ASP B N 1
ATOM 3145 C CA . ASP B 1 159 ? 17.172 20.797 7.121 1 87.12 159 ASP B CA 1
ATOM 3146 C C . ASP B 1 159 ? 16.328 21.906 7.742 1 87.12 159 ASP B C 1
ATOM 3148 O O . ASP B 1 159 ? 16.234 22 8.969 1 87.12 159 ASP B O 1
ATOM 3152 N N . GLU B 1 160 ? 15.688 22.656 6.906 1 88.94 160 GLU B N 1
ATOM 3153 C CA . GLU B 1 160 ? 14.82 23.734 7.359 1 88.94 160 GLU B CA 1
ATOM 3154 C C . GLU B 1 160 ? 13.484 23.719 6.617 1 88.94 160 GLU B C 1
ATOM 3156 O O . GLU B 1 160 ? 13.172 24.656 5.867 1 88.94 160 GLU B O 1
ATOM 3161 N N . PRO B 1 161 ? 12.734 22.703 6.934 1 93.62 161 PRO B N 1
ATOM 3162 C CA . PRO B 1 161 ? 11.43 22.672 6.27 1 93.62 161 PRO B CA 1
ATOM 3163 C C . PRO B 1 161 ? 10.562 23.891 6.586 1 93.62 161 PRO B C 1
ATOM 3165 O O . PRO B 1 161 ? 10.562 24.359 7.727 1 93.62 161 PRO B O 1
ATOM 3168 N N . GLN B 1 162 ? 9.953 24.484 5.504 1 95.75 162 GLN B N 1
ATOM 3169 C CA . GLN B 1 162 ? 9.039 25.609 5.605 1 95.75 162 GLN B CA 1
ATOM 3170 C C . GLN B 1 162 ? 7.699 25.297 4.949 1 95.75 162 GLN B C 1
ATOM 3172 O O . GLN B 1 162 ? 7.551 25.422 3.73 1 95.75 162 GLN B O 1
ATOM 3177 N N . ASN B 1 163 ? 6.805 24.906 5.676 1 97.81 163 ASN B N 1
ATOM 3178 C CA . ASN B 1 163 ? 5.461 24.578 5.219 1 97.81 163 ASN B CA 1
ATOM 3179 C C . ASN B 1 163 ? 4.418 24.844 6.297 1 97.81 163 ASN B C 1
ATOM 3181 O O . ASN B 1 163 ? 4.742 24.891 7.484 1 97.81 163 ASN B O 1
ATOM 3185 N N . PRO B 1 164 ? 3.133 25.078 5.879 1 98.38 164 PRO B N 1
ATOM 3186 C CA . PRO B 1 164 ? 2.059 25.156 6.871 1 98.38 164 PRO B CA 1
ATOM 3187 C C . PRO B 1 164 ? 1.845 23.844 7.621 1 98.38 164 PRO B C 1
ATOM 3189 O O . PRO B 1 164 ? 2.332 22.797 7.191 1 98.38 164 PRO B O 1
ATOM 3192 N N . GLY B 1 165 ? 1.211 23.906 8.758 1 98.44 165 GLY B N 1
ATOM 3193 C CA . GLY B 1 165 ? 0.923 22.766 9.609 1 98.44 165 GLY B CA 1
ATOM 3194 C C . GLY B 1 165 ? -0.245 23 10.547 1 98.44 165 GLY B C 1
ATOM 3195 O O . GLY B 1 165 ? -1.012 23.938 10.367 1 98.44 165 GLY B O 1
ATOM 3196 N N . LEU B 1 166 ? -0.419 22.125 11.438 1 98.56 166 LEU B N 1
ATOM 3197 C CA . LEU B 1 166 ? -1.499 22.219 12.406 1 98.56 166 LEU B CA 1
ATOM 3198 C C . LEU B 1 166 ? -1.042 23 13.641 1 98.56 166 LEU B C 1
ATOM 3200 O O . LEU B 1 166 ? 0.123 22.906 14.039 1 98.56 166 LEU B O 1
ATOM 3204 N N . SER B 1 167 ? -1.983 23.734 14.25 1 98.31 167 SER B N 1
ATOM 3205 C CA . SER B 1 167 ? -1.729 24.25 15.594 1 98.31 167 SER B CA 1
ATOM 3206 C C . SER B 1 167 ? -1.82 23.141 16.641 1 98.31 167 SER B C 1
ATOM 3208 O O . SER B 1 167 ? -2.445 22.109 16.406 1 98.31 167 SER B O 1
ATOM 3210 N N . LYS B 1 168 ? -1.162 23.375 17.766 1 98.19 168 LYS B N 1
ATOM 3211 C CA . LYS B 1 168 ? -1.268 22.438 18.875 1 98.19 168 LYS B CA 1
ATOM 3212 C C . LYS B 1 168 ? -2.719 22.266 19.312 1 98.19 168 LYS B C 1
ATOM 3214 O O . LYS B 1 168 ? -3.146 21.156 19.641 1 98.19 168 LYS B O 1
ATOM 3219 N N . GLU B 1 169 ? -3.488 23.328 19.328 1 98.62 169 GLU B N 1
ATOM 3220 C CA . GLU B 1 169 ? -4.898 23.266 19.703 1 98.62 169 GLU B CA 1
ATOM 3221 C C . GLU B 1 169 ? -5.688 22.375 18.75 1 98.62 169 GLU B C 1
ATOM 3223 O O . GLU B 1 169 ? -6.547 21.609 19.188 1 98.62 169 GLU B O 1
ATOM 3228 N N . ALA B 1 170 ? -5.414 22.5 17.453 1 98.88 170 ALA B N 1
ATOM 3229 C CA . ALA B 1 170 ? -6.086 21.656 16.469 1 98.88 170 ALA B CA 1
ATOM 3230 C C . ALA B 1 170 ? -5.746 20.188 16.688 1 98.88 170 ALA B C 1
ATOM 3232 O O . ALA B 1 170 ? -6.629 19.328 16.641 1 98.88 170 ALA B O 1
ATOM 3233 N N . ALA B 1 171 ? -4.453 19.906 16.906 1 98.88 171 ALA B N 1
ATOM 3234 C CA . ALA B 1 171 ? -4.027 18.531 17.156 1 98.88 171 ALA B CA 1
ATOM 3235 C C . ALA B 1 171 ? -4.695 17.953 18.406 1 98.88 171 ALA B C 1
ATOM 3237 O O . ALA B 1 171 ? -5.199 16.828 18.391 1 98.88 171 ALA B O 1
ATOM 3238 N N . ASP B 1 172 ? -4.699 18.766 19.453 1 98.88 172 ASP B N 1
ATOM 3239 C CA . ASP B 1 172 ? -5.332 18.328 20.688 1 98.88 172 ASP B CA 1
ATOM 3240 C C . ASP B 1 172 ? -6.816 18.062 20.484 1 98.88 172 ASP B C 1
ATOM 3242 O O . ASP B 1 172 ? -7.359 17.109 21.047 1 98.88 172 ASP B O 1
ATOM 3246 N N . TYR B 1 173 ? -7.43 18.875 19.719 1 98.88 173 TYR B N 1
ATOM 3247 C CA . TYR B 1 173 ? -8.844 18.688 19.422 1 98.88 173 TYR B CA 1
ATOM 3248 C C . TYR B 1 173 ? -9.086 17.344 18.75 1 98.88 173 TYR B C 1
ATOM 3250 O O . TYR B 1 173 ? -9.969 16.594 19.172 1 98.88 173 TYR B O 1
ATOM 3258 N N . LEU B 1 174 ? -8.328 17.031 17.719 1 98.94 174 LEU B N 1
ATOM 3259 C CA . LEU B 1 174 ? -8.477 15.758 17.016 1 98.94 174 LEU B CA 1
ATOM 3260 C C . LEU B 1 174 ? -8.273 14.578 17.969 1 98.94 174 LEU B C 1
ATOM 3262 O O . LEU B 1 174 ? -8.992 13.586 17.891 1 98.94 174 LEU B O 1
ATOM 3266 N N . VAL B 1 175 ? -7.285 14.688 18.891 1 98.94 175 VAL B N 1
ATOM 3267 C CA . VAL B 1 175 ? -7.008 13.648 19.875 1 98.94 175 VAL B CA 1
ATOM 3268 C C . VAL B 1 175 ? -8.219 13.461 20.781 1 98.94 175 VAL B C 1
ATOM 3270 O O . VAL B 1 175 ? -8.641 12.328 21.047 1 98.94 175 VAL B O 1
ATOM 3273 N N . GLN B 1 176 ? -8.789 14.516 21.203 1 98.69 176 GLN B N 1
ATOM 3274 C CA . GLN B 1 176 ? -9.859 14.492 22.188 1 98.69 176 GLN B CA 1
ATOM 3275 C C . GLN B 1 176 ? -11.125 13.875 21.625 1 98.69 176 GLN B C 1
ATOM 3277 O O . GLN B 1 176 ? -11.945 13.32 22.359 1 98.69 176 GLN B O 1
ATOM 3282 N N . THR B 1 177 ? -11.305 13.961 20.344 1 98.38 177 THR B N 1
ATOM 3283 C CA . THR B 1 177 ? -12.508 13.406 19.734 1 98.38 177 THR B CA 1
ATOM 3284 C C . THR B 1 177 ? -12.547 11.891 19.922 1 98.38 177 THR B C 1
ATOM 3286 O O . THR B 1 177 ? -13.625 11.289 19.938 1 98.38 177 THR B O 1
ATOM 3289 N N . LYS B 1 178 ? -11.391 11.211 19.938 1 98.25 178 LYS B N 1
ATOM 3290 C CA . LYS B 1 178 ? -11.211 9.766 20.047 1 98.25 178 LYS B CA 1
ATOM 3291 C C . LYS B 1 178 ? -11.789 9.055 18.828 1 98.25 178 LYS B C 1
ATOM 3293 O O . LYS B 1 178 ? -12.117 7.867 18.891 1 98.25 178 LYS B O 1
ATOM 3298 N N . LYS B 1 179 ? -11.883 9.805 17.719 1 98.44 179 LYS B N 1
ATOM 3299 C CA . LYS B 1 179 ? -12.5 9.273 16.516 1 98.44 179 LYS B CA 1
ATOM 3300 C C . LYS B 1 179 ? -11.484 9.133 15.391 1 98.44 179 LYS B C 1
ATOM 3302 O O . LYS B 1 179 ? -11.766 8.516 14.367 1 98.44 179 LYS B O 1
ATOM 3307 N N . VAL B 1 180 ? -10.312 9.617 15.586 1 98.88 180 VAL B N 1
ATOM 3308 C CA . VAL B 1 180 ? -9.375 9.805 14.484 1 98.88 180 VAL B CA 1
ATOM 3309 C C . VAL B 1 180 ? -8.312 8.719 14.523 1 98.88 180 VAL B C 1
ATOM 3311 O O . VAL B 1 180 ? -7.605 8.555 15.523 1 98.88 180 VAL B O 1
ATOM 3314 N N . TYR B 1 181 ? -8.141 7.953 13.414 1 98.81 181 TYR B N 1
ATOM 3315 C CA . TYR B 1 181 ? -7.102 6.941 13.273 1 98.81 181 TYR B CA 1
ATOM 3316 C C . TYR B 1 181 ? -5.809 7.555 12.75 1 98.81 181 TYR B C 1
ATOM 3318 O O . TYR B 1 181 ? -4.719 7.082 13.062 1 98.81 181 TYR B O 1
ATOM 3326 N N . GLY B 1 182 ? -5.953 8.562 11.914 1 98.94 182 GLY B N 1
ATOM 3327 C CA . GLY B 1 182 ? -4.805 9.18 11.266 1 98.94 182 GLY B CA 1
ATOM 3328 C C . GLY B 1 182 ? -5.078 10.594 10.781 1 98.94 182 GLY B C 1
ATOM 3329 O O . GLY B 1 182 ? -6.234 10.977 10.609 1 98.94 182 GLY B O 1
ATOM 3330 N N . VAL B 1 183 ? -4.051 11.344 10.617 1 99 183 VAL B N 1
ATOM 3331 C CA . VAL B 1 183 ? -4.098 12.688 10.055 1 99 183 VAL B CA 1
ATOM 3332 C C . VAL B 1 183 ? -3.115 12.789 8.891 1 99 183 VAL B C 1
ATOM 3334 O O . VAL B 1 183 ? -1.963 12.367 9 1 99 183 VAL B O 1
ATOM 3337 N N . GLY B 1 184 ? -3.584 13.312 7.773 1 98.94 184 GLY B N 1
ATOM 3338 C CA . GLY B 1 184 ? -2.758 13.438 6.582 1 98.94 184 GLY B CA 1
ATOM 3339 C C . GLY B 1 184 ? -2.66 14.859 6.07 1 98.94 184 GLY B C 1
ATOM 3340 O O . GLY B 1 184 ? -3.611 15.633 6.191 1 98.94 184 GLY B O 1
ATOM 3341 N N . VAL B 1 185 ? -1.533 15.18 5.453 1 98.94 185 VAL B N 1
ATOM 3342 C CA . VAL B 1 185 ? -1.289 16.516 4.906 1 98.94 185 VAL B CA 1
ATOM 3343 C C . VAL B 1 185 ? -0.581 16.391 3.559 1 98.94 185 VAL B C 1
ATOM 3345 O O . VAL B 1 185 ? 0.01 15.359 3.248 1 98.94 185 VAL B O 1
ATOM 3348 N N . ASP B 1 186 ? -0.642 17.484 2.783 1 98.88 186 ASP B N 1
ATOM 3349 C CA . ASP B 1 186 ? 0.045 17.516 1.495 1 98.88 186 ASP B CA 1
ATOM 3350 C C . ASP B 1 186 ? 1.406 18.188 1.614 1 98.88 186 ASP B C 1
ATOM 3352 O O . ASP B 1 186 ? 1.985 18.609 0.61 1 98.88 186 ASP B O 1
ATOM 3356 N N . THR B 1 187 ? 1.952 18.344 2.824 1 98.56 187 THR B N 1
ATOM 3357 C CA . THR B 1 187 ? 3.242 18.969 3.094 1 98.56 187 THR B CA 1
ATOM 3358 C C . THR B 1 187 ? 4.285 17.922 3.471 1 98.56 187 THR B C 1
ATOM 3360 O O . THR B 1 187 ? 3.943 16.766 3.73 1 98.56 187 THR B O 1
ATOM 3363 N N . ILE B 1 188 ? 5.539 18.344 3.504 1 97.56 188 ILE B N 1
ATOM 3364 C CA . ILE B 1 188 ? 6.652 17.438 3.818 1 97.56 188 ILE B CA 1
ATOM 3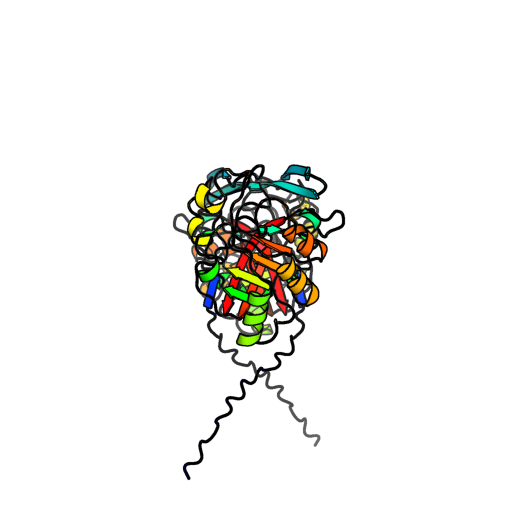365 C C . ILE B 1 188 ? 6.559 17 5.273 1 97.56 188 ILE B C 1
ATOM 3367 O O . ILE B 1 188 ? 6.98 15.883 5.613 1 97.56 188 ILE B O 1
ATOM 3371 N N . THR B 1 189 ? 6.062 17.812 6.098 1 96.75 189 THR B N 1
ATOM 3372 C CA . THR B 1 189 ? 5.82 17.484 7.5 1 96.75 189 THR B CA 1
ATOM 3373 C C . THR B 1 189 ? 4.535 18.141 7.996 1 96.75 189 THR B C 1
ATOM 3375 O O . THR B 1 189 ? 4.125 19.188 7.477 1 96.75 189 THR B O 1
ATOM 3378 N N . ILE B 1 190 ? 3.953 17.547 8.953 1 98 190 ILE B N 1
ATOM 3379 C CA . ILE B 1 190 ? 2.689 18.016 9.508 1 98 190 ILE B CA 1
ATOM 3380 C C . ILE B 1 190 ? 2.947 19.188 10.461 1 98 190 ILE B C 1
ATOM 3382 O O . ILE B 1 190 ? 2.023 19.922 10.812 1 98 190 ILE B O 1
ATOM 3386 N N . ASP B 1 191 ? 4.164 19.375 10.906 1 96.75 191 ASP B N 1
ATOM 3387 C CA . ASP B 1 191 ? 4.57 20.453 11.797 1 96.75 191 ASP B CA 1
ATOM 3388 C C . ASP B 1 191 ? 4.926 21.703 11.008 1 96.75 191 ASP B C 1
ATOM 3390 O O . ASP B 1 191 ? 5.156 21.641 9.797 1 96.75 191 ASP B O 1
ATOM 3394 N N . ILE B 1 192 ? 4.848 22.812 11.672 1 95.12 192 ILE B N 1
ATOM 3395 C CA . ILE B 1 192 ? 5.512 24.031 11.188 1 95.12 192 ILE B CA 1
ATOM 3396 C C . ILE B 1 192 ? 6.941 24.078 11.719 1 95.12 192 ILE B C 1
ATOM 3398 O O . ILE B 1 192 ? 7.16 24.234 12.922 1 95.12 192 ILE B O 1
ATOM 3402 N N . GLY B 1 193 ? 7.898 23.859 10.867 1 83.31 193 GLY B N 1
ATOM 3403 C CA . GLY B 1 193 ? 9.281 23.734 11.305 1 83.31 193 GLY B CA 1
ATOM 3404 C C . GLY B 1 193 ? 9.617 22.375 11.859 1 83.31 193 GLY B C 1
ATOM 3405 O O . GLY B 1 193 ? 8.961 21.375 11.516 1 83.31 193 GLY B O 1
ATOM 3406 N N . LEU B 1 194 ? 10.664 22.281 12.664 1 76.88 194 LEU B N 1
ATOM 3407 C CA . LEU B 1 194 ? 11.172 20.969 13.047 1 76.88 194 LEU B CA 1
ATOM 3408 C C . LEU B 1 194 ? 10.969 20.734 14.539 1 76.88 194 LEU B C 1
ATOM 3410 O O . LEU B 1 194 ? 11.656 19.906 15.133 1 76.88 194 LEU B O 1
ATOM 3414 N N . GLU B 1 195 ? 10.039 21.469 15.188 1 80.69 195 GLU B N 1
ATOM 3415 C CA . GLU B 1 195 ? 9.836 21.25 16.625 1 80.69 195 GLU B CA 1
ATOM 3416 C C . GLU B 1 195 ? 9.094 19.938 16.891 1 80.69 195 GLU B C 1
ATOM 3418 O O . GLU B 1 195 ? 9.117 19.422 18 1 80.69 195 GLU B O 1
ATOM 3423 N N . LEU B 1 196 ? 8.484 19.297 16.016 1 92.5 196 LEU B N 1
ATOM 3424 C CA . LEU B 1 196 ? 7.848 17.984 16 1 92.5 196 LEU B CA 1
ATOM 3425 C C . LEU B 1 196 ? 6.77 17.906 17.078 1 92.5 196 LEU B C 1
ATOM 3427 O O . LEU B 1 196 ? 6.531 16.828 17.641 1 92.5 196 LEU B O 1
ATOM 3431 N N . THR B 1 197 ? 6.203 19.062 17.516 1 94.44 197 THR B N 1
ATOM 3432 C CA . THR B 1 197 ? 5.164 19.125 18.531 1 94.44 197 THR B CA 1
ATOM 3433 C C . THR B 1 197 ? 3.904 18.391 18.078 1 94.44 197 THR B C 1
ATOM 3435 O O . THR B 1 197 ? 3.311 17.641 18.844 1 94.44 197 THR B O 1
ATOM 3438 N N . ILE B 1 198 ? 3.525 18.594 16.859 1 97.69 198 ILE B N 1
ATOM 3439 C CA . ILE B 1 198 ? 2.311 17.984 16.344 1 97.69 198 ILE B CA 1
ATOM 3440 C C . ILE B 1 198 ? 2.521 16.484 16.156 1 97.69 198 ILE B C 1
ATOM 3442 O O . ILE B 1 198 ? 1.658 15.688 16.516 1 97.69 198 ILE B O 1
ATOM 3446 N N . HIS B 1 199 ? 3.686 16.109 15.656 1 97.25 199 HIS B N 1
ATOM 3447 C CA . HIS B 1 199 ? 4.059 14.703 15.594 1 97.25 199 HIS B CA 1
ATOM 3448 C C . HIS B 1 199 ? 3.891 14.023 16.953 1 97.25 199 HIS B C 1
ATOM 3450 O O . HIS B 1 199 ? 3.223 12.992 17.062 1 97.25 199 HIS B O 1
ATOM 3456 N N . THR B 1 200 ? 4.523 14.641 17.922 1 96.44 200 THR B N 1
ATOM 3457 C CA . THR B 1 200 ? 4.535 14.055 19.266 1 96.44 200 THR B CA 1
ATOM 3458 C C . THR B 1 200 ? 3.119 13.938 19.812 1 96.44 200 THR B C 1
ATOM 3460 O O . THR B 1 200 ? 2.762 12.914 20.406 1 96.44 200 THR B O 1
ATOM 3463 N N . THR B 1 201 ? 2.312 14.906 19.609 1 98.12 201 THR B N 1
ATOM 3464 C CA . THR B 1 201 ? 0.944 14.922 20.125 1 98.12 201 THR B CA 1
ATOM 3465 C C . THR B 1 201 ? 0.119 13.812 19.484 1 98.12 201 THR B C 1
ATOM 3467 O O . THR B 1 201 ? -0.52 13.023 20.172 1 98.12 201 THR B O 1
ATOM 3470 N N . LEU B 1 202 ? 0.126 13.695 18.203 1 98.81 202 LEU B N 1
ATOM 3471 C CA . LEU B 1 202 ? -0.736 12.766 17.484 1 98.81 202 LEU B CA 1
ATOM 3472 C C . LEU B 1 202 ? -0.215 11.336 17.609 1 98.81 202 LEU B C 1
ATOM 3474 O O . LEU B 1 202 ? -0.958 10.43 18 1 98.81 202 LEU B O 1
ATOM 3478 N N . LEU B 1 203 ? 1.067 11.148 17.359 1 98.69 203 LEU B N 1
ATOM 3479 C CA . LEU B 1 203 ? 1.646 9.812 17.469 1 98.69 203 LEU B CA 1
ATOM 3480 C C . LEU B 1 203 ? 1.575 9.305 18.906 1 98.69 203 LEU B C 1
ATOM 3482 O O . LEU B 1 203 ? 1.387 8.109 19.141 1 98.69 203 LEU B O 1
ATOM 3486 N N . GLY B 1 204 ? 1.782 10.219 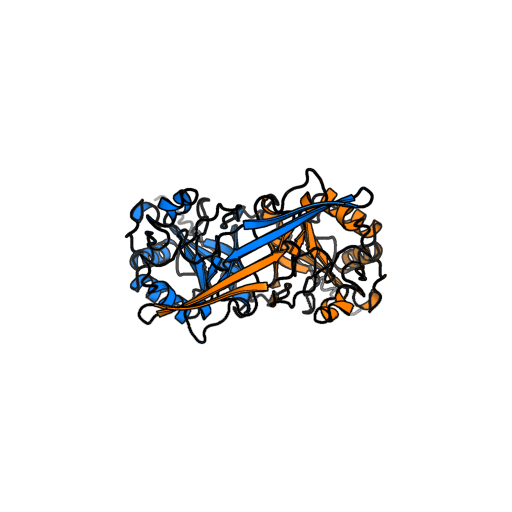19.812 1 98.31 204 GLY B N 1
ATOM 3487 C CA . GLY B 1 204 ? 1.707 9.852 21.219 1 98.31 204 GLY B CA 1
ATOM 3488 C C . GLY B 1 204 ? 0.334 9.359 21.625 1 98.31 204 GLY B C 1
ATOM 3489 O O . GLY B 1 204 ? 0.187 8.727 22.672 1 98.31 204 GLY B O 1
ATOM 3490 N N . ASN B 1 205 ? -0.646 9.672 20.859 1 98.75 205 ASN B N 1
ATOM 3491 C CA . ASN B 1 205 ? -2.008 9.211 21.109 1 98.75 205 ASN B CA 1
ATOM 3492 C C . ASN B 1 205 ? -2.449 8.172 20.094 1 98.75 205 ASN B C 1
ATOM 3494 O O . ASN B 1 205 ? -3.645 8.016 19.828 1 98.75 205 ASN B O 1
ATOM 3498 N N . ASP B 1 206 ? -1.522 7.527 19.453 1 98.62 206 ASP B N 1
ATOM 3499 C CA . ASP B 1 206 ? -1.7 6.387 18.562 1 98.62 206 ASP B CA 1
ATOM 3500 C C . ASP B 1 206 ? -2.475 6.789 17.312 1 98.62 206 ASP B C 1
ATOM 3502 O O . ASP B 1 206 ? -3.289 6.016 16.797 1 98.62 206 ASP B O 1
ATOM 3506 N N . ILE B 1 207 ? -2.324 8.031 16.922 1 98.94 207 ILE B N 1
ATOM 3507 C CA . ILE B 1 207 ? -2.824 8.547 15.648 1 98.94 207 ILE B CA 1
ATOM 3508 C C . ILE B 1 207 ? -1.69 8.594 14.625 1 98.94 207 ILE B C 1
ATOM 3510 O O . ILE B 1 207 ? -0.732 9.352 14.789 1 98.94 207 ILE B O 1
ATOM 3514 N N . TYR B 1 208 ? -1.784 7.73 13.555 1 98.94 208 TYR B N 1
ATOM 3515 C CA . TYR B 1 208 ? -0.699 7.719 12.578 1 98.94 208 TYR B CA 1
ATOM 3516 C C . TYR B 1 208 ? -0.759 8.953 11.688 1 98.94 208 TYR B C 1
ATOM 3518 O O . TYR B 1 208 ? -1.79 9.625 11.609 1 98.94 208 TYR B O 1
ATOM 3526 N N . LEU B 1 209 ? 0.347 9.242 11.055 1 98.94 209 LEU B N 1
ATOM 3527 C CA . LEU B 1 209 ? 0.423 10.414 10.188 1 98.94 209 LEU B CA 1
ATOM 3528 C C . LEU B 1 209 ? 0.611 10.008 8.734 1 98.94 209 LEU B C 1
ATOM 3530 O O . LEU B 1 209 ? 1.289 9.016 8.445 1 98.94 209 LEU B O 1
ATOM 3534 N N . LEU B 1 210 ? 0.009 10.75 7.867 1 98.94 210 LEU B N 1
ATOM 3535 C CA . LEU B 1 210 ? 0.281 10.695 6.434 1 98.94 210 LEU B CA 1
ATOM 3536 C C . LEU B 1 210 ? 0.871 12.016 5.945 1 98.94 210 LEU B C 1
ATOM 3538 O O . LEU B 1 210 ? 0.271 13.078 6.133 1 98.94 210 LEU B O 1
ATOM 3542 N N . GLU B 1 211 ? 2.02 11.906 5.367 1 98.81 211 GLU B N 1
ATOM 3543 C CA . GLU B 1 211 ? 2.672 13.109 4.863 1 98.81 211 GLU B CA 1
ATOM 3544 C C . GLU B 1 211 ? 2.945 13 3.365 1 98.81 211 GLU B C 1
ATOM 3546 O O . GLU B 1 211 ? 2.992 11.898 2.814 1 98.81 211 GLU B O 1
ATOM 3551 N N . THR B 1 212 ? 3.105 14.172 2.725 1 98.75 212 THR B N 1
ATOM 3552 C CA . THR B 1 212 ? 3.424 14.281 1.305 1 98.75 212 THR B CA 1
ATOM 3553 C C . THR B 1 212 ? 2.336 13.633 0.454 1 98.75 212 THR B C 1
ATOM 3555 O O . THR B 1 212 ? 2.633 12.891 -0.481 1 98.75 212 THR B O 1
ATOM 3558 N N . LEU B 1 213 ? 1.089 13.961 0.786 1 98.94 213 LEU B N 1
ATOM 3559 C CA . LEU B 1 213 ? -0.025 13.461 -0.013 1 98.94 213 LEU B CA 1
ATOM 3560 C C . LEU B 1 213 ? -0.238 14.328 -1.25 1 98.94 213 LEU B C 1
ATOM 3562 O O . LEU B 1 213 ? 0.067 15.523 -1.235 1 98.94 213 LEU B O 1
ATOM 3566 N N . ASP B 1 214 ? -0.702 13.719 -2.291 1 98.94 214 ASP B N 1
ATOM 3567 C CA . ASP B 1 214 ? -1.165 14.43 -3.477 1 98.94 214 ASP B CA 1
ATOM 3568 C C . ASP B 1 214 ? -2.654 14.75 -3.377 1 98.94 214 ASP B C 1
ATOM 3570 O O . ASP B 1 214 ? -3.5 13.922 -3.711 1 98.94 214 ASP B O 1
ATOM 3574 N N . LEU B 1 215 ? -2.949 15.961 -2.969 1 98.88 215 LEU B N 1
ATOM 3575 C CA . LEU B 1 215 ? -4.34 16.359 -2.801 1 98.88 215 LEU B CA 1
ATOM 3576 C C . LEU B 1 215 ? -4.766 17.328 -3.906 1 98.88 215 LEU B C 1
ATOM 3578 O O . LEU B 1 215 ? -5.566 18.234 -3.674 1 98.88 215 LEU B O 1
ATOM 3582 N N . SER B 1 216 ? -4.176 17.125 -5.086 1 98.5 216 SER B N 1
ATOM 3583 C CA . SER B 1 216 ? -4.406 18 -6.219 1 98.5 216 SER B CA 1
ATOM 3584 C C . SER B 1 216 ? -5.773 17.75 -6.852 1 98.5 216 SER B C 1
ATOM 3586 O O . SER B 1 216 ? -6.316 18.609 -7.539 1 98.5 216 SER B O 1
ATOM 3588 N N . THR B 1 217 ? -6.344 16.531 -6.719 1 98.31 217 THR B N 1
ATOM 3589 C CA . THR B 1 217 ? -7.652 16.203 -7.27 1 98.31 217 THR B CA 1
ATOM 3590 C C . THR B 1 217 ? -8.758 16.516 -6.266 1 98.31 217 THR B C 1
ATOM 3592 O O . THR B 1 217 ? -8.688 16.094 -5.105 1 98.31 217 THR B O 1
ATOM 3595 N N . PRO B 1 218 ? -9.789 17.266 -6.691 1 96.81 218 PRO B N 1
ATOM 3596 C CA . PRO B 1 218 ? -10.867 17.625 -5.77 1 96.81 218 PRO B CA 1
ATOM 3597 C C . PRO B 1 218 ? -11.57 16.406 -5.176 1 96.81 218 PRO B C 1
ATOM 3599 O O . PRO B 1 218 ? -11.781 15.406 -5.871 1 96.81 218 PRO B O 1
ATOM 3602 N N . LEU B 1 219 ? -11.828 16.469 -3.951 1 98.38 219 LEU B N 1
ATOM 3603 C CA . LEU B 1 219 ? -12.547 15.445 -3.205 1 98.38 219 LEU B CA 1
ATOM 3604 C C . LEU B 1 219 ? -13.781 16.031 -2.525 1 98.38 219 LEU B C 1
ATOM 3606 O O . LEU B 1 219 ? -13.789 17.219 -2.174 1 98.38 219 LEU B O 1
ATOM 3610 N N . PRO B 1 220 ? -14.867 15.234 -2.389 1 98.38 220 PRO B N 1
ATOM 3611 C CA . PRO B 1 220 ? -15.938 15.656 -1.478 1 98.38 220 PRO B CA 1
ATOM 3612 C C . PRO B 1 220 ? -15.477 15.703 -0.021 1 98.38 220 PRO B C 1
ATOM 3614 O O . PRO B 1 220 ? -14.391 15.219 0.307 1 98.38 220 PRO B O 1
ATOM 3617 N N . PRO B 1 221 ? -16.281 16.297 0.841 1 98.69 221 PRO B N 1
ATOM 3618 C CA . PRO B 1 221 ? -15.852 16.438 2.234 1 98.69 221 PRO B CA 1
ATOM 3619 C C . PRO B 1 221 ? -15.711 15.102 2.949 1 98.69 221 PRO B C 1
ATOM 3621 O O . PRO B 1 221 ? -14.977 14.992 3.932 1 98.69 221 PRO B O 1
ATOM 3624 N N . ILE B 1 222 ? -16.531 14.102 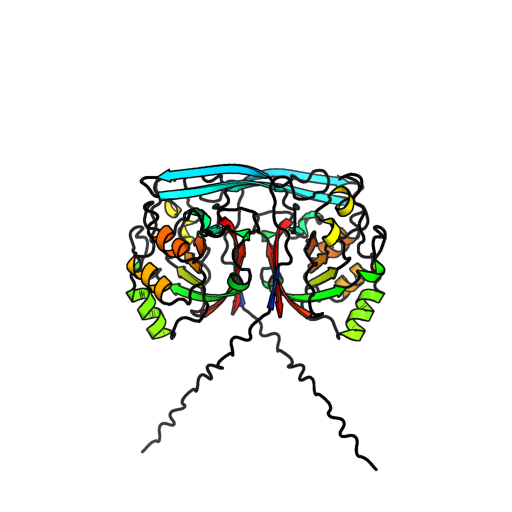2.486 1 98.75 222 ILE B N 1
ATOM 3625 C CA . ILE B 1 222 ? -16.516 12.766 3.076 1 98.75 222 ILE B CA 1
ATOM 3626 C C . ILE B 1 222 ? -16.375 11.719 1.974 1 98.75 222 ILE B C 1
ATOM 3628 O O . ILE B 1 222 ? -17.062 11.805 0.948 1 98.75 222 ILE B O 1
ATOM 3632 N N . PHE B 1 223 ? -15.5 10.742 2.129 1 98.62 223 PHE B N 1
ATOM 3633 C CA . PHE B 1 223 ? -15.234 9.711 1.13 1 98.62 223 PHE B CA 1
ATOM 3634 C C . PHE B 1 223 ? -14.703 8.445 1.787 1 98.62 223 PHE B C 1
ATOM 3636 O O . PHE B 1 223 ? -14.367 8.445 2.973 1 98.62 223 PHE B O 1
ATOM 3643 N N . ASN B 1 224 ? -14.609 7.332 1.054 1 98.19 224 ASN B N 1
ATOM 3644 C CA . ASN B 1 224 ? -13.906 6.133 1.49 1 98.19 224 ASN B CA 1
ATOM 3645 C C . ASN B 1 224 ? -12.398 6.27 1.289 1 98.19 224 ASN B C 1
ATOM 3647 O O . ASN B 1 224 ? -11.945 6.891 0.323 1 98.19 224 ASN B O 1
ATOM 3651 N N . LEU B 1 225 ? -11.703 5.711 2.211 1 98.75 225 LEU B N 1
ATOM 3652 C CA . LEU B 1 225 ? -10.25 5.891 2.156 1 98.75 225 LEU B CA 1
ATOM 3653 C C . LEU B 1 225 ? -9.531 4.586 2.484 1 98.75 225 LEU B C 1
ATOM 3655 O O . LEU B 1 225 ? -9.883 3.906 3.451 1 98.75 225 LEU B O 1
ATOM 3659 N N . ALA B 1 226 ? -8.602 4.227 1.616 1 98.88 226 ALA B N 1
ATOM 3660 C CA . ALA B 1 226 ? -7.605 3.195 1.913 1 98.88 226 ALA B CA 1
ATOM 3661 C C . ALA B 1 226 ? -6.199 3.781 1.94 1 98.88 226 ALA B C 1
ATOM 3663 O O . ALA B 1 226 ? -5.758 4.406 0.971 1 98.88 226 ALA B O 1
ATOM 3664 N N . ALA B 1 227 ? -5.551 3.713 3.008 1 98.94 227 ALA B N 1
ATOM 3665 C CA . ALA B 1 227 ? -4.137 4.031 3.17 1 98.94 227 ALA B CA 1
ATOM 3666 C C . ALA B 1 227 ? -3.346 2.811 3.631 1 98.94 227 ALA B C 1
ATOM 3668 O O . ALA B 1 227 ? -3.359 2.465 4.812 1 98.94 227 ALA B O 1
ATOM 3669 N N . LEU B 1 228 ? -2.674 2.189 2.721 1 98.94 228 LEU B N 1
ATOM 3670 C CA . LEU B 1 228 ? -2.021 0.923 3.035 1 98.94 228 LEU B CA 1
ATOM 3671 C C . LEU B 1 228 ? -0.503 1.071 3.004 1 98.94 228 LEU B C 1
ATOM 3673 O O . LEU B 1 228 ? 0.093 1.164 1.928 1 98.94 228 LEU B O 1
ATOM 3677 N N . PRO B 1 229 ? 0.125 1.062 4.133 1 98.94 229 PRO B N 1
ATOM 3678 C CA . PRO B 1 229 ? 1.588 1.118 4.18 1 98.94 229 PRO B CA 1
ATOM 3679 C C . PRO B 1 229 ? 2.24 -0.226 3.863 1 98.94 229 PRO B C 1
ATOM 3681 O O . PRO B 1 229 ? 1.633 -1.277 4.082 1 98.94 229 PRO B O 1
ATOM 3684 N N . LEU B 1 230 ? 3.445 -0.109 3.312 1 98.81 230 LEU B N 1
ATOM 3685 C CA . LEU B 1 230 ? 4.246 -1.329 3.316 1 98.81 230 LEU B CA 1
ATOM 3686 C C . LEU B 1 230 ? 4.324 -1.921 4.719 1 98.81 230 LEU B C 1
ATOM 3688 O O . LEU B 1 230 ? 4.406 -1.185 5.707 1 98.81 230 LEU B O 1
ATOM 3692 N N . LYS B 1 231 ? 4.312 -3.234 4.734 1 98.81 231 LYS B N 1
ATOM 3693 C CA . LYS B 1 231 ? 4.406 -3.918 6.023 1 98.81 231 LYS B CA 1
ATOM 3694 C C . LYS B 1 231 ? 5.863 -4.125 6.43 1 98.81 231 LYS B C 1
ATOM 3696 O O . LYS B 1 231 ? 6.348 -5.258 6.461 1 98.81 231 LYS B O 1
ATOM 3701 N N . LEU B 1 232 ? 6.551 -3.08 6.766 1 98.81 232 LEU B N 1
ATOM 3702 C CA . LEU B 1 232 ? 7.938 -3.127 7.215 1 98.81 232 LEU B CA 1
ATOM 3703 C C . LEU B 1 232 ? 8.023 -3.564 8.672 1 98.81 232 LEU B C 1
ATOM 3705 O O . LEU B 1 232 ? 7.641 -2.814 9.578 1 98.81 232 LEU B O 1
ATOM 3709 N N . VAL B 1 233 ? 8.523 -4.75 8.906 1 98.62 233 VAL B N 1
ATOM 3710 C CA . VAL B 1 233 ? 8.625 -5.25 10.273 1 98.62 233 VAL B CA 1
ATOM 3711 C C . VAL B 1 233 ? 9.594 -4.387 11.07 1 98.62 233 VAL B C 1
ATOM 3713 O O . VAL B 1 233 ? 10.711 -4.117 10.625 1 98.62 233 VAL B O 1
ATOM 3716 N N . ASN B 1 234 ? 9.117 -3.879 12.188 1 97.88 234 ASN B N 1
ATOM 3717 C CA . ASN B 1 234 ? 9.867 -3.012 13.086 1 97.88 234 ASN B CA 1
ATOM 3718 C C . ASN B 1 234 ? 10.109 -1.636 12.469 1 97.88 234 ASN B C 1
ATOM 3720 O O . ASN B 1 234 ? 11.055 -0.939 12.836 1 97.88 234 ASN B O 1
ATOM 3724 N N . GLY B 1 235 ? 9.312 -1.267 11.508 1 98.56 235 GLY B N 1
ATOM 3725 C CA . GLY B 1 235 ? 9.492 0.007 10.828 1 98.56 235 GLY B CA 1
ATOM 3726 C C . GLY B 1 235 ? 8.992 1.188 11.633 1 98.56 235 GLY B C 1
ATOM 3727 O O . GLY B 1 235 ? 8.039 1.06 12.406 1 98.56 235 GLY B O 1
ATOM 3728 N N . THR B 1 236 ? 9.594 2.379 11.438 1 98.5 236 THR B N 1
ATOM 3729 C CA . THR B 1 236 ? 9.195 3.631 12.062 1 98.5 236 THR B CA 1
ATOM 3730 C C . THR B 1 236 ? 8.109 4.328 11.242 1 98.5 236 THR B C 1
ATOM 3732 O O . THR B 1 236 ? 7.434 5.23 11.734 1 98.5 236 THR B O 1
ATOM 3735 N N . GLY B 1 237 ? 7.961 4.016 10.07 1 98.69 237 GLY B N 1
ATOM 3736 C CA . GLY B 1 237 ? 7.055 4.43 9.008 1 98.69 237 GLY B CA 1
ATOM 3737 C C . GLY B 1 237 ? 7.191 3.602 7.75 1 98.69 237 GLY B C 1
ATOM 3738 O O . GLY B 1 237 ? 7.906 2.598 7.734 1 98.69 237 GLY B O 1
ATOM 3739 N N . ALA B 1 238 ? 6.469 4.008 6.746 1 98.88 238 ALA B N 1
ATOM 3740 C CA . ALA B 1 238 ? 6.57 3.299 5.477 1 98.88 238 ALA B CA 1
ATOM 3741 C C . ALA B 1 238 ? 5.91 4.094 4.352 1 98.88 238 ALA B C 1
ATOM 3743 O O . ALA B 1 238 ? 4.914 4.785 4.57 1 98.88 238 ALA B O 1
ATOM 3744 N N . GLN B 1 239 ? 6.496 3.947 3.143 1 98.81 239 GLN B N 1
ATOM 3745 C CA . GLN B 1 239 ? 5.758 4.398 1.969 1 98.81 239 GLN B CA 1
ATOM 3746 C C . GLN B 1 239 ? 4.352 3.807 1.941 1 98.81 239 GLN B C 1
ATOM 3748 O O . GLN B 1 239 ? 4.156 2.646 2.311 1 98.81 239 GLN B O 1
ATOM 3753 N N . THR B 1 240 ? 3.432 4.641 1.568 1 98.88 240 THR B N 1
ATOM 3754 C CA . THR B 1 240 ? 2.021 4.281 1.669 1 98.88 240 THR B CA 1
ATOM 3755 C C . THR B 1 240 ? 1.273 4.668 0.396 1 98.88 240 THR B C 1
ATOM 3757 O O . THR B 1 240 ? 1.447 5.773 -0.121 1 98.88 240 THR B O 1
ATOM 3760 N N . ARG B 1 241 ? 0.575 3.711 -0.14 1 98.94 241 ARG B N 1
ATOM 3761 C CA . ARG B 1 241 ? -0.371 4.047 -1.199 1 98.94 241 ARG B CA 1
ATOM 3762 C C . ARG B 1 241 ? -1.726 4.441 -0.62 1 98.94 241 ARG B C 1
ATOM 3764 O O . ARG B 1 241 ? -2.279 3.729 0.219 1 98.94 241 ARG B O 1
ATOM 3771 N N . VAL B 1 242 ? -2.232 5.578 -1.012 1 98.94 242 VAL B N 1
ATOM 3772 C CA . VAL B 1 242 ? -3.465 6.137 -0.466 1 98.94 242 VAL B CA 1
ATOM 3773 C C . VAL B 1 242 ? -4.461 6.395 -1.595 1 98.94 242 VAL B C 1
ATOM 3775 O O . VAL B 1 242 ? -4.156 7.113 -2.549 1 98.94 242 VAL B O 1
ATOM 3778 N N . ILE B 1 243 ? -5.641 5.797 -1.512 1 98.88 243 ILE B N 1
ATOM 3779 C CA . ILE B 1 243 ? -6.676 5.941 -2.527 1 98.88 243 ILE B CA 1
ATOM 3780 C C . ILE B 1 243 ? -7.996 6.336 -1.865 1 98.88 243 ILE B C 1
ATOM 3782 O O . ILE B 1 243 ? -8.375 5.773 -0.838 1 98.88 243 ILE B O 1
ATOM 3786 N N . ALA B 1 244 ? -8.648 7.301 -2.414 1 98.81 244 ALA B N 1
ATOM 3787 C CA . ALA B 1 244 ? -10.008 7.684 -2.039 1 98.81 244 ALA B CA 1
ATOM 3788 C C . ALA B 1 244 ? -11.023 7.219 -3.082 1 98.81 244 ALA B C 1
ATOM 3790 O O . ALA B 1 244 ? -10.703 7.133 -4.27 1 98.81 244 ALA B O 1
ATOM 3791 N N . TRP B 1 245 ? -12.203 6.875 -2.625 1 98.19 245 TRP B N 1
ATOM 3792 C CA . TRP B 1 245 ? -13.281 6.617 -3.58 1 98.19 245 TRP B CA 1
ATOM 3793 C C . TRP B 1 245 ? -14.625 7.051 -3.014 1 98.19 245 TRP B C 1
ATOM 3795 O O . TRP B 1 245 ? -14.812 7.098 -1.795 1 98.19 245 TRP B O 1
ATOM 3805 N N . TYR B 1 246 ? -15.602 7.473 -3.939 1 97.06 246 TYR B N 1
ATOM 3806 C CA . TYR B 1 246 ? -16.906 8.008 -3.58 1 97.06 246 TYR B CA 1
ATOM 3807 C C . TYR B 1 246 ? -17.891 7.859 -4.734 1 97.06 246 TYR B C 1
ATOM 3809 O O . TYR B 1 246 ? -17.5 7.703 -5.887 1 97.06 246 TYR B O 1
#

Organism: Rhodnius prolixus (NCBI:txid13249)

Secondary structure (DSSP, 8-state):
----------------------EEE-B--B-TTT----TTSPPPEEEEEEEEEETTEEEEEEEEEEETTSSSEEE-GGGT-TTPPPGGGS-GGGSEEEEEEEE-HHHHTT-TT-EE-HHHHHHHHHHH-SPPSSEEEEEE-SGGGGTT-HHHHT-SSTTS----EE-HHHHHHHHHHT-EEEEEESSS-SSSTT--HHHHHHHTTT-EEEESB---S---SEEEEEEEE--BTT-SEEEEEEEEE-/----------------------EEE-B--B-TTT----TTSPPPEEEEEEEEEETTEEEEEEEEEEETTSSSEEE-GGGT-TTPPPGGGS-GGGSEEEEEEEE-HHHHTT-TT-EE-HHHHHHHHHHH-SPPSSEEEEEE-SGGGGTT-HHHHT-SSTTS----EE-HHHHHHHHHHT-EEEEEESSS-SSSTT--HHHHHHHTTT-EEEESB---S---SEEEEEEEE--BTT-SEEEEEEEEE-

Sequence (492 aa):
MLGVKEVAIVVAISLCLAESFTFVDLSHGLVNFGVPTVDDVTVFRYTKMAQEDSQGTLFRYNDYQTGEHCGSHMDAPYHLIECGRTIDEIPIERFITTGILVNATAEAGNNPNYSLPVEKLQKWEAENGPLPNPCVVLIDFGWHRFYGDSQLFVGPTPDEPQNPGLSKEAADYLVQTKKVYGVGVDTITIDIGLELTIHTTLLGNDIYLLETLDLSTPLPPIFNLAALPLKLVNGTGAQTRVIAWYMLGVKEVAIVVAISLCLAESFTFVDLSHGLVNFGVPTVDDVTVFRYTKMAQEDSQGTLFRYNDYQTGEHCGSHMDAPYHLIECGRTIDEIPIERFITTGILVNATAEAGNNPNYSLPVEKLQKWEAENGPLPNPCVVLIDFGWHRFYGDSQLFVGPTPDEPQNPGLSKEAADYLVQTKKVYGVGVDTITIDIGLELTIHTTLLGNDIYLLETLDLSTPLPPIFNLAALPLKLVNGTGAQTRVIAWY

InterPro domains:
  IPR007325 Kynurenine formamidase/cyclase-like [PF04199] (24-191)
  IPR007325 Kynurenine formamidase/cyclase-like [PTHR31118] (21-244)
  IPR037175 Kynurenine formamidase superfamily [G3DSA:3.50.30.50] (5-245)
  IPR037175 Kynurenine formamidase superfamily [SSF102198] (21-245)

Foldseek 3Di:
DPPPPPPPPPPCPVPPVPPDKDKDWFWDDQDAVQWAAFPPWFHKHWPDWDWDDDPRDIDIDTHIDTGFLITWKKFALVLPPVPTDAPLRQDQVLQKDKEFEQECQVVLPLALAAADELVSVVVLCVVPNDDDAAYEYEYENVLLVCRRPNCSQQHVHSQWGRHYAYDPNNLVVQLVVVRYQEYEYLGSDRDGTDPCSSVCSQNVSNHMYIYNIRPVDDDHRMWIKGWAFDNDVRHRMHRTTIMTID/DPPPPPPPPPPCPVPPVPPDKDKDWFWDDQDAVQWAAFPPWFHKHWPDWDWDDDPRDIDIDTHIDTGFLITWKKFALVLPPVPTDAPLRQDQVLQKDKEFEQECQVVLPLALAAADELVSVVVLCVVPNDDDAAYEYEYENVLLVCRRPNCSQQHVHSQWGRHYAYDPNNLVVVLVVVRYQEYEYLGSDRDGTDPCSSVCSQNVSNHMYTYNIRPVDDDDRMWIKGWAFDNDVRHRMHRTTMMTID

pLDDT: mean 91.63, std 17.97, range [24.48, 99.0]